Protein AF-A0AAW2CGY0-F1 (afdb_monomer)

Sequence (391 aa):
MDASTLFEADQASGKANYSTAVDIWSVGCIFAEMARRQALFPGDSEFQQLLHIFRLLGTPTEKQWGGVNTLRDWHAYPQWEPQNLARAVPSLGPDGVDILSDIHFRKVREVEELKDEVRNELFATGHLSQQLGLIDALQRLGVAYHFEREIQEALEHIYATFNDKIDVDDLYKVSLSFRLLRQEGFKVSCDVFKKFKDEDGQFKESLTSNDEGMLAFYEATHLRMHGEDILEEALEFTTTHLKSTASLIGNPLAAQITCALKQPLHKGIPRLEARRYISFYEQDASHNKVLLKLSILDFNLVQSLHKEELSYITRWWKDLDFATKLPFARDRIVECYFWIVLVYFEPQHSLARKILTRAISMTSILDDIYDAYGTLEELEPFTEAIERFIN

Nearest PDB structures (foldseek):
  5jo7-assembly3_C  TM=9.684E-01  e=3.046E-17  Hyoscyamus muticus
  5jo7-assembly1_A  TM=9.707E-01  e=7.675E-17  Hyoscyamus muticus
  4fjq-assembly1_A  TM=9.338E-01  e=6.766E-17  Artemisia annua
  5jo7-assembly4_D  TM=9.695E-01  e=2.017E-16  Hyoscyamus muticus
  5zzj-assembly2_B  TM=9.474E-01  e=5.162E-14  Santalum album

Radius of gyration: 27.79 Å; Cα contacts (8 Å, |Δi|>4): 350; chains: 1; bounding box: 84×55×68 Å

Secondary structure (DSSP, 8-state):
--SGGGTTTSTTTSS----HHHHHHHHHHHHHHHHHTS-SS--SSHHHHHHHHHHHH----TTTSTTGGGSTTGGGS---PPP-GGGT-TTS-HHHHHHHTTHHHHHHHHHHHHHHHHHHHHHH--SHHHHHHHHHHHHHTT-GGGSHHHHHHHHHHHHHHHHHHS-TT-HHHHHHHHHHHHHTT----GGGGGGGB-TTSSBPGGGGG-HHHHHHHHHHHTT--TT-HHHHHHHHHHHHHHHHHTTSTT-TTHHHHHHHHHS-GGGS-HHHHHHHHHHHHHH-TT--HHHHHHHHHHHHHHHHHHHHHHHHHHHHHHHHTHHHH-TTS---HHHHHHHHHHH--SGGGHHHHHHHHHHHHHHHHHHHIIIII--HHHHHHHHHHHHHHH-

Mean predicted aligned error: 12.02 Å

Structure (mmCIF, N/CA/C/O backbone):
data_AF-A0AAW2CGY0-F1
#
_entry.id   AF-A0AAW2CGY0-F1
#
loop_
_atom_site.group_PDB
_atom_site.id
_atom_site.type_symbol
_atom_site.label_atom_id
_atom_site.label_alt_id
_atom_site.label_comp_id
_atom_site.label_asym_id
_atom_site.label_entity_id
_atom_site.label_seq_id
_atom_site.pdbx_PDB_ins_code
_atom_site.Cartn_x
_atom_site.Cartn_y
_atom_site.Cartn_z
_atom_site.occupancy
_atom_site.B_iso_or_equiv
_atom_site.auth_seq_id
_atom_site.auth_comp_id
_atom_site.auth_asym_id
_atom_site.auth_atom_id
_atom_site.pdbx_PDB_model_num
ATOM 1 N N . MET A 1 1 ? 27.617 14.134 0.502 1.00 64.62 1 MET A N 1
ATOM 2 C CA . MET A 1 1 ? 28.979 13.600 0.586 1.00 64.62 1 MET A CA 1
ATOM 3 C C . MET A 1 1 ? 29.471 13.802 2.007 1.00 64.62 1 MET A C 1
ATOM 5 O O . MET A 1 1 ? 29.737 14.941 2.379 1.00 64.62 1 MET A O 1
ATOM 9 N N . ASP A 1 2 ? 29.576 12.720 2.774 1.00 65.88 2 ASP A N 1
ATOM 10 C CA . ASP A 1 2 ? 30.226 12.666 4.089 1.00 65.88 2 ASP A CA 1
ATOM 11 C C . ASP A 1 2 ? 31.477 11.769 3.993 1.00 65.88 2 ASP A C 1
ATOM 13 O O . ASP A 1 2 ? 31.558 10.879 3.143 1.00 65.88 2 ASP A O 1
ATOM 17 N N . ALA A 1 3 ? 32.487 12.043 4.814 1.00 59.31 3 ALA A N 1
ATOM 18 C CA . ALA A 1 3 ? 33.688 11.228 4.925 1.00 59.31 3 ALA A CA 1
ATOM 19 C C . ALA A 1 3 ? 33.430 9.896 5.656 1.00 59.31 3 ALA A C 1
ATOM 21 O O . ALA A 1 3 ? 34.126 8.920 5.376 1.00 59.31 3 ALA A O 1
ATOM 22 N N . SER A 1 4 ? 32.437 9.825 6.555 1.00 60.19 4 SER A N 1
ATOM 23 C CA . SER A 1 4 ? 32.098 8.589 7.287 1.00 60.19 4 SER A CA 1
ATOM 24 C C . SER A 1 4 ? 31.462 7.509 6.399 1.00 60.19 4 SER A C 1
ATOM 26 O O . SER A 1 4 ? 31.631 6.320 6.662 1.00 60.19 4 SER A O 1
ATOM 28 N N . THR A 1 5 ? 30.805 7.897 5.298 1.00 58.12 5 THR A N 1
ATOM 29 C CA . THR A 1 5 ? 30.094 6.995 4.366 1.00 58.12 5 THR A CA 1
ATOM 30 C C . THR A 1 5 ? 31.002 5.949 3.712 1.00 58.12 5 THR A C 1
ATOM 32 O O . THR A 1 5 ? 30.543 4.878 3.325 1.00 58.12 5 THR A O 1
ATOM 35 N N . LEU A 1 6 ? 32.302 6.230 3.603 1.00 58.66 6 LEU A N 1
ATOM 36 C CA . LEU A 1 6 ? 33.288 5.287 3.066 1.00 58.66 6 LEU A CA 1
ATOM 37 C C . LEU A 1 6 ? 33.593 4.123 4.017 1.00 58.66 6 LEU A C 1
ATOM 39 O O . LEU A 1 6 ? 34.175 3.129 3.589 1.00 58.66 6 LEU A O 1
ATOM 43 N N . PHE A 1 7 ? 33.202 4.244 5.288 1.00 56.00 7 PHE A N 1
ATOM 44 C CA . PHE A 1 7 ? 33.628 3.353 6.363 1.00 56.00 7 PHE A CA 1
ATOM 45 C C . PHE A 1 7 ? 32.492 2.790 7.226 1.00 56.00 7 PHE A C 1
ATOM 47 O O . PHE A 1 7 ? 32.712 1.844 7.980 1.00 56.00 7 PHE A O 1
ATOM 54 N N . GLU A 1 8 ? 31.258 3.283 7.072 1.00 46.00 8 GLU A N 1
ATOM 55 C CA . GLU A 1 8 ? 30.050 2.678 7.667 1.00 46.00 8 GLU A CA 1
ATOM 56 C C . GLU A 1 8 ? 29.830 1.207 7.236 1.00 46.00 8 GLU A C 1
ATOM 58 O O . GLU A 1 8 ? 29.047 0.484 7.846 1.00 46.00 8 GLU A O 1
ATOM 63 N N . ALA A 1 9 ? 30.576 0.722 6.238 1.00 41.09 9 ALA A N 1
ATOM 64 C CA . ALA A 1 9 ? 30.618 -0.672 5.800 1.00 41.09 9 ALA A CA 1
ATOM 65 C C . ALA A 1 9 ? 31.370 -1.646 6.743 1.00 41.09 9 ALA A C 1
ATOM 67 O O . ALA A 1 9 ? 31.343 -2.854 6.493 1.00 41.09 9 ALA A O 1
ATOM 68 N N . ASP A 1 10 ? 32.054 -1.168 7.794 1.00 44.44 10 ASP A N 1
ATOM 69 C CA . ASP A 1 10 ? 33.135 -1.949 8.425 1.00 44.44 10 ASP A CA 1
ATOM 70 C C . ASP A 1 10 ? 32.837 -2.553 9.816 1.00 44.44 10 ASP A C 1
ATOM 72 O O . ASP A 1 10 ? 33.541 -3.458 10.259 1.00 44.44 10 ASP A O 1
ATOM 76 N N . GLN A 1 11 ? 31.783 -2.148 10.536 1.00 42.56 11 GLN A N 1
ATOM 77 C CA . GLN A 1 11 ? 31.691 -2.503 11.969 1.00 42.56 11 GLN A CA 1
ATOM 78 C C . GLN A 1 11 ? 30.809 -3.693 12.377 1.00 42.56 11 GLN A C 1
ATOM 80 O O . GLN A 1 11 ? 30.830 -4.065 13.549 1.00 42.56 11 GLN A O 1
ATOM 85 N N . ALA A 1 12 ? 30.095 -4.365 11.468 1.00 34.94 12 ALA A N 1
ATOM 86 C CA . ALA A 1 12 ? 29.167 -5.435 11.877 1.00 34.94 12 ALA A CA 1
ATOM 87 C C . ALA A 1 12 ? 29.613 -6.887 11.592 1.00 34.94 12 ALA A C 1
ATOM 89 O O . ALA A 1 12 ? 28.973 -7.805 12.100 1.00 34.94 12 ALA A O 1
ATOM 90 N N . SER A 1 13 ? 30.669 -7.162 10.804 1.00 30.84 13 SER A N 1
ATOM 91 C CA . SER A 1 13 ? 30.925 -8.556 10.364 1.00 30.84 13 SER A CA 1
ATOM 92 C C . SER A 1 13 ? 32.378 -8.971 10.072 1.00 30.84 13 SER A C 1
ATOM 94 O O . SER A 1 13 ? 32.595 -10.138 9.733 1.00 30.84 13 SER A O 1
ATOM 96 N N . GLY A 1 14 ? 33.388 -8.098 10.157 1.00 34.00 14 GLY A N 1
ATOM 97 C CA . GLY A 1 14 ? 34.773 -8.491 9.826 1.00 34.00 14 GLY A CA 1
ATOM 98 C C . GLY A 1 14 ? 34.959 -9.009 8.385 1.00 34.00 14 GLY A C 1
ATOM 99 O O . GLY A 1 14 ? 35.881 -9.775 8.104 1.00 34.00 14 GLY A O 1
ATOM 100 N N . LYS A 1 15 ? 34.063 -8.616 7.473 1.00 35.62 15 LYS A N 1
ATOM 101 C CA . LYS A 1 15 ? 34.148 -8.810 6.022 1.00 35.62 15 LYS A CA 1
ATOM 102 C C . LYS A 1 15 ? 33.670 -7.522 5.359 1.00 35.62 15 LYS A C 1
ATOM 104 O O . LYS A 1 15 ? 32.626 -7.005 5.744 1.00 35.62 15 LYS A O 1
ATOM 109 N N . ALA A 1 16 ? 34.434 -7.037 4.381 1.00 42.88 16 ALA A N 1
ATOM 110 C CA . ALA A 1 16 ? 34.141 -5.824 3.625 1.00 42.88 16 ALA A CA 1
ATOM 111 C C . ALA A 1 16 ? 32.808 -5.966 2.872 1.00 42.88 16 ALA A C 1
ATOM 113 O O . ALA A 1 16 ? 32.757 -6.591 1.811 1.00 42.88 16 ALA A O 1
ATOM 114 N N . ASN A 1 17 ? 31.729 -5.407 3.418 1.00 43.34 17 ASN A N 1
ATOM 115 C CA . ASN A 1 17 ? 30.432 -5.391 2.753 1.00 43.34 17 ASN A CA 1
ATOM 116 C C . ASN A 1 17 ? 30.239 -4.042 2.060 1.00 43.34 17 ASN A C 1
ATOM 118 O O . ASN A 1 17 ? 29.825 -3.058 2.665 1.00 43.34 17 ASN A O 1
ATOM 122 N N . TYR A 1 18 ? 30.547 -4.021 0.766 1.00 51.38 18 TYR A N 1
ATOM 123 C CA . TYR A 1 18 ? 30.196 -2.940 -0.152 1.00 51.38 18 TYR A CA 1
ATOM 124 C C . TYR A 1 18 ? 28.688 -2.643 -0.080 1.00 51.38 18 TYR A C 1
ATOM 126 O O . TYR A 1 18 ? 27.882 -3.575 -0.105 1.00 51.38 18 TYR A O 1
ATOM 134 N N . SER A 1 19 ? 28.297 -1.370 0.020 1.00 55.59 19 SER A N 1
ATOM 135 C CA . SER A 1 19 ? 26.897 -0.962 0.192 1.00 55.59 19 SER A CA 1
ATOM 136 C C . SER A 1 19 ? 26.476 0.078 -0.847 1.00 55.59 19 SER A C 1
ATOM 138 O O . SER A 1 19 ? 27.303 0.831 -1.358 1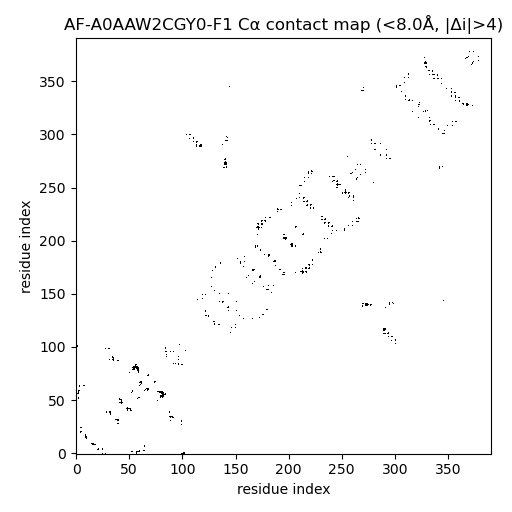.00 55.59 19 SER A O 1
ATOM 140 N N . THR A 1 20 ? 25.170 0.178 -1.109 1.00 57.06 20 THR A N 1
ATOM 141 C CA . THR A 1 20 ? 24.578 1.187 -2.008 1.00 57.06 20 THR A CA 1
ATOM 142 C C . THR A 1 20 ? 24.961 2.623 -1.622 1.00 57.06 20 THR A C 1
ATOM 144 O O . THR A 1 20 ? 25.008 3.512 -2.469 1.00 57.06 20 THR A O 1
ATOM 147 N N . ALA A 1 21 ? 25.272 2.869 -0.345 1.00 57.12 21 ALA A N 1
ATOM 148 C CA . ALA A 1 21 ? 25.752 4.168 0.116 1.00 57.12 21 ALA A CA 1
ATOM 149 C C . ALA A 1 21 ? 27.113 4.533 -0.506 1.00 57.12 21 ALA A C 1
ATOM 151 O O . ALA A 1 21 ? 27.333 5.691 -0.863 1.00 57.12 21 ALA A O 1
ATOM 152 N N . VAL A 1 22 ? 27.992 3.543 -0.711 1.00 64.81 22 VAL A N 1
ATOM 153 C CA . VAL A 1 22 ? 29.288 3.720 -1.381 1.00 64.81 22 VAL A CA 1
ATOM 154 C C . VAL A 1 22 ? 29.090 4.038 -2.867 1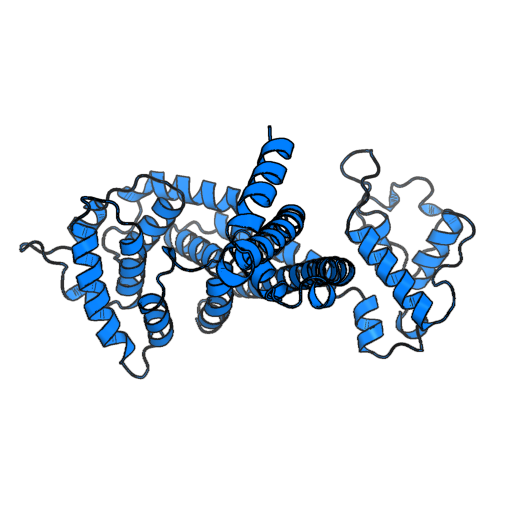.00 64.81 22 VAL A C 1
ATOM 156 O O . VAL A 1 22 ? 29.716 4.973 -3.363 1.00 64.81 22 VAL A O 1
ATOM 159 N N . ASP A 1 23 ? 28.169 3.352 -3.558 1.00 66.50 23 ASP A N 1
ATOM 160 C CA . ASP A 1 23 ? 27.820 3.641 -4.961 1.00 66.50 23 ASP A CA 1
ATOM 161 C C . ASP A 1 23 ? 27.334 5.088 -5.142 1.00 66.50 23 ASP A C 1
ATOM 163 O O . ASP A 1 23 ? 27.808 5.821 -6.014 1.00 66.50 23 ASP A O 1
ATOM 167 N N . ILE A 1 24 ? 26.408 5.530 -4.287 1.00 63.12 24 ILE A N 1
ATOM 168 C CA . ILE A 1 24 ? 25.847 6.887 -4.331 1.00 63.12 24 ILE A CA 1
ATOM 169 C C . ILE A 1 24 ? 26.928 7.930 -4.017 1.00 63.12 24 ILE A C 1
ATOM 171 O O . ILE A 1 24 ? 26.988 8.978 -4.669 1.00 63.12 24 ILE A O 1
ATOM 175 N N . TRP A 1 25 ? 27.824 7.638 -3.070 1.00 75.38 25 TRP A N 1
ATOM 176 C CA . TRP A 1 25 ? 28.967 8.497 -2.766 1.00 75.38 25 TRP A CA 1
ATOM 177 C C . TRP A 1 25 ? 29.912 8.627 -3.970 1.00 75.38 25 TRP A C 1
ATOM 179 O O . TRP A 1 25 ? 30.301 9.740 -4.335 1.00 75.38 25 TRP A O 1
ATOM 189 N N . SER A 1 26 ? 30.216 7.517 -4.652 1.00 75.25 26 SER A N 1
ATOM 190 C CA . SER A 1 26 ? 31.014 7.509 -5.883 1.00 75.25 26 SER A CA 1
ATOM 191 C C . SER A 1 26 ? 30.347 8.291 -7.019 1.00 75.25 26 SER A C 1
ATOM 193 O O . SER A 1 26 ? 31.024 9.054 -7.710 1.00 75.25 26 SER A O 1
ATOM 195 N N . VAL A 1 27 ? 29.025 8.188 -7.190 1.00 77.06 27 VAL A N 1
ATOM 196 C CA . VAL A 1 27 ? 28.272 9.004 -8.161 1.00 77.06 27 VAL A CA 1
ATOM 197 C C . VAL A 1 27 ? 28.368 10.495 -7.823 1.00 77.06 27 VAL A C 1
ATOM 199 O O . VAL A 1 27 ? 28.562 11.311 -8.726 1.00 77.06 27 VAL A O 1
ATOM 202 N N . GLY A 1 28 ? 28.304 10.858 -6.538 1.00 79.44 28 GLY A N 1
ATOM 203 C CA . GLY A 1 28 ? 28.541 12.226 -6.071 1.00 79.44 28 GLY A CA 1
ATOM 204 C C . GLY A 1 28 ? 29.932 12.742 -6.453 1.00 79.44 28 GLY A C 1
ATOM 205 O O . GLY A 1 28 ? 30.054 13.841 -6.998 1.00 79.44 28 GLY A O 1
ATOM 206 N N . CYS A 1 29 ? 30.977 11.929 -6.263 1.00 83.19 29 CYS A N 1
ATOM 207 C CA . CYS A 1 29 ? 32.334 12.250 -6.718 1.00 83.19 29 CYS A CA 1
ATOM 208 C C . CYS A 1 29 ? 32.380 12.503 -8.226 1.00 83.19 29 CYS A C 1
ATOM 210 O O . CYS A 1 29 ? 32.832 13.567 -8.647 1.00 83.19 29 CYS A O 1
ATOM 212 N N . ILE A 1 30 ? 31.850 11.577 -9.030 1.00 82.69 30 ILE A N 1
ATOM 213 C CA . ILE A 1 30 ? 31.856 11.676 -10.496 1.00 82.69 30 ILE A CA 1
ATOM 214 C C . ILE A 1 30 ? 31.090 12.921 -10.958 1.00 82.69 30 ILE A C 1
ATOM 216 O O . ILE A 1 30 ? 31.568 13.659 -11.816 1.00 82.69 30 ILE A O 1
ATOM 220 N N . PHE A 1 31 ? 29.926 13.213 -10.373 1.00 81.94 31 PHE A N 1
ATOM 221 C CA . PHE A 1 31 ? 29.149 14.410 -10.702 1.00 81.94 31 PHE A CA 1
ATOM 222 C C . PHE A 1 31 ? 29.930 15.697 -10.417 1.00 81.94 31 PHE A C 1
ATOM 224 O O . PHE A 1 31 ? 30.002 16.596 -11.261 1.00 81.94 31 PHE A O 1
ATOM 231 N N . ALA A 1 32 ? 30.582 15.763 -9.258 1.00 83.56 32 ALA A N 1
ATOM 232 C CA . ALA A 1 32 ? 31.415 16.892 -8.880 1.00 83.56 32 ALA A CA 1
ATOM 233 C C . ALA A 1 32 ? 32.650 17.039 -9.795 1.00 83.56 32 ALA A C 1
ATOM 235 O O . ALA A 1 32 ? 33.047 18.154 -10.145 1.00 83.56 32 ALA A O 1
ATOM 236 N N . GLU A 1 33 ? 33.247 15.922 -10.213 1.00 88.31 33 GLU A N 1
ATOM 237 C CA . GLU A 1 33 ? 34.378 15.866 -11.146 1.00 88.31 33 GLU A CA 1
ATOM 238 C C . GLU A 1 33 ? 34.003 16.304 -12.554 1.00 88.31 33 GLU A C 1
ATOM 240 O O . GLU A 1 33 ? 34.715 17.116 -13.147 1.00 88.31 33 GLU A O 1
ATOM 245 N N . MET A 1 34 ? 32.859 15.850 -13.064 1.00 83.88 34 MET A N 1
ATOM 246 C CA . MET A 1 34 ? 32.322 16.291 -14.351 1.00 83.88 34 MET A CA 1
ATOM 247 C C . MET A 1 34 ? 32.076 17.800 -14.357 1.00 83.88 34 MET A C 1
ATOM 249 O O . MET A 1 34 ? 32.421 18.480 -15.325 1.00 83.88 34 MET A O 1
ATOM 253 N N . ALA A 1 35 ? 31.536 18.343 -13.263 1.00 83.75 35 ALA A N 1
ATOM 254 C CA . ALA A 1 35 ? 31.267 19.768 -13.157 1.00 83.75 35 ALA A CA 1
ATOM 255 C C . ALA A 1 35 ? 32.544 20.623 -13.134 1.00 83.75 35 ALA A C 1
ATOM 257 O O . ALA A 1 35 ? 32.571 21.694 -13.748 1.00 83.75 35 ALA A O 1
ATOM 258 N N . ARG A 1 36 ? 33.612 20.175 -12.455 1.00 86.69 36 ARG A N 1
ATOM 259 C CA . ARG A 1 36 ? 34.880 20.930 -12.373 1.00 86.69 36 ARG A CA 1
ATOM 260 C C . ARG A 1 36 ? 35.910 20.569 -13.453 1.00 86.69 36 ARG A C 1
ATOM 262 O O . ARG A 1 36 ? 36.892 21.289 -13.605 1.00 86.69 36 ARG A O 1
ATOM 269 N N . ARG A 1 37 ? 35.704 19.466 -14.183 1.00 85.50 37 ARG A N 1
ATOM 270 C CA . ARG A 1 37 ? 36.625 18.858 -15.170 1.00 85.50 37 ARG A CA 1
ATOM 271 C C . ARG A 1 37 ? 37.981 18.410 -14.605 1.00 85.50 37 ARG A C 1
ATOM 273 O O . ARG A 1 37 ? 38.968 18.348 -15.333 1.00 85.50 37 ARG A O 1
ATOM 280 N N . GLN A 1 38 ? 38.037 18.131 -13.309 1.00 86.88 38 GLN A N 1
ATOM 281 C CA . GLN A 1 38 ? 39.229 17.699 -12.573 1.00 86.88 38 GLN A CA 1
ATOM 282 C C . GLN A 1 38 ? 38.806 16.745 -11.452 1.00 86.88 38 GLN A C 1
ATOM 284 O O . GLN A 1 38 ? 37.706 16.893 -10.907 1.00 86.88 38 GLN A O 1
ATOM 289 N N . ALA A 1 39 ? 39.689 15.810 -11.092 1.00 86.81 39 ALA A N 1
ATOM 290 C CA . ALA A 1 39 ? 39.473 14.880 -9.984 1.00 86.81 39 ALA A CA 1
ATOM 291 C C . ALA A 1 39 ? 39.133 15.638 -8.689 1.00 86.81 39 ALA A C 1
ATOM 293 O O . ALA A 1 39 ? 39.738 16.671 -8.391 1.00 86.81 39 ALA A O 1
ATOM 294 N N . LEU A 1 40 ? 38.145 15.150 -7.934 1.00 85.50 40 LEU A N 1
ATOM 295 C CA . LEU A 1 40 ? 37.718 15.777 -6.681 1.00 85.50 40 LEU A CA 1
ATOM 296 C C . LEU A 1 40 ? 38.733 15.520 -5.578 1.00 85.50 40 LEU A C 1
ATOM 298 O O . LEU A 1 40 ? 39.047 16.405 -4.784 1.00 85.50 40 LEU A O 1
ATOM 302 N N . PHE A 1 41 ? 39.252 14.299 -5.575 1.00 90.19 41 PHE A N 1
ATOM 303 C CA . PHE A 1 41 ? 40.181 13.784 -4.589 1.00 90.19 41 PHE A CA 1
ATOM 304 C C . PHE A 1 41 ? 41.336 13.099 -5.334 1.00 90.19 41 PHE A C 1
ATOM 306 O O . PHE A 1 41 ? 41.228 11.916 -5.651 1.00 90.19 41 PHE A O 1
ATOM 313 N N . PRO A 1 42 ? 42.405 13.833 -5.691 1.00 86.44 42 PRO A N 1
ATOM 314 C CA . PRO A 1 42 ? 43.524 13.288 -6.456 1.00 86.44 42 PRO A CA 1
ATOM 315 C C . PRO A 1 42 ? 44.552 12.619 -5.526 1.00 86.44 42 PRO A C 1
ATOM 317 O O . PRO A 1 42 ? 45.594 13.204 -5.244 1.00 86.44 42 PRO A O 1
ATOM 320 N N . GLY A 1 43 ? 44.245 11.434 -4.996 1.00 86.75 43 GLY A N 1
ATOM 321 C CA . GLY A 1 43 ? 45.175 10.654 -4.176 1.00 86.75 43 GLY A CA 1
ATOM 322 C C . GLY A 1 43 ? 45.853 9.526 -4.955 1.00 86.75 43 GLY A C 1
ATOM 323 O O . GLY A 1 43 ? 45.187 8.753 -5.636 1.00 86.75 43 GLY A O 1
ATOM 324 N N . ASP A 1 44 ? 47.170 9.374 -4.782 1.00 84.31 44 ASP A N 1
ATOM 325 C CA . ASP A 1 44 ? 47.958 8.307 -5.428 1.00 84.31 44 ASP A CA 1
ATOM 326 C C . ASP A 1 44 ? 48.164 7.079 -4.510 1.00 84.31 44 ASP A C 1
ATOM 328 O O . ASP A 1 44 ? 48.858 6.120 -4.849 1.00 84.31 44 ASP A O 1
ATOM 332 N N . SER A 1 45 ? 47.574 7.107 -3.312 1.00 84.50 45 SER A N 1
ATOM 333 C CA . SER A 1 45 ? 47.552 6.014 -2.331 1.00 84.50 45 SER A CA 1
ATOM 334 C C . SER A 1 45 ? 46.303 6.118 -1.458 1.00 84.50 45 SER A C 1
ATOM 336 O O . SER A 1 45 ? 45.731 7.199 -1.344 1.00 84.50 45 SER A O 1
ATOM 338 N N . GLU A 1 46 ? 45.912 5.032 -0.788 1.00 76.00 46 GLU A N 1
ATOM 339 C CA . GLU A 1 46 ? 44.767 5.017 0.137 1.00 76.00 46 GLU A CA 1
ATOM 340 C C . GLU A 1 46 ? 44.876 6.114 1.208 1.00 76.00 46 GLU A C 1
ATOM 342 O O . GLU A 1 46 ? 43.952 6.902 1.395 1.00 76.00 46 GLU A O 1
ATOM 347 N N . PHE A 1 47 ? 46.050 6.257 1.828 1.00 81.94 47 PHE A N 1
ATOM 348 C CA . PHE A 1 47 ? 46.302 7.305 2.817 1.00 81.94 47 PHE A CA 1
ATOM 349 C C . PHE A 1 47 ? 46.129 8.717 2.237 1.00 81.94 47 PHE A C 1
ATOM 351 O O . PHE A 1 47 ? 45.476 9.563 2.846 1.00 81.94 47 PHE A O 1
ATOM 358 N N . GLN A 1 48 ? 46.681 8.988 1.047 1.00 81.88 48 GLN A N 1
ATOM 359 C CA . GLN A 1 48 ? 46.527 10.295 0.397 1.00 81.88 48 GLN A CA 1
ATOM 360 C C . GLN A 1 48 ? 45.085 10.554 -0.047 1.00 81.88 48 GLN A C 1
ATOM 362 O O . GLN A 1 48 ? 44.600 11.675 0.093 1.00 81.88 48 GLN A O 1
ATOM 367 N N . GLN A 1 49 ? 44.391 9.529 -0.541 1.00 83.62 49 GLN A N 1
ATOM 368 C CA . GLN A 1 49 ? 42.991 9.616 -0.941 1.00 83.62 49 GLN A CA 1
ATOM 369 C C . GLN A 1 49 ? 42.127 10.050 0.246 1.00 83.62 49 GLN A C 1
ATOM 371 O O . GLN A 1 49 ? 41.384 11.029 0.149 1.00 83.62 49 GLN A O 1
ATOM 376 N N . LEU A 1 50 ? 42.296 9.390 1.394 1.00 83.38 50 LEU A N 1
ATOM 377 C CA . LEU A 1 50 ? 41.606 9.729 2.638 1.00 83.38 50 LEU A CA 1
ATOM 378 C C . LEU A 1 50 ? 41.980 11.119 3.149 1.00 83.38 50 LEU A C 1
ATOM 380 O O . LEU A 1 50 ? 41.108 11.874 3.572 1.00 83.38 50 LEU A O 1
ATOM 384 N N . LEU A 1 51 ? 43.247 11.515 3.014 1.00 85.62 51 LEU A N 1
ATOM 385 C CA . LEU A 1 51 ? 43.699 12.862 3.351 1.00 85.62 51 LEU A CA 1
ATOM 386 C C . LEU A 1 51 ? 42.962 13.937 2.535 1.00 85.62 51 LEU A C 1
ATOM 388 O O . LEU A 1 51 ? 42.545 14.955 3.086 1.00 85.62 51 LEU A O 1
ATOM 392 N N . HIS A 1 52 ? 42.780 13.719 1.230 1.00 87.25 52 HIS A N 1
ATOM 393 C CA . HIS A 1 52 ? 42.039 14.635 0.360 1.00 87.25 52 HIS A CA 1
ATOM 394 C C . HIS A 1 52 ? 40.550 14.691 0.706 1.00 87.25 52 HIS A C 1
ATOM 396 O O . HIS A 1 52 ? 39.971 15.780 0.718 1.00 87.25 52 HIS A O 1
ATOM 402 N N . ILE A 1 53 ? 39.955 13.542 1.026 1.00 85.69 53 ILE A N 1
ATOM 403 C CA . ILE A 1 53 ? 38.554 13.436 1.437 1.00 85.69 53 ILE A CA 1
ATOM 404 C C . ILE A 1 53 ? 38.323 14.190 2.749 1.00 85.69 53 ILE A C 1
ATOM 406 O O . ILE A 1 53 ? 37.498 15.104 2.784 1.00 85.69 53 ILE A O 1
ATOM 410 N N . PHE A 1 54 ? 39.100 13.895 3.795 1.00 88.56 54 PHE A N 1
ATOM 411 C CA . PHE A 1 54 ? 38.958 14.533 5.109 1.00 88.56 54 PHE A CA 1
ATOM 412 C C . PHE A 1 54 ? 39.255 16.027 5.063 1.00 88.56 54 PHE A C 1
ATOM 414 O O . PHE A 1 54 ? 38.608 16.822 5.737 1.00 88.56 54 PHE A O 1
ATOM 421 N N . ARG A 1 55 ? 40.192 16.455 4.215 1.00 86.81 55 ARG A N 1
ATOM 422 C CA . ARG A 1 55 ? 40.503 17.877 4.067 1.00 86.81 55 ARG A CA 1
ATOM 423 C C . ARG A 1 55 ? 39.332 18.686 3.513 1.00 86.81 55 ARG A C 1
ATOM 425 O O . ARG A 1 55 ? 39.232 19.871 3.827 1.00 86.81 55 ARG A O 1
ATOM 432 N N . LEU A 1 56 ? 38.489 18.087 2.671 1.00 84.31 56 LEU A N 1
ATOM 433 C CA . LEU A 1 56 ? 37.325 18.758 2.095 1.00 84.31 56 LEU A CA 1
ATOM 434 C C . LEU A 1 56 ? 36.059 18.555 2.934 1.00 84.31 56 LEU A C 1
ATOM 436 O O . LEU A 1 56 ? 35.338 19.520 3.173 1.00 84.31 56 LEU A O 1
ATOM 440 N N . LEU A 1 57 ? 35.786 17.319 3.352 1.00 83.94 57 LEU A N 1
ATOM 441 C CA . LEU A 1 57 ? 34.536 16.922 4.010 1.00 83.94 57 LEU A CA 1
ATOM 442 C C . LEU A 1 57 ? 34.620 16.942 5.544 1.00 83.94 57 LEU A C 1
ATOM 444 O O . LEU A 1 57 ? 33.596 16.807 6.204 1.00 83.94 57 LEU A O 1
ATOM 448 N N . GLY A 1 58 ? 35.808 17.175 6.099 1.00 84.94 58 GLY A N 1
ATOM 449 C CA . GLY A 1 58 ? 36.090 17.117 7.530 1.00 84.94 58 GLY A CA 1
ATOM 450 C C . GLY A 1 58 ? 36.595 15.742 7.965 1.00 84.94 58 GLY A C 1
ATOM 451 O O . GLY A 1 58 ? 36.335 14.725 7.318 1.00 84.94 58 GLY A O 1
ATOM 452 N N . THR A 1 59 ? 37.342 15.717 9.066 1.00 85.75 59 THR A N 1
ATOM 453 C CA . THR A 1 59 ? 37.822 14.472 9.678 1.00 85.75 59 THR A CA 1
ATOM 454 C C . THR A 1 59 ? 36.709 13.877 10.553 1.00 85.75 59 THR A C 1
ATOM 456 O O . THR A 1 59 ? 36.209 14.585 11.429 1.00 85.75 59 THR A O 1
ATOM 459 N N . PRO A 1 60 ? 36.296 12.609 10.347 1.00 80.81 60 PRO A N 1
ATOM 460 C CA . PRO A 1 60 ? 35.237 11.981 11.139 1.00 80.81 60 PRO A CA 1
ATOM 461 C C . PRO A 1 60 ? 35.509 11.994 12.651 1.00 80.81 60 PRO A C 1
ATOM 463 O O . PRO A 1 60 ? 36.624 11.733 13.100 1.00 80.81 60 PRO A O 1
ATOM 466 N N . THR A 1 61 ? 34.473 12.260 13.447 1.00 80.94 61 THR A N 1
ATOM 467 C CA . THR A 1 61 ? 34.526 12.237 14.922 1.00 80.94 61 THR A CA 1
ATOM 468 C C . THR A 1 61 ? 33.804 11.018 15.499 1.00 80.94 61 THR A C 1
ATOM 470 O O . THR A 1 61 ? 32.982 10.418 14.818 1.00 80.94 61 THR A O 1
ATOM 473 N N . GLU A 1 62 ? 34.007 10.702 16.786 1.00 73.44 62 GLU A N 1
ATOM 474 C CA . GLU A 1 62 ? 33.282 9.618 17.496 1.00 73.44 62 GLU A CA 1
ATOM 475 C C . GLU A 1 62 ? 31.757 9.742 17.432 1.00 73.44 62 GLU A C 1
ATOM 477 O O . GLU A 1 62 ? 31.035 8.754 17.513 1.00 73.44 62 GLU A O 1
ATOM 482 N N . LYS A 1 63 ? 31.252 10.970 17.286 1.00 67.44 63 LYS A N 1
ATOM 483 C CA . LYS A 1 63 ? 29.819 11.226 17.139 1.00 67.44 63 LYS A CA 1
ATOM 484 C C . LYS A 1 63 ? 29.303 10.837 15.748 1.00 67.44 63 LYS A C 1
ATOM 486 O O . LYS A 1 63 ? 28.133 10.503 15.613 1.00 67.44 63 LYS A O 1
ATOM 491 N N . GLN A 1 64 ? 30.149 10.943 14.726 1.00 60.06 64 GLN A N 1
ATOM 492 C CA . GLN A 1 64 ? 29.814 10.643 13.329 1.00 60.06 64 GLN A CA 1
ATOM 493 C C . GLN A 1 64 ? 30.156 9.199 12.959 1.00 60.06 64 GLN A C 1
ATOM 495 O O . GLN A 1 64 ? 29.480 8.603 12.133 1.00 60.06 64 GLN A O 1
ATOM 500 N N . TRP A 1 65 ? 31.192 8.642 13.580 1.00 68.81 65 TRP A N 1
ATOM 501 C CA . TRP A 1 65 ? 31.636 7.271 13.405 1.00 68.81 65 TRP A CA 1
ATOM 502 C C . TRP A 1 65 ? 32.084 6.716 14.761 1.00 68.81 65 TRP A C 1
ATOM 504 O O . TRP A 1 65 ? 33.178 7.009 15.247 1.00 68.81 65 TRP A O 1
ATOM 514 N N . GLY A 1 66 ? 31.210 5.931 15.393 1.00 64.06 66 GLY A N 1
ATOM 515 C CA . GLY A 1 66 ? 31.481 5.339 16.702 1.00 64.06 66 GLY A CA 1
ATOM 516 C C . GLY A 1 66 ? 32.668 4.374 16.654 1.00 64.06 66 GLY A C 1
ATOM 517 O O . GLY A 1 66 ? 32.720 3.480 15.815 1.00 64.06 66 GLY A O 1
ATOM 518 N N . GLY A 1 67 ? 33.638 4.549 17.548 1.00 69.12 67 GLY A N 1
ATOM 519 C CA . GLY A 1 67 ? 34.857 3.743 17.618 1.00 69.12 67 GLY A CA 1
ATOM 520 C C . GLY A 1 67 ? 35.964 4.181 16.657 1.00 69.12 67 GLY A C 1
ATOM 521 O O . GLY A 1 67 ? 36.977 3.489 16.555 1.00 69.12 67 GLY A O 1
ATOM 522 N N . VAL A 1 68 ? 35.823 5.317 15.970 1.00 71.94 68 VAL A N 1
ATOM 523 C CA . VAL A 1 68 ? 36.808 5.768 14.978 1.00 71.94 68 VAL A CA 1
ATOM 524 C C . VAL A 1 68 ? 38.208 5.985 15.569 1.00 71.94 68 VAL A C 1
ATOM 526 O O . VAL A 1 68 ? 39.203 5.619 14.946 1.00 71.94 68 VAL A O 1
ATOM 529 N N . ASN A 1 69 ? 38.321 6.465 16.813 1.00 77.25 69 ASN A N 1
ATOM 530 C CA . ASN A 1 69 ? 39.625 6.661 17.455 1.00 77.25 69 ASN A CA 1
ATOM 531 C C . ASN A 1 69 ? 40.320 5.353 17.847 1.00 77.25 69 ASN A C 1
ATOM 533 O O . ASN A 1 69 ? 41.480 5.379 18.252 1.00 77.25 69 ASN A O 1
ATOM 537 N N . THR A 1 70 ? 39.619 4.222 17.760 1.00 77.19 70 THR A N 1
ATOM 538 C CA . THR A 1 70 ? 40.180 2.896 18.049 1.00 77.19 70 THR A CA 1
ATOM 539 C C . THR A 1 70 ? 40.803 2.239 16.818 1.00 77.19 70 THR A C 1
ATOM 541 O O . THR A 1 70 ? 41.461 1.204 16.940 1.00 77.19 70 THR A O 1
ATOM 544 N N . LEU A 1 71 ? 40.633 2.842 15.635 1.00 72.12 71 LEU A N 1
ATOM 545 C CA . LEU A 1 71 ? 41.194 2.329 14.393 1.00 72.12 71 LEU A CA 1
ATOM 546 C C . LEU A 1 71 ? 42.710 2.479 14.360 1.00 72.12 71 LEU A C 1
ATOM 548 O O . LEU A 1 71 ? 43.300 3.450 14.844 1.00 72.12 71 LEU A O 1
ATOM 552 N N . ARG A 1 72 ? 43.347 1.491 13.734 1.00 72.31 72 ARG A N 1
ATOM 553 C CA . ARG A 1 72 ? 44.795 1.457 13.570 1.00 72.31 72 ARG A CA 1
ATOM 554 C C . ARG A 1 72 ? 45.259 2.696 12.800 1.00 72.31 72 ARG A C 1
ATOM 556 O O . ARG A 1 72 ? 44.710 3.024 11.757 1.00 72.31 72 ARG A O 1
ATOM 563 N N . ASP A 1 73 ? 46.274 3.368 13.335 1.00 73.19 73 ASP A N 1
ATOM 564 C CA . ASP A 1 73 ? 46.899 4.557 12.745 1.00 73.19 73 ASP A CA 1
ATOM 565 C C . ASP A 1 73 ? 45.958 5.777 12.575 1.00 73.19 73 ASP A C 1
ATOM 567 O O . ASP A 1 73 ? 46.342 6.760 11.942 1.00 73.19 73 ASP A O 1
ATOM 571 N N . TRP A 1 74 ? 44.771 5.795 13.211 1.00 76.56 74 TRP A N 1
ATOM 572 C CA . TRP A 1 74 ? 43.829 6.929 13.143 1.00 76.56 74 TRP A CA 1
ATOM 573 C C . TRP A 1 74 ? 44.432 8.251 13.634 1.00 76.56 74 TRP A C 1
ATOM 575 O O . TRP A 1 74 ? 44.205 9.314 13.059 1.00 76.56 74 TRP A O 1
ATOM 585 N N . HIS A 1 75 ? 45.285 8.178 14.659 1.00 74.06 75 HIS A N 1
ATOM 586 C CA . HIS A 1 75 ? 46.009 9.329 15.204 1.00 74.06 75 HIS A CA 1
ATOM 587 C C . HIS A 1 75 ? 46.957 10.008 14.195 1.00 74.06 75 HIS A C 1
ATOM 589 O O . HIS A 1 75 ? 47.443 11.104 14.472 1.00 74.06 75 HIS A O 1
ATOM 595 N N . ALA A 1 76 ? 47.240 9.381 13.045 1.00 74.56 76 ALA A N 1
ATOM 596 C CA . ALA A 1 76 ? 48.070 9.954 11.989 1.00 74.56 76 ALA A CA 1
ATOM 597 C C . ALA A 1 76 ? 47.313 10.945 11.082 1.00 74.56 76 ALA A C 1
ATOM 599 O O . ALA A 1 76 ? 47.957 11.705 10.353 1.00 74.56 76 ALA A O 1
ATOM 600 N N . TYR A 1 77 ? 45.974 10.969 11.117 1.00 80.94 77 TYR A N 1
ATOM 601 C CA . TYR A 1 77 ? 45.181 11.898 10.312 1.00 80.94 77 TYR A CA 1
ATOM 602 C C . TYR A 1 77 ? 45.039 13.267 11.000 1.00 80.94 77 TYR A C 1
ATOM 604 O O . TYR A 1 77 ? 44.639 13.342 12.167 1.00 80.94 77 TYR A O 1
ATOM 612 N N . PRO A 1 78 ? 45.317 14.378 10.290 1.00 87.62 78 PRO A N 1
ATOM 613 C CA . PRO A 1 78 ? 45.019 15.712 10.794 1.00 87.62 78 PRO A CA 1
ATOM 614 C C . PRO A 1 78 ? 43.519 15.893 11.048 1.00 87.62 78 PRO A C 1
ATOM 616 O O . PRO A 1 78 ? 42.683 15.336 10.338 1.00 87.62 78 PRO A O 1
ATOM 619 N N . GLN A 1 79 ? 43.179 16.709 12.041 1.00 87.19 79 GLN A N 1
ATOM 620 C CA . GLN A 1 79 ? 41.794 17.064 12.343 1.00 87.19 79 GLN A CA 1
ATOM 621 C C . GLN A 1 79 ? 41.403 18.310 11.542 1.00 87.19 79 GLN A C 1
ATOM 623 O O . GLN A 1 79 ? 41.968 19.387 11.751 1.00 87.19 79 GLN A O 1
ATOM 628 N N . TRP A 1 80 ? 40.466 18.156 10.607 1.00 88.69 80 TRP A N 1
ATOM 629 C CA . TRP A 1 80 ? 39.944 19.236 9.775 1.00 88.69 80 TRP A CA 1
ATOM 630 C C . TRP A 1 80 ? 38.447 19.418 9.966 1.00 88.69 80 TRP A C 1
ATOM 632 O O . TRP A 1 80 ? 37.694 18.451 10.043 1.00 88.69 80 TRP A O 1
ATOM 642 N N . GLU A 1 81 ? 38.024 20.678 9.955 1.00 82.00 81 GLU A N 1
ATOM 643 C CA . GLU A 1 81 ? 36.613 21.038 9.873 1.00 82.00 81 GLU A CA 1
ATOM 644 C C . GLU A 1 81 ? 36.106 20.913 8.424 1.00 82.00 81 GLU A C 1
ATOM 646 O O . GLU A 1 81 ? 36.852 21.242 7.490 1.00 82.00 81 GLU A O 1
ATOM 651 N N . PRO A 1 82 ? 34.843 20.494 8.213 1.00 80.44 82 PRO A N 1
ATOM 652 C CA . PRO A 1 82 ? 34.238 20.434 6.887 1.00 80.44 82 PRO A CA 1
ATOM 653 C C . PRO A 1 82 ? 34.290 21.784 6.164 1.00 80.44 82 PRO A C 1
ATOM 655 O O . PRO A 1 82 ? 33.910 22.826 6.706 1.00 80.44 82 PRO A O 1
ATOM 658 N N . GLN A 1 83 ? 34.727 21.778 4.904 1.00 83.69 83 GLN A N 1
ATOM 659 C CA . GLN A 1 83 ? 34.750 22.976 4.070 1.00 83.69 83 GLN A CA 1
ATOM 660 C C . GLN A 1 83 ? 33.460 23.116 3.256 1.00 83.69 83 GLN A C 1
ATOM 662 O O . GLN A 1 83 ? 32.741 22.156 2.989 1.00 83.69 83 GLN A O 1
ATOM 667 N N . ASN A 1 84 ? 33.168 24.338 2.805 1.00 80.25 84 ASN A N 1
ATOM 668 C CA . ASN A 1 84 ? 32.010 24.577 1.949 1.00 80.25 84 ASN A CA 1
ATOM 669 C C . ASN A 1 84 ? 32.218 23.942 0.562 1.00 80.25 84 ASN A C 1
ATOM 671 O O . ASN A 1 84 ? 33.031 24.423 -0.234 1.00 80.25 84 ASN A O 1
ATOM 675 N N . LEU A 1 85 ? 31.427 22.905 0.267 1.00 78.00 85 LEU A N 1
ATOM 676 C CA . LEU A 1 85 ? 31.497 22.122 -0.965 1.00 78.00 85 LEU A CA 1
ATOM 677 C C . LEU A 1 85 ? 31.293 22.967 -2.231 1.00 78.00 85 LEU A C 1
ATOM 679 O O . LEU A 1 85 ? 31.935 22.693 -3.241 1.00 78.00 85 LEU A O 1
ATOM 683 N N . ALA A 1 86 ? 30.515 24.057 -2.166 1.00 80.44 86 ALA A N 1
ATOM 684 C CA . ALA A 1 86 ? 30.328 24.986 -3.286 1.00 80.44 86 ALA A CA 1
ATOM 685 C C . ALA A 1 86 ? 31.658 25.558 -3.803 1.00 80.44 86 ALA A C 1
ATOM 687 O O . ALA A 1 86 ? 31.810 25.826 -4.991 1.00 80.44 86 ALA A O 1
ATOM 688 N N . ARG A 1 87 ? 32.658 25.712 -2.921 1.00 83.62 87 ARG A N 1
ATOM 689 C CA . ARG A 1 87 ? 33.988 26.215 -3.301 1.00 83.62 87 ARG A CA 1
ATOM 690 C C . ARG A 1 87 ? 34.790 25.190 -4.100 1.00 83.62 87 ARG A C 1
ATOM 692 O O . ARG A 1 87 ? 35.625 25.586 -4.905 1.00 83.62 87 ARG A O 1
ATOM 699 N N . ALA A 1 88 ? 34.538 23.899 -3.890 1.00 81.69 88 ALA A N 1
ATOM 700 C CA . ALA A 1 88 ? 35.180 22.812 -4.628 1.00 81.69 88 ALA A CA 1
ATOM 701 C C . ALA A 1 88 ? 34.496 22.517 -5.975 1.00 81.69 88 ALA A C 1
ATOM 703 O O . ALA A 1 88 ? 35.056 21.800 -6.805 1.00 81.69 88 ALA A O 1
ATOM 704 N N . VAL A 1 89 ? 33.298 23.059 -6.206 1.00 84.12 89 VAL A N 1
ATOM 705 C CA . VAL A 1 89 ? 32.534 22.943 -7.458 1.00 84.12 89 VAL A CA 1
ATOM 706 C C . VAL A 1 89 ? 31.929 24.297 -7.860 1.00 84.12 89 VAL A C 1
ATOM 708 O O . VAL A 1 89 ? 30.711 24.439 -7.927 1.00 84.12 89 VAL A O 1
ATOM 711 N N . PRO A 1 90 ? 32.753 25.318 -8.158 1.00 83.12 90 PRO A N 1
ATOM 712 C CA . PRO A 1 90 ? 32.268 26.684 -8.389 1.00 83.12 90 PRO A CA 1
ATOM 713 C C . PRO A 1 90 ? 31.384 26.826 -9.640 1.00 83.12 90 PRO A C 1
ATOM 715 O O . PRO A 1 90 ? 30.697 27.829 -9.802 1.00 83.12 90 PRO A O 1
ATOM 718 N N . SER A 1 91 ? 31.421 25.840 -10.539 1.00 83.31 91 SER A N 1
ATOM 719 C CA . SER A 1 91 ? 30.582 25.753 -11.735 1.00 83.31 91 SER A CA 1
ATOM 720 C C . SER A 1 91 ? 29.174 25.211 -11.462 1.00 83.31 91 SER A C 1
ATOM 722 O O . SER A 1 91 ? 28.315 25.333 -12.335 1.00 83.31 91 SER A O 1
ATOM 724 N N . LEU A 1 92 ? 28.920 24.615 -10.290 1.00 82.19 92 LEU A N 1
ATOM 725 C CA . LEU A 1 92 ? 27.590 24.151 -9.899 1.00 82.19 92 LEU A CA 1
ATOM 726 C C . LEU A 1 92 ? 26.812 25.278 -9.219 1.00 82.19 92 LEU A C 1
ATOM 728 O O . LEU A 1 92 ? 27.297 25.926 -8.293 1.00 82.19 92 LEU A O 1
ATOM 732 N N . GLY A 1 93 ? 25.575 25.487 -9.673 1.00 79.88 93 GLY A N 1
ATOM 733 C CA . GLY A 1 93 ? 24.619 26.348 -8.982 1.00 79.88 93 GLY A CA 1
ATOM 734 C C . GLY A 1 93 ? 24.181 25.759 -7.632 1.00 79.88 93 GLY A C 1
ATOM 735 O O . GLY A 1 93 ? 24.504 24.605 -7.335 1.00 79.88 93 GLY A O 1
ATOM 736 N N . PRO A 1 94 ? 23.412 26.516 -6.830 1.00 73.69 94 PRO A N 1
ATOM 737 C CA . PRO A 1 94 ? 22.967 26.099 -5.498 1.00 73.69 94 PRO A CA 1
ATOM 738 C C . PRO A 1 94 ? 22.331 24.704 -5.476 1.00 73.69 94 PRO A C 1
ATOM 740 O O . PRO A 1 94 ? 22.722 23.889 -4.652 1.00 73.69 94 PRO A O 1
ATOM 743 N N . ASP A 1 95 ? 21.464 24.391 -6.442 1.00 68.94 95 ASP A N 1
ATOM 744 C CA . ASP A 1 95 ? 20.791 23.087 -6.549 1.00 68.94 95 ASP A CA 1
ATOM 745 C C . ASP A 1 95 ? 21.769 21.935 -6.846 1.00 68.94 95 ASP A C 1
ATOM 747 O O . ASP A 1 95 ? 21.621 20.821 -6.353 1.00 68.94 95 ASP A O 1
ATOM 751 N N . GLY A 1 96 ? 22.815 22.195 -7.636 1.00 71.44 96 GLY A N 1
ATOM 752 C CA . GLY A 1 96 ? 23.852 21.205 -7.942 1.00 71.44 96 GLY A CA 1
ATOM 753 C C . GLY A 1 96 ? 24.770 20.931 -6.751 1.00 71.44 96 GLY A C 1
ATOM 754 O O . GLY A 1 96 ? 25.178 19.792 -6.526 1.00 71.44 96 GLY A O 1
ATOM 755 N N . VAL A 1 97 ? 25.071 21.967 -5.964 1.00 75.12 97 VAL A N 1
ATOM 756 C CA . VAL A 1 97 ? 25.793 21.824 -4.693 1.00 75.12 97 VAL A CA 1
ATOM 757 C C . VAL A 1 97 ? 24.926 21.102 -3.667 1.00 75.12 97 VAL A C 1
ATOM 759 O O . VAL A 1 97 ? 25.434 20.260 -2.935 1.00 75.12 97 VAL A O 1
ATOM 762 N N . ASP A 1 98 ? 23.628 21.388 -3.643 1.00 69.94 98 ASP A N 1
ATOM 763 C CA . ASP A 1 98 ? 22.662 20.770 -2.744 1.00 69.94 98 ASP A CA 1
ATOM 764 C C . ASP A 1 98 ? 22.565 19.250 -2.963 1.00 69.94 98 ASP A C 1
ATOM 766 O O . ASP A 1 98 ? 22.693 18.475 -2.011 1.00 69.94 98 ASP A O 1
ATOM 770 N N . ILE A 1 99 ? 22.509 18.820 -4.230 1.00 70.56 99 ILE A N 1
ATOM 771 C CA . ILE A 1 99 ? 22.586 17.408 -4.646 1.00 70.56 99 ILE A CA 1
ATOM 772 C C . ILE A 1 99 ? 23.870 16.736 -4.135 1.00 70.56 99 ILE A C 1
ATOM 774 O O . ILE A 1 99 ? 23.823 15.620 -3.619 1.00 70.56 99 ILE A O 1
ATOM 778 N N . LEU A 1 100 ? 25.016 17.416 -4.230 1.00 70.88 100 LEU A N 1
ATOM 779 C CA . LEU A 1 100 ? 26.287 16.912 -3.696 1.00 70.88 100 LEU A CA 1
ATOM 780 C C . LEU A 1 100 ? 26.338 16.927 -2.156 1.00 70.88 100 LEU A C 1
ATOM 782 O O . LEU A 1 100 ? 27.040 16.123 -1.537 1.00 70.88 100 LEU A O 1
ATOM 786 N N . SER A 1 101 ? 25.581 17.821 -1.520 1.00 64.69 101 SER A N 1
ATOM 787 C CA . SER A 1 101 ? 25.599 18.069 -0.074 1.00 64.69 101 SER A CA 1
ATOM 788 C C . SER A 1 101 ? 24.751 17.109 0.771 1.00 64.69 101 SER A C 1
ATOM 790 O O . SER A 1 101 ? 24.610 17.314 1.980 1.00 64.69 101 SER A O 1
ATOM 792 N N . ASP A 1 102 ? 24.310 15.994 0.182 1.00 64.94 102 ASP A N 1
ATOM 793 C CA . ASP A 1 102 ? 23.783 14.832 0.907 1.00 64.94 102 ASP A CA 1
ATOM 794 C C . ASP A 1 102 ? 22.341 14.921 1.416 1.00 64.94 102 ASP A C 1
ATOM 796 O O . ASP A 1 102 ? 21.998 14.386 2.471 1.00 64.94 102 ASP A O 1
ATOM 800 N N . ILE A 1 103 ? 21.447 15.564 0.661 1.00 54.72 103 ILE A N 1
ATOM 801 C CA . ILE A 1 103 ? 20.014 15.521 0.988 1.00 54.72 103 ILE A CA 1
ATOM 802 C C . ILE A 1 103 ? 19.494 14.080 1.078 1.00 54.72 103 ILE A C 1
ATOM 804 O O . ILE A 1 103 ? 18.635 13.802 1.912 1.00 54.72 103 ILE A O 1
ATOM 808 N N . HIS A 1 104 ? 19.996 13.164 0.245 1.00 52.38 104 HIS A N 1
ATOM 809 C CA . HIS A 1 104 ? 19.544 11.775 0.262 1.00 52.38 104 HIS A CA 1
ATOM 810 C C . HIS A 1 104 ? 19.946 11.062 1.563 1.00 52.38 104 HIS A C 1
ATOM 812 O O . HIS A 1 104 ? 19.070 10.536 2.241 1.00 52.38 104 HIS A O 1
ATOM 818 N N . PHE A 1 105 ? 21.216 11.127 1.983 1.00 59.31 105 PHE A N 1
ATOM 819 C CA . PHE A 1 105 ? 21.668 10.509 3.237 1.00 59.31 105 PHE A CA 1
ATOM 820 C C . PHE A 1 105 ? 21.040 11.151 4.474 1.00 59.31 105 PHE A C 1
ATOM 822 O O . PHE A 1 105 ? 20.612 10.440 5.378 1.00 59.31 105 PHE A O 1
ATOM 829 N N . ARG A 1 106 ? 20.907 12.488 4.508 1.00 65.19 106 ARG A N 1
ATOM 830 C CA . ARG A 1 106 ? 20.219 13.166 5.621 1.00 65.19 106 ARG A CA 1
ATOM 831 C C . ARG A 1 106 ? 18.782 12.678 5.763 1.00 65.19 106 ARG A C 1
ATOM 833 O O . ARG A 1 106 ? 18.362 12.421 6.881 1.00 65.19 106 ARG A O 1
ATOM 840 N N . LYS A 1 107 ? 18.067 12.512 4.645 1.00 66.88 107 LYS A N 1
ATOM 841 C CA . LYS A 1 107 ? 16.696 11.988 4.640 1.00 66.88 107 LYS A CA 1
ATOM 842 C C . LYS A 1 107 ? 16.631 10.518 5.047 1.00 66.88 107 LYS A C 1
ATOM 844 O O . LYS A 1 107 ? 15.714 10.158 5.768 1.00 66.88 107 LYS A O 1
ATOM 849 N N . VAL A 1 108 ? 17.579 9.682 4.614 1.00 72.38 108 VAL A N 1
ATOM 850 C CA . VAL A 1 108 ? 17.639 8.263 5.014 1.00 72.38 108 VAL A CA 1
ATOM 851 C C . VAL A 1 108 ? 17.907 8.135 6.514 1.00 72.38 108 VAL A C 1
ATOM 853 O O . VAL A 1 108 ? 17.169 7.437 7.199 1.00 72.38 108 VAL A O 1
ATOM 856 N N . ARG A 1 109 ? 18.898 8.860 7.047 1.00 77.31 109 ARG A N 1
ATOM 857 C CA . ARG A 1 109 ? 19.192 8.862 8.487 1.00 77.31 109 ARG A CA 1
ATOM 858 C C . ARG A 1 109 ? 18.013 9.382 9.305 1.00 77.31 109 ARG A C 1
ATOM 860 O O . ARG A 1 109 ? 17.646 8.776 10.300 1.00 77.31 109 ARG A O 1
ATOM 867 N N . GLU A 1 110 ? 17.401 10.475 8.861 1.00 84.56 110 GLU A N 1
ATOM 868 C CA . GLU A 1 110 ? 16.209 11.031 9.499 1.00 84.56 110 GLU A CA 1
ATOM 869 C C . GLU A 1 110 ? 15.043 10.032 9.497 1.00 84.56 110 GLU A C 1
ATOM 871 O O . GLU A 1 110 ? 14.325 9.933 10.484 1.00 84.56 110 GLU A O 1
ATOM 876 N N . VAL A 1 111 ? 14.863 9.252 8.426 1.00 86.19 111 VAL A N 1
ATOM 877 C CA . VAL A 1 111 ? 13.860 8.178 8.396 1.00 86.19 111 VAL A CA 1
ATOM 878 C C . VAL A 1 111 ? 14.161 7.096 9.431 1.00 86.19 111 VAL A C 1
ATOM 880 O O . VAL A 1 111 ? 13.233 6.673 10.113 1.00 86.19 111 VAL A O 1
ATOM 883 N N . GLU A 1 112 ? 15.416 6.678 9.603 1.00 87.19 112 GLU A N 1
ATOM 884 C CA . GLU A 1 112 ? 15.774 5.699 10.641 1.00 87.19 112 GLU A CA 1
ATOM 885 C C . GLU A 1 112 ? 15.537 6.241 12.061 1.00 87.19 112 GLU A C 1
ATOM 887 O O . GLU A 1 112 ? 14.931 5.554 12.882 1.00 87.19 112 GLU A O 1
ATOM 892 N N . GLU A 1 113 ? 15.894 7.500 12.331 1.00 90.56 113 GLU A N 1
ATOM 893 C CA . GLU A 1 113 ? 15.611 8.161 13.616 1.00 90.56 113 GLU A CA 1
ATOM 894 C C . GLU A 1 113 ? 14.096 8.222 13.901 1.00 90.56 113 GLU A C 1
ATOM 896 O O . GLU A 1 113 ? 13.638 7.870 14.990 1.00 90.56 113 GLU A O 1
ATOM 901 N N . LEU A 1 114 ? 13.292 8.605 12.902 1.00 93.75 114 LEU A N 1
ATOM 902 C CA . LEU A 1 114 ? 11.832 8.659 13.025 1.00 93.75 114 LEU A CA 1
ATOM 903 C C . LEU A 1 114 ? 11.209 7.264 13.183 1.00 93.75 114 LEU A C 1
ATOM 905 O O . LEU A 1 114 ? 10.211 7.117 13.890 1.00 93.75 114 LEU A O 1
ATOM 909 N N . LYS A 1 115 ? 11.777 6.233 12.545 1.00 93.50 115 LYS A N 1
ATOM 910 C CA . LYS A 1 115 ? 11.343 4.840 12.730 1.00 93.50 115 LYS A CA 1
ATOM 911 C C . LYS A 1 115 ? 11.535 4.399 14.175 1.00 93.50 115 LYS A C 1
ATOM 913 O O . LYS A 1 115 ? 10.634 3.777 14.732 1.00 93.50 115 LYS A O 1
ATOM 918 N N . ASP A 1 116 ? 12.665 4.733 14.788 1.00 91.38 116 ASP A N 1
ATOM 919 C CA . ASP A 1 116 ? 12.932 4.398 16.187 1.00 91.38 116 ASP A CA 1
ATOM 920 C C . ASP A 1 116 ? 11.957 5.095 17.145 1.00 91.38 116 ASP A C 1
ATOM 922 O O . ASP A 1 116 ? 11.430 4.451 18.055 1.00 91.38 116 ASP A O 1
ATOM 926 N N . GLU A 1 117 ? 11.646 6.375 16.915 1.00 93.25 117 GLU A N 1
ATOM 927 C CA . GLU A 1 117 ? 10.634 7.101 17.696 1.00 93.25 117 GLU A CA 1
ATOM 928 C C . GLU A 1 117 ? 9.249 6.449 17.590 1.00 93.25 117 GLU A C 1
ATOM 930 O O . GLU A 1 117 ? 8.650 6.107 18.612 1.00 93.25 117 GLU A O 1
ATOM 935 N N . VAL A 1 118 ? 8.768 6.195 16.368 1.00 93.38 118 VAL A N 1
ATOM 936 C CA . VAL A 1 118 ? 7.455 5.563 16.143 1.00 93.38 118 VAL A CA 1
ATOM 937 C C . VAL A 1 118 ? 7.404 4.154 16.740 1.00 93.38 118 VAL A C 1
ATOM 939 O O . VAL A 1 118 ? 6.389 3.761 17.320 1.00 93.38 118 VAL A O 1
ATOM 942 N N . ARG A 1 119 ? 8.506 3.396 16.664 1.00 91.44 119 ARG A N 1
ATOM 943 C CA . ARG A 1 119 ? 8.605 2.067 17.280 1.00 91.44 119 ARG A CA 1
ATOM 944 C C . ARG A 1 119 ? 8.440 2.137 18.795 1.00 91.44 119 ARG A C 1
ATOM 946 O O . ARG A 1 119 ? 7.710 1.333 19.368 1.00 91.44 119 ARG A O 1
ATOM 953 N N . ASN A 1 120 ? 9.094 3.097 19.444 1.00 89.06 120 ASN A N 1
ATOM 954 C CA . ASN A 1 120 ? 8.979 3.282 20.889 1.00 89.06 120 ASN A CA 1
ATOM 955 C C . ASN A 1 120 ? 7.548 3.652 21.296 1.00 89.06 120 ASN A C 1
ATOM 957 O O . ASN A 1 120 ? 7.041 3.132 22.288 1.00 89.06 120 ASN A O 1
ATOM 961 N N . GLU A 1 121 ? 6.867 4.494 20.520 1.00 88.44 121 GLU A N 1
ATOM 962 C CA . GLU A 1 121 ? 5.473 4.872 20.781 1.00 88.44 121 GLU A CA 1
ATOM 963 C C . GLU A 1 121 ? 4.500 3.690 20.661 1.00 88.44 121 GLU A C 1
ATOM 965 O O . GLU A 1 121 ? 3.583 3.553 21.479 1.00 88.44 121 GLU A O 1
ATOM 970 N N . LEU A 1 122 ? 4.730 2.787 19.702 1.00 85.12 122 LEU A N 1
ATOM 971 C CA . LEU A 1 122 ? 3.903 1.595 19.505 1.00 85.12 122 LEU A CA 1
ATOM 972 C C . LEU A 1 122 ? 3.877 0.668 20.731 1.00 85.12 122 LEU A C 1
ATOM 974 O O . LEU A 1 122 ? 2.856 0.027 20.981 1.00 85.12 122 LEU A O 1
ATOM 978 N N . PHE A 1 123 ? 4.951 0.642 21.527 1.00 77.62 123 PHE A N 1
ATOM 979 C CA . PHE A 1 123 ? 5.029 -0.139 22.770 1.00 77.62 123 PHE A CA 1
ATOM 980 C C . PHE A 1 123 ? 4.844 0.689 24.050 1.00 77.62 123 PHE A C 1
ATOM 982 O O . PHE A 1 123 ? 4.508 0.131 25.094 1.00 77.62 123 PHE A O 1
ATOM 989 N N . ALA A 1 124 ? 5.045 2.008 24.002 1.00 78.38 124 ALA A N 1
ATOM 990 C CA . ALA A 1 124 ? 4.819 2.897 25.143 1.00 78.38 124 ALA A CA 1
ATOM 991 C C . ALA A 1 124 ? 3.326 3.161 25.402 1.00 78.38 124 ALA A C 1
ATOM 993 O O . ALA A 1 124 ? 2.937 3.508 26.521 1.00 78.38 124 ALA A O 1
ATOM 994 N N . THR A 1 125 ? 2.478 2.998 24.382 1.00 63.19 125 THR A N 1
ATOM 995 C CA . THR A 1 125 ? 1.026 3.164 24.499 1.00 63.19 125 THR A CA 1
ATOM 996 C C . THR A 1 125 ? 0.416 2.028 25.330 1.00 63.19 125 THR A C 1
ATOM 998 O O . THR A 1 125 ? 0.005 0.991 24.829 1.00 63.19 125 THR A O 1
ATOM 1001 N N . GLY A 1 126 ? 0.297 2.230 26.646 1.00 62.22 126 GLY A N 1
ATOM 1002 C CA . GLY A 1 126 ? -0.385 1.287 27.548 1.00 62.22 126 GLY A CA 1
ATOM 1003 C C . GLY A 1 126 ? -1.895 1.123 27.288 1.00 62.22 126 GLY A C 1
ATOM 1004 O O . GLY A 1 126 ? -2.549 0.317 27.952 1.00 62.22 126 GLY A O 1
ATOM 1005 N N . HIS A 1 127 ? -2.462 1.879 26.339 1.00 71.25 127 HIS A N 1
ATOM 1006 C CA . HIS A 1 127 ? -3.871 1.842 25.954 1.00 71.25 127 HIS A CA 1
ATOM 1007 C C . HIS A 1 127 ? -4.068 1.191 24.579 1.00 71.25 127 HIS A C 1
ATOM 1009 O O . HIS A 1 127 ? -3.669 1.740 23.553 1.00 71.25 127 HIS A O 1
ATOM 1015 N N . LEU A 1 128 ? -4.804 0.075 24.564 1.00 74.94 128 LEU A N 1
ATOM 1016 C CA . LEU A 1 128 ? -5.136 -0.716 23.370 1.00 74.94 128 LEU A CA 1
ATOM 1017 C C . LEU A 1 128 ? -5.708 0.125 22.214 1.00 74.94 128 LEU A C 1
ATOM 1019 O O . LEU A 1 128 ? -5.399 -0.114 21.053 1.00 74.94 128 LEU A O 1
ATOM 1023 N N . SER A 1 129 ? -6.530 1.132 22.525 1.00 73.62 129 SER A N 1
ATOM 1024 C CA . SER A 1 129 ? -7.155 2.002 21.522 1.00 73.62 129 SER A CA 1
ATOM 1025 C C . SER A 1 129 ? -6.152 2.894 20.790 1.00 73.62 129 SER A C 1
ATOM 1027 O O . SER A 1 129 ? -6.298 3.115 19.592 1.00 73.62 129 SER A O 1
ATOM 1029 N N . GLN A 1 130 ? -5.131 3.392 21.491 1.00 81.69 130 GLN A N 1
ATOM 1030 C CA . GLN A 1 130 ? -4.069 4.197 20.881 1.00 81.69 130 GLN A CA 1
ATOM 1031 C C . GLN A 1 130 ? -3.178 3.320 20.002 1.00 81.69 130 GLN A C 1
ATOM 1033 O O . GLN A 1 130 ? -2.839 3.712 18.889 1.00 81.69 130 GLN A O 1
ATOM 1038 N N . GLN A 1 131 ? -2.879 2.106 20.470 1.00 87.38 131 GLN A N 1
ATOM 1039 C CA . GLN A 1 131 ? -2.100 1.126 19.721 1.00 87.38 131 GLN A CA 1
ATOM 1040 C C . GLN A 1 131 ? -2.799 0.725 18.410 1.00 87.38 131 GLN A C 1
ATOM 1042 O O . GLN A 1 131 ? -2.178 0.749 17.352 1.00 87.38 131 GLN A O 1
ATOM 1047 N N . LEU A 1 132 ? -4.108 0.447 18.452 1.00 89.19 132 LEU A N 1
ATOM 1048 C CA . LEU A 1 132 ? -4.924 0.150 17.265 1.00 89.19 132 LEU A CA 1
ATOM 1049 C C . LEU A 1 132 ? -4.924 1.295 16.247 1.00 89.19 132 LEU A C 1
ATOM 1051 O O . LEU A 1 132 ? -4.720 1.059 15.058 1.00 89.19 132 LEU A O 1
ATOM 1055 N N . GLY A 1 133 ? -5.140 2.531 16.710 1.00 91.31 133 GLY A N 1
ATOM 1056 C CA . GLY A 1 133 ? -5.125 3.709 15.841 1.00 91.31 133 GLY A CA 1
ATOM 1057 C C . GLY A 1 133 ? -3.759 3.936 15.190 1.00 91.31 133 GLY A C 1
ATOM 1058 O O . GLY A 1 133 ? -3.687 4.272 14.010 1.00 91.31 133 GLY A O 1
ATOM 1059 N N . LEU A 1 134 ? -2.673 3.690 15.929 1.00 93.56 134 LEU A N 1
ATOM 1060 C CA . LEU A 1 134 ? -1.316 3.807 15.402 1.00 93.56 134 LEU A CA 1
ATOM 1061 C C . LEU A 1 134 ? -1.011 2.731 14.349 1.00 93.56 134 LEU A C 1
ATOM 1063 O O . LEU A 1 134 ? -0.454 3.059 13.303 1.00 93.56 134 LEU A O 1
ATOM 1067 N N . ILE A 1 135 ? -1.416 1.476 14.579 1.00 95.12 135 ILE A N 1
ATOM 1068 C CA . ILE A 1 135 ? -1.275 0.387 13.594 1.00 95.12 135 ILE A CA 1
ATOM 1069 C C . ILE A 1 135 ? -2.053 0.716 12.316 1.00 95.12 135 ILE A C 1
ATOM 1071 O O . ILE A 1 135 ? -1.509 0.594 11.217 1.00 95.12 135 ILE A O 1
ATOM 1075 N N . ASP A 1 136 ? -3.295 1.191 12.444 1.00 95.69 136 ASP A N 1
ATOM 1076 C CA . ASP A 1 136 ? -4.091 1.600 11.285 1.00 95.69 136 ASP A CA 1
ATOM 1077 C C . ASP A 1 136 ? -3.417 2.729 10.503 1.00 95.69 136 ASP A C 1
ATOM 1079 O O . ASP A 1 136 ? -3.307 2.666 9.277 1.00 95.69 136 ASP A O 1
ATOM 1083 N N . ALA A 1 137 ? -2.908 3.744 11.205 1.00 96.44 137 ALA A N 1
ATOM 1084 C CA . ALA A 1 137 ? -2.198 4.849 10.580 1.00 96.44 137 ALA A CA 1
ATOM 1085 C C . ALA A 1 137 ? -0.926 4.373 9.860 1.00 96.44 137 ALA A C 1
ATOM 1087 O O . ALA A 1 137 ? -0.703 4.767 8.718 1.00 96.44 137 ALA A O 1
ATOM 1088 N N . LEU A 1 138 ? -0.130 3.487 10.468 1.00 97.19 138 LEU A N 1
ATOM 1089 C CA . LEU A 1 138 ? 1.065 2.891 9.857 1.00 97.19 138 LEU A CA 1
ATOM 1090 C C . LEU A 1 138 ? 0.745 2.168 8.541 1.00 97.19 138 LEU A C 1
ATOM 1092 O O . LEU A 1 138 ? 1.421 2.390 7.528 1.00 97.19 138 LEU A O 1
ATOM 1096 N N . GLN A 1 139 ? -0.296 1.328 8.543 1.00 96.25 139 GLN A N 1
ATOM 1097 C CA . GLN A 1 139 ? -0.734 0.587 7.358 1.00 96.25 139 GLN A CA 1
ATOM 1098 C C . GLN A 1 139 ? -1.253 1.534 6.275 1.00 96.25 139 GLN A C 1
ATOM 1100 O O . GLN A 1 139 ? -0.806 1.480 5.127 1.00 96.25 139 GLN A O 1
ATOM 1105 N N . ARG A 1 140 ? -2.147 2.459 6.637 1.00 96.75 140 ARG A N 1
ATOM 1106 C CA . ARG A 1 140 ? -2.778 3.378 5.682 1.00 96.75 140 ARG A CA 1
ATOM 1107 C C . ARG A 1 140 ? -1.825 4.434 5.137 1.00 96.75 140 ARG A C 1
ATOM 1109 O O . ARG A 1 140 ? -2.047 4.899 4.028 1.00 96.75 140 ARG A O 1
ATOM 1116 N N . LEU A 1 141 ? -0.774 4.807 5.869 1.00 97.50 141 LEU A N 1
ATOM 1117 C CA . LEU A 1 141 ? 0.292 5.697 5.390 1.00 97.50 141 LEU A CA 1
ATOM 1118 C C . LEU A 1 141 ? 1.354 4.964 4.555 1.00 97.50 141 LEU A C 1
ATOM 1120 O O . LEU A 1 141 ? 2.246 5.607 4.002 1.00 97.50 141 LEU A O 1
ATOM 1124 N N . GLY A 1 142 ? 1.247 3.639 4.419 1.00 96.50 142 GLY A N 1
ATOM 1125 C CA . GLY A 1 142 ? 2.121 2.836 3.569 1.00 96.50 142 GLY A CA 1
ATOM 1126 C C . GLY A 1 142 ? 3.535 2.663 4.118 1.00 96.50 142 GLY A C 1
ATOM 1127 O O . GLY A 1 142 ? 4.452 2.476 3.327 1.00 96.50 142 GLY A O 1
ATOM 1128 N N . VAL A 1 143 ? 3.709 2.738 5.442 1.00 97.69 143 VAL A N 1
ATOM 1129 C CA . VAL A 1 143 ? 5.006 2.562 6.128 1.00 97.69 143 VAL A CA 1
ATOM 1130 C C . VAL A 1 143 ? 5.041 1.341 7.051 1.00 97.69 143 VAL A C 1
ATOM 1132 O O . VAL A 1 143 ? 6.066 1.077 7.670 1.00 97.69 143 VAL A O 1
ATOM 1135 N N . ALA A 1 144 ? 3.952 0.567 7.128 1.00 96.62 144 ALA A N 1
ATOM 1136 C CA . ALA A 1 144 ? 3.863 -0.639 7.959 1.00 96.62 144 ALA A CA 1
ATOM 1137 C C . ALA A 1 144 ? 4.951 -1.689 7.671 1.00 96.62 144 ALA A C 1
ATOM 1139 O O . ALA A 1 144 ? 5.349 -2.397 8.588 1.00 96.62 144 ALA A O 1
ATOM 1140 N N . TYR A 1 145 ? 5.489 -1.739 6.447 1.00 95.44 145 TYR A N 1
ATOM 1141 C CA . TYR A 1 145 ? 6.567 -2.662 6.068 1.00 95.44 145 TYR A CA 1
ATOM 1142 C C . TYR A 1 145 ? 7.880 -2.444 6.853 1.00 95.44 145 TYR A C 1
ATOM 1144 O O . TYR A 1 145 ? 8.747 -3.311 6.866 1.00 95.44 145 TYR A O 1
ATOM 1152 N N . HIS A 1 146 ? 8.041 -1.303 7.538 1.00 95.19 146 HIS A N 1
ATOM 1153 C CA . HIS A 1 146 ? 9.161 -1.062 8.461 1.00 95.19 146 HIS A CA 1
ATOM 1154 C C . HIS A 1 146 ? 8.940 -1.636 9.869 1.00 95.19 146 HIS A C 1
ATOM 1156 O O . HIS A 1 146 ? 9.876 -1.635 10.670 1.00 95.19 146 HIS A O 1
ATOM 1162 N N . PHE A 1 147 ? 7.718 -2.075 10.179 1.00 95.81 147 PHE A N 1
ATOM 1163 C CA . PHE A 1 147 ? 7.254 -2.422 11.527 1.00 95.81 147 PHE A CA 1
ATOM 1164 C C . PHE A 1 147 ? 6.507 -3.765 11.570 1.00 95.81 147 PHE A C 1
ATOM 1166 O O . PHE A 1 147 ? 5.700 -3.987 12.468 1.00 95.81 147 PHE A O 1
ATOM 1173 N N . GLU A 1 148 ? 6.717 -4.652 10.591 1.00 94.19 148 GLU A N 1
ATOM 1174 C CA . GLU A 1 148 ? 5.947 -5.902 10.444 1.00 94.19 148 GLU A CA 1
ATOM 1175 C C . GLU A 1 148 ? 5.961 -6.748 11.724 1.00 94.19 148 GLU A C 1
ATOM 1177 O O . GLU A 1 148 ? 4.918 -7.212 12.183 1.00 94.19 148 GLU A O 1
ATOM 1182 N N . ARG A 1 149 ? 7.137 -6.893 12.348 1.00 93.38 149 ARG A N 1
ATOM 1183 C CA . ARG A 1 149 ? 7.297 -7.656 13.591 1.00 93.38 149 ARG A CA 1
ATOM 1184 C C . ARG A 1 149 ? 6.542 -7.003 14.744 1.00 93.38 149 ARG A C 1
ATOM 1186 O O . ARG A 1 149 ? 5.840 -7.683 15.483 1.00 93.38 149 ARG A O 1
ATOM 1193 N N . GLU A 1 150 ? 6.688 -5.694 14.909 1.00 93.00 150 GLU A N 1
ATOM 1194 C CA . GLU A 1 150 ? 6.061 -4.957 16.000 1.00 93.00 150 GLU A CA 1
ATOM 1195 C C . GLU A 1 150 ? 4.534 -4.904 15.865 1.00 93.00 150 GLU A C 1
ATOM 1197 O O . GLU A 1 150 ? 3.821 -5.030 16.860 1.00 93.00 150 GLU A O 1
ATOM 1202 N N . ILE A 1 151 ? 4.027 -4.763 14.637 1.00 94.25 151 ILE A N 1
ATOM 1203 C CA . ILE A 1 151 ? 2.595 -4.834 14.331 1.00 94.25 151 ILE A CA 1
ATOM 1204 C C . ILE A 1 151 ? 2.060 -6.230 14.659 1.00 94.25 151 ILE A C 1
ATOM 1206 O O . ILE A 1 151 ? 1.031 -6.337 15.325 1.00 94.25 151 ILE A O 1
ATOM 1210 N N . GLN A 1 152 ? 2.770 -7.288 14.258 1.00 94.19 152 GLN A N 1
ATOM 1211 C CA . GLN A 1 152 ? 2.381 -8.664 14.560 1.00 94.19 152 GLN A CA 1
ATOM 1212 C C . GLN A 1 152 ? 2.314 -8.914 16.075 1.00 94.19 152 GLN A C 1
ATOM 1214 O O . GLN A 1 152 ? 1.288 -9.370 16.575 1.00 94.19 152 GLN A O 1
ATOM 1219 N N . GLU A 1 153 ? 3.361 -8.552 16.824 1.00 91.56 153 GLU A N 1
ATOM 1220 C CA . GLU A 1 153 ? 3.405 -8.691 18.290 1.00 91.56 153 GLU A CA 1
ATOM 1221 C C . GLU A 1 153 ? 2.254 -7.927 18.972 1.00 91.56 153 GLU A C 1
ATOM 1223 O O . GLU A 1 153 ? 1.603 -8.433 19.893 1.00 91.56 153 GLU A O 1
ATOM 1228 N N . ALA A 1 154 ? 1.957 -6.713 18.498 1.00 90.75 154 ALA A N 1
ATOM 1229 C CA . ALA A 1 154 ? 0.849 -5.913 19.003 1.00 90.75 154 ALA A CA 1
ATOM 1230 C C . ALA A 1 154 ? -0.516 -6.563 18.724 1.00 90.75 154 ALA A C 1
ATOM 1232 O O . ALA A 1 154 ? -1.363 -6.640 19.619 1.00 90.75 154 ALA A O 1
ATOM 1233 N N . LEU A 1 155 ? -0.733 -7.056 17.502 1.00 92.44 155 LEU A N 1
ATOM 1234 C CA . LEU A 1 155 ? -1.985 -7.695 17.102 1.00 92.44 155 LEU A CA 1
ATOM 1235 C C . LEU A 1 155 ? -2.207 -9.037 17.798 1.00 92.44 155 LEU A C 1
ATOM 1237 O O . LEU A 1 155 ? -3.345 -9.339 18.150 1.00 92.44 155 LEU A O 1
ATOM 1241 N N . GLU A 1 156 ? -1.154 -9.796 18.101 1.00 92.25 156 GLU A N 1
ATOM 1242 C CA . GLU A 1 156 ? -1.248 -11.005 18.928 1.00 92.25 156 GLU A CA 1
ATOM 1243 C C . GLU A 1 156 ? -1.762 -10.689 20.339 1.00 92.25 156 GLU A C 1
ATOM 1245 O O . GLU A 1 156 ? -2.668 -11.360 20.845 1.00 92.25 156 GLU A O 1
ATOM 1250 N N . HIS A 1 157 ? -1.249 -9.625 20.966 1.00 88.25 157 HIS A N 1
ATOM 1251 C CA . HIS A 1 157 ? -1.736 -9.171 22.270 1.00 88.25 157 HIS A CA 1
ATOM 1252 C C . HIS A 1 157 ? -3.178 -8.636 22.199 1.00 88.25 157 HIS A C 1
ATOM 1254 O O . HIS A 1 157 ? -3.997 -8.928 23.081 1.00 88.25 157 HIS A O 1
ATOM 1260 N N . ILE A 1 158 ? -3.520 -7.885 21.144 1.00 87.44 158 ILE A N 1
ATOM 1261 C CA . ILE A 1 158 ? -4.894 -7.428 20.891 1.00 87.44 158 ILE A CA 1
ATOM 1262 C C . ILE A 1 158 ? -5.826 -8.632 20.742 1.00 87.44 158 ILE A C 1
ATOM 1264 O O . ILE A 1 158 ? -6.864 -8.672 21.393 1.00 87.44 158 ILE A O 1
ATOM 1268 N N . TYR A 1 159 ? -5.449 -9.634 19.949 1.00 90.31 159 TYR A N 1
ATOM 1269 C CA . TYR A 1 159 ? -6.238 -10.844 19.728 1.00 90.31 159 TYR A CA 1
ATOM 1270 C C . TYR A 1 159 ? -6.475 -11.616 21.030 1.00 90.31 159 TYR A C 1
ATOM 1272 O O . TYR A 1 159 ? -7.607 -11.988 21.335 1.00 90.31 159 TYR A O 1
ATOM 1280 N N . ALA A 1 160 ? -5.426 -11.797 21.839 1.00 88.19 160 ALA A N 1
ATOM 1281 C CA . ALA A 1 160 ? -5.515 -12.492 23.122 1.00 88.19 160 ALA A CA 1
ATOM 1282 C C . ALA A 1 160 ? -6.436 -11.784 24.129 1.00 88.19 160 ALA A C 1
ATOM 1284 O O . ALA A 1 160 ? -7.024 -12.433 24.988 1.00 88.19 160 ALA A O 1
ATOM 1285 N N . THR A 1 161 ? -6.569 -10.460 24.026 1.00 82.44 161 THR A N 1
ATOM 1286 C CA . THR A 1 161 ? -7.376 -9.639 24.943 1.00 82.44 161 THR A CA 1
ATOM 1287 C C . THR A 1 161 ? -8.674 -9.124 24.320 1.00 82.44 161 THR A C 1
ATOM 1289 O O . THR A 1 161 ? -9.413 -8.379 24.967 1.00 82.44 161 THR A O 1
ATOM 1292 N N . PHE A 1 162 ? -8.979 -9.546 23.090 1.00 77.94 162 PHE A N 1
ATOM 1293 C CA . PHE A 1 162 ? -10.051 -9.001 22.260 1.00 77.94 162 PHE A CA 1
ATOM 1294 C C . PHE A 1 162 ? -11.426 -9.082 22.937 1.00 77.94 162 PHE A C 1
ATOM 1296 O O . PHE A 1 162 ? -12.203 -8.133 22.871 1.00 77.94 162 PHE A O 1
ATOM 1303 N N . ASN A 1 163 ? -11.709 -10.186 23.636 1.00 72.25 163 ASN A N 1
ATOM 1304 C CA . ASN A 1 163 ? -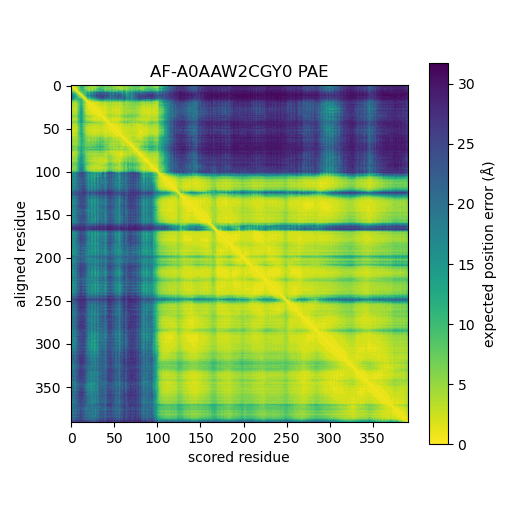12.981 -10.390 24.338 1.00 72.25 163 ASN A CA 1
ATOM 1305 C C . ASN A 1 163 ? -13.036 -9.741 25.734 1.00 72.25 163 ASN A C 1
ATOM 1307 O O . ASN A 1 163 ? -14.132 -9.506 26.235 1.00 72.25 163 ASN A O 1
ATOM 1311 N N . ASP A 1 164 ? -11.885 -9.444 26.347 1.00 69.38 164 ASP A N 1
ATOM 1312 C CA . ASP A 1 164 ? -11.798 -9.039 27.759 1.00 69.38 164 ASP A CA 1
ATOM 1313 C C . ASP A 1 164 ? -11.546 -7.534 27.952 1.00 69.38 164 ASP A C 1
ATOM 1315 O O . ASP A 1 164 ? -11.950 -6.965 28.966 1.00 69.38 164 ASP A O 1
ATOM 1319 N N . LYS A 1 165 ? -10.830 -6.884 27.019 1.00 62.62 165 LYS A N 1
ATOM 1320 C CA . LYS A 1 165 ? -10.320 -5.506 27.181 1.00 62.62 165 LYS A CA 1
ATOM 1321 C C . LYS A 1 165 ? -10.823 -4.499 26.153 1.00 62.62 165 LYS A C 1
ATOM 1323 O O . LYS A 1 165 ? -10.669 -3.298 26.379 1.00 62.62 165 LYS A O 1
ATOM 1328 N N . ILE A 1 166 ? -11.361 -4.942 25.019 1.00 62.53 166 ILE A N 1
ATOM 1329 C CA . ILE A 1 166 ? -11.967 -4.005 24.072 1.00 62.53 166 ILE A CA 1
ATOM 1330 C C . ILE A 1 166 ? -13.270 -3.538 24.697 1.00 62.53 166 ILE A C 1
ATOM 1332 O O . ILE A 1 166 ? -14.097 -4.362 25.076 1.00 62.53 166 ILE A O 1
ATOM 1336 N N . ASP A 1 167 ? -13.420 -2.218 24.808 1.00 66.12 167 ASP A N 1
ATOM 1337 C CA . ASP A 1 167 ? -14.680 -1.576 25.163 1.00 66.12 167 ASP A CA 1
ATOM 1338 C C . ASP A 1 167 ? -15.755 -2.089 24.208 1.00 66.12 167 ASP A C 1
ATOM 1340 O O . ASP A 1 167 ? -15.829 -1.712 23.034 1.00 66.12 167 ASP A O 1
ATOM 1344 N N . VAL A 1 168 ? -16.497 -3.074 24.702 1.00 60.97 168 VAL A N 1
ATOM 1345 C CA . VAL A 1 168 ? -17.363 -3.916 23.892 1.00 60.97 168 VAL A CA 1
ATOM 1346 C C . VAL A 1 168 ? -18.540 -3.113 23.346 1.00 60.97 168 VAL A C 1
ATOM 1348 O O . VAL A 1 168 ? -19.173 -3.593 22.414 1.00 60.97 168 VAL A O 1
ATOM 1351 N N . ASP A 1 169 ? -18.778 -1.893 23.818 1.00 73.31 169 ASP A N 1
ATOM 1352 C CA . ASP A 1 169 ? -19.881 -1.055 23.354 1.00 73.31 169 ASP A CA 1
ATOM 1353 C C . ASP A 1 169 ? -19.466 -0.027 22.284 1.00 73.31 169 ASP A C 1
ATOM 1355 O O . ASP A 1 169 ? -20.321 0.633 21.693 1.00 73.31 169 ASP A O 1
ATOM 1359 N N . ASP A 1 170 ? -18.174 0.073 21.955 1.00 89.19 170 ASP A N 1
ATOM 1360 C CA . ASP A 1 170 ? -17.668 1.019 20.957 1.00 89.19 170 ASP A CA 1
ATOM 1361 C C . ASP A 1 170 ? -17.576 0.384 19.555 1.00 89.19 170 ASP A C 1
ATOM 1363 O O . ASP A 1 170 ? -16.692 -0.431 19.263 1.00 89.19 170 ASP A O 1
ATOM 1367 N N . LEU A 1 171 ? -18.488 0.784 18.657 1.00 93.69 171 LEU A N 1
ATOM 1368 C CA . LEU A 1 171 ? -18.532 0.301 17.272 1.00 93.69 171 LEU A CA 1
ATOM 1369 C C . LEU A 1 171 ? -17.220 0.554 16.520 1.00 93.69 171 LEU A C 1
ATOM 1371 O O . LEU A 1 171 ? -16.788 -0.314 15.758 1.00 93.69 171 LEU A O 1
ATOM 1375 N N . TYR A 1 172 ? -16.580 1.706 16.735 1.00 93.12 172 TYR A N 1
ATOM 1376 C CA . TYR A 1 172 ? -15.332 2.050 16.061 1.00 93.12 172 TYR A CA 1
ATOM 1377 C C . TYR A 1 172 ? -14.225 1.078 16.466 1.00 93.12 172 TYR A C 1
ATOM 1379 O O . TYR A 1 172 ? -13.615 0.439 15.607 1.00 93.12 172 TYR A O 1
ATOM 1387 N N . LYS A 1 173 ? -14.017 0.887 17.775 1.00 91.19 173 LYS A N 1
ATOM 1388 C CA . LYS A 1 173 ? -12.955 0.006 18.290 1.00 91.19 173 LYS A CA 1
ATOM 1389 C C . LYS A 1 173 ? -13.157 -1.445 17.868 1.00 91.19 173 LYS A C 1
ATOM 1391 O O . LYS A 1 173 ? -12.194 -2.098 17.463 1.00 91.19 173 LYS A O 1
ATOM 1396 N N . VAL A 1 174 ? -14.391 -1.949 17.943 1.00 93.12 174 VAL A N 1
ATOM 1397 C CA . VAL A 1 174 ? -14.708 -3.333 17.556 1.00 93.12 174 VAL A CA 1
ATOM 1398 C C . VAL A 1 174 ? -14.487 -3.533 16.059 1.00 93.12 174 VAL A C 1
ATOM 1400 O O . VAL A 1 174 ? -13.840 -4.503 15.670 1.00 93.12 174 VAL A O 1
ATOM 1403 N N . SER A 1 175 ? -14.956 -2.600 15.229 1.00 95.94 175 SER A N 1
ATOM 1404 C CA . SER A 1 175 ? -14.802 -2.677 13.772 1.00 95.94 175 SER A CA 1
ATOM 1405 C C . SER A 1 175 ? -13.344 -2.576 13.337 1.00 95.94 175 SER A C 1
ATOM 1407 O O . SER A 1 175 ? -12.888 -3.377 12.522 1.00 95.94 175 SER A O 1
ATOM 1409 N N . LEU A 1 176 ? -12.595 -1.632 13.913 1.00 95.25 176 LEU A N 1
ATOM 1410 C CA . LEU A 1 176 ? -11.179 -1.446 13.617 1.00 95.25 176 LEU A CA 1
ATOM 1411 C C . LEU A 1 176 ? -10.366 -2.685 14.001 1.00 95.25 176 LEU A C 1
ATOM 1413 O O . LEU A 1 176 ? -9.613 -3.206 13.183 1.00 95.25 176 LEU A O 1
ATOM 1417 N N . SER A 1 177 ? -10.567 -3.196 15.217 1.00 93.81 177 SER A N 1
ATOM 1418 C CA . SER A 1 177 ? -9.868 -4.390 15.699 1.00 93.81 177 SER A CA 1
ATOM 1419 C C . SER A 1 177 ? -10.206 -5.611 14.848 1.00 93.81 177 SER A C 1
ATOM 1421 O O . SER A 1 177 ? -9.310 -6.337 14.436 1.00 93.81 177 SER A O 1
ATOM 1423 N N . PHE A 1 178 ? -11.491 -5.819 14.539 1.00 95.44 178 PHE A N 1
ATOM 1424 C CA . PHE A 1 178 ? -11.940 -6.902 13.666 1.00 95.44 178 PHE A CA 1
ATOM 1425 C C . PHE A 1 178 ? -11.257 -6.843 12.297 1.00 95.44 178 PHE A C 1
ATOM 1427 O O . PHE A 1 178 ? -10.756 -7.861 11.819 1.00 95.44 178 PHE A O 1
ATOM 1434 N N . ARG A 1 179 ? -11.210 -5.652 11.685 1.00 97.12 179 ARG A N 1
ATOM 1435 C CA . ARG A 1 179 ? -10.564 -5.444 10.390 1.00 97.12 179 ARG A CA 1
ATOM 1436 C C . ARG A 1 179 ? -9.071 -5.753 10.456 1.00 97.12 179 ARG A C 1
ATOM 1438 O O . ARG A 1 179 ? -8.624 -6.600 9.691 1.00 97.12 179 ARG A O 1
ATOM 1445 N N . LEU A 1 180 ? -8.327 -5.109 11.357 1.00 96.31 180 LEU A N 1
ATOM 1446 C CA . LEU A 1 180 ? -6.871 -5.270 11.454 1.00 96.31 180 LEU A CA 1
ATOM 1447 C C . LEU A 1 180 ? -6.484 -6.728 11.733 1.00 96.31 180 LEU A C 1
ATOM 1449 O O . LEU A 1 180 ? -5.619 -7.283 11.065 1.00 96.31 180 LEU A O 1
ATOM 1453 N N . LEU A 1 181 ? -7.186 -7.385 12.658 1.00 95.56 181 LEU A N 1
ATOM 1454 C CA . LEU A 1 181 ? -6.948 -8.790 12.980 1.00 95.56 181 LEU A CA 1
ATOM 1455 C C . LEU A 1 181 ? -7.219 -9.709 11.784 1.00 95.56 181 LEU A C 1
ATOM 1457 O O . LEU A 1 181 ? -6.408 -10.580 11.479 1.00 95.56 181 LEU A O 1
ATOM 1461 N N . ARG A 1 182 ? -8.337 -9.528 11.071 1.00 96.31 182 ARG A N 1
ATOM 1462 C CA . ARG A 1 182 ? -8.619 -10.353 9.888 1.00 96.31 182 ARG A CA 1
ATOM 1463 C C . ARG A 1 182 ? -7.667 -10.080 8.727 1.00 96.31 182 ARG A C 1
ATOM 1465 O O . ARG A 1 182 ? -7.364 -11.021 7.998 1.00 96.31 182 ARG A O 1
ATOM 1472 N N . GLN A 1 183 ? -7.196 -8.842 8.559 1.00 95.19 183 GLN A N 1
ATOM 1473 C CA . GLN A 1 183 ? -6.196 -8.497 7.540 1.00 95.19 183 GLN A CA 1
ATOM 1474 C C . GLN A 1 183 ? -4.900 -9.297 7.735 1.00 95.19 183 GLN A C 1
ATOM 1476 O O . GLN A 1 183 ? -4.368 -9.802 6.753 1.00 95.19 183 GLN A O 1
ATOM 1481 N N . GLU A 1 184 ? -4.473 -9.505 8.983 1.00 94.25 184 GLU A N 1
ATOM 1482 C CA . GLU A 1 184 ? -3.297 -10.324 9.327 1.00 94.25 184 GLU A CA 1
ATOM 1483 C C . GLU A 1 184 ? -3.610 -11.827 9.504 1.00 94.25 184 GLU A C 1
ATOM 1485 O O . GLU A 1 184 ? -2.792 -12.606 9.989 1.00 94.25 184 GLU A O 1
ATOM 1490 N N . GLY A 1 185 ? -4.812 -12.275 9.127 1.00 94.56 185 GLY A N 1
ATOM 1491 C CA . GLY A 1 185 ? -5.176 -13.696 9.125 1.00 94.56 185 GLY A CA 1
ATOM 1492 C C . GLY A 1 185 ? -5.630 -14.273 10.473 1.00 94.56 185 GLY A C 1
ATOM 1493 O O . GLY A 1 185 ? -5.840 -15.487 10.579 1.00 94.56 185 GLY A O 1
ATOM 1494 N N . PHE A 1 186 ? -5.849 -13.445 11.499 1.00 95.19 186 PHE A N 1
ATOM 1495 C CA . PHE A 1 186 ? -6.438 -13.905 12.756 1.00 95.19 186 PHE A CA 1
ATOM 1496 C C . PHE A 1 186 ? -7.914 -14.288 12.577 1.00 95.19 186 PHE A C 1
ATOM 1498 O O . PHE A 1 186 ? -8.702 -13.619 11.903 1.00 95.19 186 PHE A O 1
ATOM 1505 N N . LYS A 1 187 ? -8.322 -15.369 13.248 1.00 93.94 187 LYS A N 1
ATOM 1506 C CA . LYS A 1 187 ? -9.684 -15.915 13.164 1.00 93.94 187 LYS A CA 1
ATOM 1507 C C . LYS A 1 187 ? -10.630 -15.213 14.137 1.00 93.94 187 LYS A C 1
ATOM 1509 O O . LYS A 1 187 ? -10.929 -15.731 15.208 1.00 93.94 187 LYS A O 1
ATOM 1514 N N . VAL A 1 188 ? -11.134 -14.046 13.750 1.00 93.81 188 VAL A N 1
ATOM 1515 C CA . VAL A 1 188 ? -12.150 -13.310 14.524 1.00 93.81 188 VAL A CA 1
ATOM 1516 C C . VAL A 1 188 ? -13.546 -13.637 14.001 1.00 93.81 188 VAL A C 1
ATOM 1518 O O . VAL A 1 188 ? -13.797 -13.488 12.808 1.00 93.81 188 VAL A O 1
ATOM 1521 N N . SER A 1 189 ? -14.467 -14.065 14.869 1.00 94.06 189 SER A N 1
ATOM 1522 C CA . SER A 1 189 ? -15.864 -14.336 14.487 1.00 94.06 189 SER A CA 1
ATOM 1523 C C . SER A 1 189 ? -16.631 -13.041 14.204 1.00 94.06 189 SER A C 1
ATOM 1525 O O . SER A 1 189 ? -16.483 -12.068 14.938 1.00 94.06 189 SER A O 1
ATOM 1527 N N . CYS A 1 190 ? -17.492 -13.026 13.181 1.00 95.56 190 CYS A N 1
ATOM 1528 C CA . CYS A 1 190 ? -18.390 -11.898 12.903 1.00 95.56 190 CYS A CA 1
ATOM 1529 C C . CYS A 1 190 ? -19.499 -11.734 13.960 1.00 95.56 190 CYS A C 1
ATOM 1531 O O . CYS A 1 190 ? -20.140 -10.688 14.037 1.00 95.56 190 CYS A O 1
ATOM 1533 N N . ASP A 1 191 ? -19.686 -12.730 14.830 1.00 93.62 191 ASP A N 1
ATOM 1534 C CA . ASP A 1 191 ? -20.652 -12.692 15.933 1.00 93.62 191 ASP A CA 1
ATOM 1535 C C . ASP A 1 191 ? -20.398 -11.564 16.932 1.00 93.62 191 ASP A C 1
ATOM 1537 O O . ASP A 1 191 ? -21.309 -11.155 17.651 1.00 93.62 191 ASP A O 1
ATOM 1541 N N . VAL A 1 192 ? -19.184 -11.013 16.938 1.00 92.75 192 VAL A N 1
ATOM 1542 C CA . VAL A 1 192 ? -18.818 -9.841 17.738 1.00 92.75 192 VAL A CA 1
ATOM 1543 C C . VAL A 1 192 ? -19.729 -8.648 17.449 1.00 92.75 192 VAL A C 1
ATOM 1545 O O . VAL A 1 192 ? -19.903 -7.805 18.323 1.00 92.75 192 VAL A O 1
ATOM 1548 N N . PHE A 1 193 ? -20.357 -8.590 16.268 1.00 94.81 193 PHE A N 1
ATOM 1549 C CA . PHE A 1 193 ? -21.275 -7.519 15.891 1.00 94.81 193 PHE A CA 1
ATOM 1550 C C . PHE A 1 193 ? -22.730 -7.751 16.328 1.00 94.81 193 PHE A C 1
ATOM 1552 O O . PHE A 1 193 ? -23.527 -6.817 16.264 1.00 94.81 193 PHE A O 1
ATOM 1559 N N . LYS A 1 194 ? -23.097 -8.940 16.840 1.00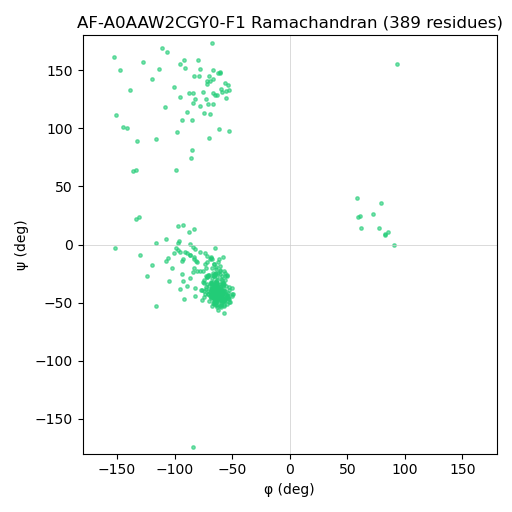 93.69 194 LYS A N 1
ATOM 1560 C CA . LYS A 1 194 ? -24.477 -9.246 17.284 1.00 93.69 194 LYS A CA 1
ATOM 1561 C C . LYS A 1 194 ? -24.973 -8.287 18.370 1.00 93.69 194 LYS A C 1
ATOM 1563 O O . LYS A 1 194 ? -26.142 -7.930 18.386 1.00 93.69 194 LYS A O 1
ATOM 1568 N N . LYS A 1 195 ? -24.082 -7.808 19.239 1.00 91.25 195 LYS A N 1
ATOM 1569 C CA . LYS A 1 195 ? -24.389 -6.833 20.305 1.00 91.25 195 LYS A CA 1
ATOM 1570 C C . LYS A 1 195 ? -24.850 -5.458 19.798 1.00 91.25 195 LYS A C 1
ATOM 1572 O O . LYS A 1 195 ? -25.486 -4.700 20.534 1.00 91.25 195 LYS A O 1
ATOM 1577 N N . PHE A 1 196 ? -24.535 -5.129 18.546 1.00 94.81 196 PHE A N 1
ATOM 1578 C CA . PHE A 1 196 ? -24.968 -3.893 17.899 1.00 94.81 196 PHE A CA 1
ATOM 1579 C C . PHE A 1 196 ? -26.347 -4.023 17.245 1.00 94.81 196 PHE A C 1
ATOM 1581 O O . PHE A 1 196 ? -26.844 -3.042 16.693 1.00 94.81 196 PHE A O 1
ATOM 1588 N N . LYS A 1 197 ? -26.974 -5.201 17.336 1.00 95.06 197 LYS A N 1
ATOM 1589 C CA . LYS A 1 197 ? -28.351 -5.422 16.909 1.00 95.06 197 LYS A CA 1
ATOM 1590 C C . LYS A 1 197 ? -29.350 -5.198 18.045 1.00 95.06 197 LYS A C 1
ATOM 1592 O O . LYS A 1 197 ? -28.998 -5.321 19.221 1.00 95.06 197 LYS A O 1
ATOM 1597 N N . ASP A 1 198 ? -30.562 -4.803 17.687 1.00 94.69 198 ASP A N 1
ATOM 1598 C CA . ASP A 1 198 ? -31.718 -4.688 18.576 1.00 94.69 198 ASP A CA 1
ATOM 1599 C C . ASP A 1 198 ? -32.453 -6.035 18.747 1.00 94.69 198 ASP A C 1
ATOM 1601 O O . ASP A 1 198 ? -31.980 -7.084 18.301 1.00 94.69 198 ASP A O 1
ATOM 1605 N N . GLU A 1 199 ? -33.590 -6.013 19.447 1.00 93.56 199 GLU A N 1
ATOM 1606 C CA . GLU A 1 199 ? -34.414 -7.203 19.712 1.00 93.56 199 GLU A CA 1
ATOM 1607 C C . GLU A 1 199 ? -35.054 -7.783 18.438 1.00 93.56 199 GLU A C 1
ATOM 1609 O O . GLU A 1 199 ? -35.310 -8.986 18.382 1.00 93.56 199 GLU A O 1
ATOM 1614 N N . ASP A 1 200 ? -35.239 -6.957 17.402 1.00 92.81 200 ASP A N 1
ATOM 1615 C CA . ASP A 1 200 ? -35.768 -7.351 16.090 1.00 92.81 200 ASP A CA 1
ATOM 1616 C C . ASP A 1 200 ? -34.670 -7.922 15.168 1.00 92.81 200 ASP A C 1
ATOM 1618 O O . ASP A 1 200 ? -34.933 -8.360 14.043 1.00 92.81 200 ASP A O 1
ATOM 1622 N N . GLY A 1 201 ? -33.419 -7.943 15.641 1.00 92.75 201 GLY A N 1
ATOM 1623 C CA . GLY A 1 201 ? -32.266 -8.445 14.904 1.00 92.75 201 GLY A CA 1
ATOM 1624 C C . GLY A 1 201 ? -31.730 -7.475 13.848 1.00 92.75 201 GLY A C 1
ATOM 1625 O O . GLY A 1 201 ? -30.926 -7.899 13.014 1.00 92.75 201 GLY A O 1
ATOM 1626 N N . GLN A 1 202 ? -32.132 -6.202 13.883 1.00 95.81 202 GLN A N 1
ATOM 1627 C CA . GLN A 1 202 ? -31.639 -5.137 13.006 1.00 95.81 202 GLN A CA 1
ATOM 1628 C C . GLN A 1 202 ? -30.512 -4.354 13.682 1.00 95.81 202 GLN A C 1
ATOM 1630 O O . GLN A 1 202 ? -30.410 -4.325 14.905 1.00 95.81 202 GLN A O 1
ATOM 1635 N N . PHE A 1 203 ? -29.625 -3.722 12.908 1.00 96.81 203 PHE A N 1
ATOM 1636 C CA . PHE A 1 203 ? -28.605 -2.845 13.491 1.00 96.81 203 PHE A CA 1
ATOM 1637 C C . PHE A 1 203 ? -29.250 -1.606 14.116 1.00 96.81 203 PHE A C 1
ATOM 1639 O O . PHE A 1 203 ? -30.035 -0.916 13.469 1.00 96.81 203 PHE A O 1
ATOM 1646 N N . LYS A 1 204 ? -28.882 -1.309 15.368 1.00 95.06 204 LYS A N 1
ATOM 1647 C CA . LYS A 1 204 ? -29.447 -0.195 16.142 1.00 95.06 204 LYS A CA 1
ATOM 1648 C C . LYS A 1 204 ? -29.286 1.128 15.387 1.00 95.06 204 LYS A C 1
ATOM 1650 O O . LYS A 1 204 ? -28.164 1.542 15.094 1.00 95.06 204 LYS A O 1
ATOM 1655 N N . GLU A 1 205 ? -30.380 1.860 15.178 1.00 93.06 205 GLU A N 1
ATOM 1656 C CA . GLU A 1 205 ? -30.337 3.184 14.534 1.00 93.06 205 GLU A CA 1
ATOM 1657 C C . GLU A 1 205 ? -29.447 4.181 15.286 1.00 93.06 205 GLU A C 1
ATOM 1659 O O . GLU A 1 205 ? -28.846 5.056 14.675 1.00 93.06 205 GLU A O 1
ATOM 1664 N N . SER A 1 206 ? -29.273 4.022 16.603 1.00 92.94 206 SER A N 1
ATOM 1665 C CA . SER A 1 206 ? -28.382 4.874 17.402 1.00 92.94 206 SER A CA 1
ATOM 1666 C C . SER A 1 206 ? -26.930 4.887 16.904 1.00 92.94 206 SER A C 1
ATOM 1668 O O . SER A 1 206 ? -26.204 5.843 17.176 1.00 92.94 206 SER A O 1
ATOM 1670 N N . LEU A 1 207 ? -26.493 3.854 16.172 1.00 92.94 207 LEU A N 1
ATOM 1671 C CA . LEU A 1 207 ? -25.144 3.760 15.604 1.00 92.94 207 LEU A CA 1
ATOM 1672 C C . LEU A 1 207 ? -24.878 4.823 14.528 1.00 92.94 207 LEU A C 1
ATOM 1674 O O . LEU A 1 207 ? -23.734 5.241 14.364 1.00 92.94 207 LEU A O 1
ATOM 1678 N N . THR A 1 208 ? -25.915 5.314 13.841 1.00 91.31 208 THR A N 1
ATOM 1679 C CA . THR A 1 208 ? -25.781 6.322 12.772 1.00 91.31 208 THR A CA 1
ATOM 1680 C C . THR A 1 208 ? -25.346 7.695 13.289 1.00 91.31 208 THR A C 1
ATOM 1682 O O . THR A 1 208 ? -24.971 8.563 12.507 1.00 91.31 208 THR A O 1
ATOM 1685 N N . SER A 1 209 ? -25.345 7.895 14.610 1.00 89.06 209 SER A N 1
ATOM 1686 C CA . SER A 1 209 ? -24.848 9.118 15.247 1.00 89.06 209 SER A CA 1
ATOM 1687 C C . SER A 1 209 ? -23.318 9.246 15.234 1.00 89.06 209 SER A C 1
ATOM 1689 O O . SER A 1 209 ? -22.806 10.345 15.438 1.00 89.06 209 SER A O 1
ATOM 1691 N N . ASN A 1 210 ? -22.587 8.151 14.983 1.00 89.62 210 ASN A N 1
ATOM 1692 C CA . ASN A 1 210 ? -21.127 8.120 14.945 1.00 89.62 210 ASN A CA 1
ATOM 1693 C C . ASN A 1 210 ? -20.621 7.757 13.541 1.00 89.62 210 ASN A C 1
ATOM 1695 O O . ASN A 1 210 ? -20.400 6.586 13.226 1.00 89.62 210 ASN A O 1
ATOM 1699 N N . ASP A 1 211 ? -20.393 8.773 12.708 1.00 91.88 211 ASP A N 1
ATOM 1700 C CA . ASP A 1 211 ? -19.903 8.593 11.336 1.00 91.88 211 ASP A CA 1
ATOM 1701 C C . ASP A 1 211 ? -18.539 7.885 11.264 1.00 91.88 211 ASP A C 1
ATOM 1703 O O . ASP A 1 211 ? -18.299 7.111 10.337 1.00 91.88 211 ASP A O 1
ATOM 1707 N N . GLU A 1 212 ? -17.653 8.102 12.241 1.00 92.12 212 GLU A N 1
ATOM 1708 C CA . GLU A 1 212 ? -16.336 7.455 12.292 1.00 92.12 212 GLU A CA 1
ATOM 1709 C C . GLU A 1 212 ? -16.472 5.950 12.560 1.00 92.12 212 GLU A C 1
ATOM 1711 O O . GLU A 1 212 ? -15.885 5.124 11.856 1.00 92.12 212 GLU A O 1
ATOM 1716 N N . GLY A 1 213 ? -17.320 5.582 13.525 1.00 94.62 213 GLY A N 1
ATOM 1717 C CA . GLY A 1 213 ? -17.667 4.189 13.803 1.00 94.62 213 GLY A CA 1
ATOM 1718 C C . GLY A 1 213 ? -18.348 3.510 12.617 1.00 94.62 213 GLY A C 1
ATOM 1719 O O . GLY A 1 213 ? -18.011 2.375 12.285 1.00 94.62 213 GLY A O 1
ATOM 1720 N N . MET A 1 214 ? -19.243 4.218 11.926 1.00 97.00 214 MET A N 1
ATOM 1721 C CA . MET A 1 214 ? -19.918 3.719 10.725 1.00 97.00 214 MET A CA 1
ATOM 1722 C C . MET A 1 214 ? -18.954 3.498 9.559 1.00 97.00 214 MET A C 1
ATOM 1724 O O . MET A 1 214 ? -19.061 2.491 8.860 1.00 97.00 214 MET A O 1
ATOM 1728 N N . LEU A 1 215 ? -17.988 4.398 9.363 1.00 96.81 215 LEU A N 1
ATOM 1729 C CA . LEU A 1 215 ? -16.948 4.236 8.352 1.00 96.81 215 LEU A CA 1
ATOM 1730 C C . LEU A 1 215 ? -16.022 3.058 8.682 1.00 96.81 215 LEU A C 1
ATOM 1732 O O . LEU A 1 215 ? -15.749 2.234 7.811 1.00 96.81 215 LEU A O 1
ATOM 1736 N N . ALA A 1 216 ? -15.576 2.935 9.935 1.00 97.06 216 ALA A N 1
ATOM 1737 C CA . ALA A 1 216 ? -14.770 1.793 10.364 1.00 97.06 216 ALA A CA 1
ATOM 1738 C C . ALA A 1 216 ? -15.528 0.469 10.188 1.00 97.06 216 ALA A C 1
ATOM 1740 O O . ALA A 1 216 ? -14.939 -0.522 9.746 1.00 97.06 216 ALA A O 1
ATOM 1741 N N . PHE A 1 217 ? -16.832 0.459 10.482 1.00 98.19 217 PHE A N 1
ATOM 1742 C CA . PHE A 1 217 ? -17.677 -0.714 10.302 1.00 98.19 217 PHE A CA 1
ATOM 1743 C C . PHE A 1 217 ? -17.848 -1.071 8.827 1.00 98.19 217 PHE A C 1
ATOM 1745 O O . PHE A 1 217 ? -17.635 -2.222 8.454 1.00 98.19 217 PHE A O 1
ATOM 1752 N N . TYR A 1 218 ? -18.113 -0.085 7.967 1.00 98.56 218 TYR A N 1
ATOM 1753 C CA . TYR A 1 218 ? -18.138 -0.276 6.517 1.00 98.56 218 TYR A CA 1
ATOM 1754 C C . TYR A 1 218 ? -16.847 -0.932 6.012 1.00 98.56 218 TYR A C 1
ATOM 1756 O O . TYR A 1 218 ? -16.911 -1.947 5.322 1.00 98.56 218 TYR A O 1
ATOM 1764 N N . GLU A 1 219 ? -15.677 -0.421 6.401 1.00 98.31 219 GLU A N 1
ATOM 1765 C CA . GLU A 1 219 ? -14.391 -0.989 5.977 1.00 98.31 219 GLU A CA 1
ATOM 1766 C C . GLU A 1 219 ? -14.193 -2.430 6.470 1.00 98.31 219 GLU A C 1
ATOM 1768 O O . GLU A 1 219 ? -13.709 -3.284 5.725 1.00 98.31 219 GLU A O 1
ATOM 1773 N N . ALA A 1 220 ? -14.629 -2.736 7.695 1.00 98.31 220 ALA A N 1
ATOM 1774 C CA . ALA A 1 220 ? -14.587 -4.085 8.256 1.00 98.31 220 ALA A CA 1
ATOM 1775 C C . ALA A 1 220 ? -15.452 -5.093 7.475 1.00 98.31 220 ALA A C 1
ATOM 1777 O O . ALA A 1 220 ? -15.049 -6.244 7.301 1.00 98.31 220 ALA A O 1
ATOM 1778 N N . THR A 1 221 ? -16.607 -4.676 6.943 1.00 98.38 221 THR A N 1
ATOM 1779 C CA . THR A 1 221 ? -17.509 -5.570 6.183 1.00 98.38 221 THR A CA 1
ATOM 1780 C C . THR A 1 221 ? -16.921 -6.070 4.861 1.00 98.38 221 THR A C 1
ATOM 1782 O O . THR A 1 221 ? -17.407 -7.061 4.304 1.00 98.38 221 THR A O 1
ATOM 1785 N N . HIS A 1 222 ? -15.863 -5.432 4.343 1.00 98.06 222 HIS A N 1
ATOM 1786 C CA . HIS A 1 222 ? -15.158 -5.908 3.145 1.00 98.06 222 HIS A CA 1
ATOM 1787 C C . HIS A 1 222 ? -14.220 -7.088 3.422 1.00 98.06 222 HIS A C 1
ATOM 1789 O O . HIS A 1 222 ? -13.739 -7.677 2.461 1.00 98.06 222 HIS A O 1
ATOM 1795 N N . LEU A 1 223 ? -14.029 -7.477 4.691 1.00 97.56 223 LEU A N 1
ATOM 1796 C CA . LEU A 1 223 ? -13.335 -8.707 5.109 1.00 97.56 223 LEU A CA 1
ATOM 1797 C C . LEU A 1 223 ? -14.285 -9.873 5.424 1.00 97.56 223 LEU A C 1
ATOM 1799 O O . LEU A 1 223 ? -13.903 -10.834 6.101 1.00 97.56 223 LEU A O 1
ATOM 1803 N N . ARG A 1 224 ? -15.543 -9.784 4.983 1.00 96.75 224 ARG A N 1
ATOM 1804 C CA . ARG A 1 224 ? -16.509 -10.870 5.150 1.00 96.75 224 ARG A CA 1
ATOM 1805 C C . ARG A 1 224 ? -16.140 -12.103 4.331 1.00 96.75 224 ARG A C 1
ATOM 1807 O O . ARG A 1 224 ? -15.582 -11.999 3.239 1.00 96.75 224 ARG A O 1
ATOM 1814 N N . MET A 1 225 ? -16.528 -13.260 4.842 1.00 95.06 225 MET A N 1
ATOM 1815 C CA . MET A 1 225 ? -16.437 -14.557 4.181 1.00 95.06 225 MET A CA 1
ATOM 1816 C C . MET A 1 225 ? -17.837 -15.080 3.830 1.00 95.06 225 MET A C 1
ATOM 1818 O O . MET A 1 225 ? -18.850 -14.540 4.271 1.00 95.06 225 MET A O 1
ATOM 1822 N N . HIS A 1 226 ? -17.904 -16.143 3.024 1.00 95.69 226 HIS A N 1
ATOM 1823 C CA . HIS A 1 226 ? -19.176 -16.791 2.700 1.00 95.69 226 HIS A CA 1
ATOM 1824 C C . HIS A 1 226 ? -19.889 -17.303 3.961 1.00 95.69 226 HIS A C 1
ATOM 1826 O O . HIS A 1 226 ? -19.274 -17.975 4.788 1.00 95.69 226 HIS A O 1
ATOM 1832 N N . GLY A 1 227 ? -21.192 -17.023 4.066 1.00 95.19 227 GLY A N 1
ATOM 1833 C CA . GLY A 1 227 ? -22.031 -17.430 5.199 1.00 95.19 227 GLY A CA 1
ATOM 1834 C C . GLY A 1 227 ? -21.997 -16.475 6.396 1.00 95.19 227 GLY A C 1
ATOM 1835 O O . GLY A 1 227 ? -22.490 -16.827 7.464 1.00 95.19 227 GLY A O 1
ATOM 1836 N N . GLU A 1 228 ? -21.412 -15.284 6.247 1.00 97.62 228 GLU A N 1
ATOM 1837 C CA . GLU A 1 228 ? -21.401 -14.245 7.282 1.00 97.62 228 GLU A CA 1
ATOM 1838 C C . GLU A 1 228 ? -22.482 -13.186 7.028 1.00 97.62 228 GLU A C 1
ATOM 1840 O O . GLU A 1 228 ? -22.178 -12.011 6.815 1.00 97.62 228 GLU A O 1
ATOM 1845 N N . ASP A 1 229 ? -23.750 -13.606 7.081 1.00 97.31 229 ASP A N 1
ATOM 1846 C CA . ASP A 1 229 ? -24.930 -12.781 6.760 1.00 97.31 229 ASP A CA 1
ATOM 1847 C C . ASP A 1 229 ? -24.955 -11.452 7.539 1.00 97.31 229 ASP A C 1
ATOM 1849 O O . ASP A 1 229 ? -25.263 -10.396 6.990 1.00 97.31 229 ASP A O 1
ATOM 1853 N N . ILE A 1 230 ? -24.505 -11.462 8.801 1.00 97.69 230 ILE A N 1
ATOM 1854 C CA . ILE A 1 230 ? -24.400 -10.255 9.636 1.00 97.69 230 ILE A CA 1
ATOM 1855 C C . ILE A 1 230 ? -23.528 -9.157 9.005 1.00 97.69 230 ILE A C 1
ATOM 1857 O O . ILE A 1 230 ? -23.806 -7.975 9.197 1.00 97.69 230 ILE A O 1
ATOM 1861 N N . LEU A 1 231 ? -22.480 -9.522 8.259 1.00 98.31 231 LEU A N 1
ATOM 1862 C CA . LEU A 1 231 ? -21.607 -8.562 7.581 1.00 98.31 231 LEU A CA 1
ATOM 1863 C C . LEU A 1 231 ? -22.171 -8.113 6.231 1.00 98.31 231 LEU A C 1
ATOM 1865 O O . LEU A 1 231 ? -21.818 -7.032 5.762 1.00 98.31 231 LEU A O 1
ATOM 1869 N N . GLU A 1 232 ? -23.032 -8.916 5.605 1.00 97.75 232 GLU A N 1
ATOM 1870 C CA . GLU A 1 232 ? -23.776 -8.507 4.410 1.00 97.75 232 GLU A CA 1
ATOM 1871 C C . GLU A 1 232 ? -24.825 -7.455 4.768 1.00 97.75 232 GLU A C 1
ATOM 1873 O O . GLU A 1 232 ? -24.835 -6.372 4.179 1.00 97.75 232 GLU A O 1
ATOM 1878 N N . GLU A 1 233 ? -25.613 -7.716 5.813 1.00 98.00 233 GLU A N 1
ATOM 1879 C CA . GLU A 1 233 ? -26.560 -6.752 6.377 1.00 98.00 233 GLU A CA 1
ATOM 1880 C C . GLU A 1 233 ? -25.848 -5.472 6.845 1.00 98.00 233 GLU A C 1
ATOM 1882 O O . GLU A 1 233 ? -26.298 -4.357 6.580 1.00 98.00 233 GLU A O 1
ATOM 1887 N N . ALA A 1 234 ? -24.692 -5.612 7.503 1.00 98.31 234 ALA A N 1
ATOM 1888 C CA . ALA A 1 234 ? -23.896 -4.472 7.947 1.00 98.31 234 ALA A CA 1
ATOM 1889 C C . ALA A 1 234 ? -23.366 -3.641 6.776 1.00 98.31 234 ALA A C 1
ATOM 1891 O O . ALA A 1 234 ? -23.327 -2.411 6.865 1.00 98.31 234 ALA A O 1
ATOM 1892 N N . LEU A 1 235 ? -22.958 -4.282 5.674 1.00 98.38 235 LEU A N 1
ATOM 1893 C CA . LEU A 1 235 ? -22.523 -3.567 4.478 1.00 98.38 235 LEU A CA 1
ATOM 1894 C C . LEU A 1 235 ? -23.676 -2.730 3.914 1.00 98.38 235 LEU A C 1
ATOM 1896 O O . LEU A 1 235 ? -23.458 -1.571 3.561 1.00 98.38 235 LEU A O 1
ATOM 1900 N N . GLU A 1 236 ? -24.888 -3.280 3.836 1.00 97.94 236 GLU A N 1
ATOM 1901 C CA . GLU A 1 236 ? -26.065 -2.546 3.356 1.00 97.94 236 GLU A CA 1
ATOM 1902 C C . GLU A 1 236 ? -26.415 -1.366 4.276 1.00 97.94 236 GLU A C 1
ATOM 1904 O O . GLU A 1 236 ? -26.552 -0.229 3.806 1.00 97.94 236 GLU A O 1
ATOM 1909 N N . PHE A 1 237 ? -26.472 -1.617 5.586 1.00 97.88 237 PHE A N 1
ATOM 1910 C CA . PHE A 1 237 ? -26.748 -0.615 6.615 1.00 97.88 237 PHE A CA 1
ATOM 1911 C C . PHE A 1 237 ? -25.749 0.549 6.563 1.00 97.88 237 PHE A C 1
ATOM 1913 O O . PHE A 1 237 ? -26.129 1.716 6.424 1.00 97.88 237 PHE A O 1
ATOM 1920 N N . THR A 1 238 ? -24.451 0.236 6.597 1.00 98.25 238 THR A N 1
ATOM 1921 C CA . THR A 1 238 ? -23.388 1.248 6.582 1.00 98.25 238 THR A CA 1
ATOM 1922 C C . THR A 1 238 ? -23.316 1.990 5.253 1.00 98.25 238 THR A C 1
ATOM 1924 O O . THR A 1 238 ? -23.204 3.214 5.250 1.00 98.25 238 THR A O 1
ATOM 1927 N N . THR A 1 239 ? -23.463 1.300 4.118 1.00 97.94 239 THR A N 1
ATOM 1928 C CA . THR A 1 239 ? -23.463 1.939 2.792 1.00 97.94 239 THR A CA 1
ATOM 1929 C C . THR A 1 239 ? -24.598 2.951 2.656 1.00 97.94 239 THR A C 1
ATOM 1931 O O . THR A 1 239 ? -24.399 4.028 2.089 1.00 97.94 239 THR A O 1
ATOM 1934 N N . THR A 1 240 ? -25.787 2.618 3.159 1.00 96.62 240 THR A N 1
ATOM 1935 C CA . THR A 1 240 ? -26.963 3.494 3.089 1.00 96.62 240 THR A CA 1
ATOM 1936 C C . THR A 1 240 ? -26.743 4.775 3.889 1.00 96.62 240 THR A C 1
ATOM 1938 O O . THR A 1 240 ? -26.910 5.869 3.345 1.00 96.62 240 THR A O 1
ATOM 1941 N N . HIS A 1 241 ? -26.283 4.648 5.137 1.00 95.62 241 HIS A N 1
ATOM 1942 C CA . HIS A 1 241 ? -25.947 5.794 5.986 1.00 95.62 241 HIS A CA 1
ATOM 1943 C C . HIS A 1 241 ? -24.843 6.660 5.367 1.00 95.62 241 HIS A C 1
ATOM 1945 O O . HIS A 1 241 ? -25.032 7.853 5.138 1.00 95.62 241 HIS A O 1
ATOM 1951 N N . LEU A 1 242 ? -23.718 6.047 4.990 1.00 96.06 242 LEU A N 1
ATOM 1952 C CA . LEU A 1 242 ? -22.544 6.757 4.483 1.00 96.06 242 LEU A CA 1
ATOM 1953 C C . LEU A 1 242 ? -22.808 7.494 3.162 1.00 96.06 242 LEU A C 1
ATOM 1955 O O . LEU A 1 242 ? -22.248 8.569 2.948 1.00 96.06 242 LEU A O 1
ATOM 1959 N N . LYS A 1 243 ? -23.679 6.976 2.284 1.00 95.56 243 LYS A N 1
ATOM 1960 C CA . LYS A 1 243 ? -24.111 7.699 1.073 1.00 95.56 243 LYS A CA 1
ATOM 1961 C C . LYS A 1 243 ? -24.854 8.991 1.409 1.00 95.56 243 LYS A C 1
ATOM 1963 O O . LYS A 1 243 ? -24.645 9.995 0.731 1.00 95.56 243 LYS A O 1
ATOM 1968 N N . SER A 1 244 ? -25.697 8.966 2.441 1.00 91.88 244 SER A N 1
ATOM 1969 C CA . SER A 1 244 ? -26.379 10.161 2.943 1.00 91.88 244 SER A CA 1
ATOM 1970 C C . SER A 1 244 ? -25.362 11.139 3.537 1.00 91.88 244 SER A C 1
ATOM 1972 O O . SER A 1 244 ? -25.275 12.290 3.102 1.00 91.88 244 SER A O 1
ATOM 1974 N N . THR A 1 245 ? -24.499 10.654 4.434 1.00 90.38 245 THR A N 1
ATOM 1975 C CA . THR A 1 245 ? -23.482 11.458 5.125 1.00 90.38 245 THR A CA 1
ATOM 1976 C C . THR A 1 245 ? -22.485 12.118 4.171 1.00 90.38 245 THR A C 1
ATOM 1978 O O . THR A 1 245 ? -22.137 13.283 4.357 1.00 90.38 245 THR A O 1
ATOM 1981 N N . ALA A 1 246 ? -22.060 11.429 3.108 1.00 87.81 246 ALA A N 1
ATOM 1982 C CA . ALA A 1 246 ? -21.120 11.964 2.119 1.00 87.81 246 ALA A CA 1
ATOM 1983 C C . ALA A 1 246 ? -21.636 13.219 1.391 1.00 87.81 246 ALA A C 1
ATOM 1985 O O . ALA A 1 246 ? -20.840 14.001 0.872 1.00 87.81 246 ALA A O 1
ATOM 1986 N N . SER A 1 247 ? -22.957 13.416 1.346 1.00 86.75 247 SER A N 1
ATOM 1987 C CA . SER A 1 247 ? -23.588 14.585 0.724 1.00 86.75 247 SER A CA 1
ATOM 1988 C C . SER A 1 247 ? -23.714 15.794 1.662 1.00 86.75 247 SER A C 1
ATOM 1990 O O . SER A 1 247 ? -24.052 16.891 1.208 1.00 86.75 247 SER A O 1
ATOM 1992 N N . LEU A 1 248 ? -23.424 15.624 2.958 1.00 85.06 248 LEU A N 1
ATOM 1993 C CA . LEU A 1 248 ? -23.553 16.677 3.961 1.00 85.06 248 LEU A CA 1
ATOM 1994 C C . LEU A 1 248 ? -22.380 17.661 3.888 1.00 85.06 248 LEU A C 1
ATOM 1996 O O . LEU A 1 248 ? -21.217 17.323 4.117 1.00 85.06 248 LEU A O 1
ATOM 2000 N N . ILE A 1 249 ? -22.707 18.922 3.610 1.00 73.94 249 ILE A N 1
ATOM 2001 C CA . ILE A 1 249 ? -21.745 20.026 3.582 1.00 73.94 249 ILE A CA 1
ATOM 2002 C C . ILE A 1 249 ? -21.179 20.245 4.993 1.00 73.94 249 ILE A C 1
ATOM 2004 O O . ILE A 1 249 ? -21.932 20.417 5.948 1.00 73.94 249 ILE A O 1
ATOM 2008 N N . GLY A 1 250 ? -19.850 20.294 5.110 1.00 72.19 250 GLY A N 1
ATOM 2009 C CA . GLY A 1 250 ? -19.153 20.599 6.365 1.00 72.19 250 GLY A CA 1
ATOM 2010 C C . GLY A 1 250 ? -18.814 19.388 7.236 1.00 72.19 250 GLY A C 1
ATOM 2011 O O . GLY A 1 250 ? -18.182 19.572 8.273 1.00 72.19 250 GLY A O 1
ATOM 2012 N N . ASN A 1 251 ? -19.168 18.164 6.826 1.00 76.56 251 ASN A N 1
ATOM 2013 C CA . ASN A 1 251 ? -18.692 16.967 7.517 1.00 76.56 251 ASN A CA 1
ATOM 2014 C C . ASN A 1 251 ? -17.184 16.770 7.236 1.00 76.56 251 ASN A C 1
ATOM 2016 O O . ASN A 1 251 ? -16.804 16.633 6.067 1.00 76.56 251 ASN A O 1
ATOM 2020 N N . PRO A 1 252 ? -16.320 16.737 8.272 1.00 77.75 252 PRO A N 1
ATOM 2021 C CA . PRO A 1 252 ? -14.872 16.609 8.096 1.00 77.75 252 PRO A CA 1
ATOM 2022 C C . PRO A 1 252 ? -14.465 15.271 7.457 1.00 77.75 252 PRO A C 1
ATOM 2024 O O . PRO A 1 252 ? -13.438 15.198 6.789 1.00 77.75 252 PRO A O 1
ATOM 2027 N N . LEU A 1 253 ? -15.296 14.232 7.590 1.00 85.81 253 LEU A N 1
ATOM 2028 C CA . LEU A 1 253 ? -15.082 12.906 7.012 1.00 85.81 253 LEU A CA 1
ATOM 2029 C C . LEU A 1 253 ? -15.703 12.742 5.619 1.00 85.81 253 LEU A C 1
ATOM 2031 O O . LEU A 1 253 ? -15.453 11.723 4.981 1.00 85.81 253 LEU A O 1
ATOM 2035 N N . ALA A 1 254 ? -16.477 13.703 5.097 1.00 89.75 254 ALA A N 1
ATOM 2036 C CA . ALA A 1 254 ? -17.215 13.533 3.834 1.00 89.75 254 ALA A CA 1
ATOM 2037 C C . ALA A 1 254 ? -16.320 13.094 2.663 1.00 89.75 254 ALA A C 1
ATOM 2039 O O . ALA A 1 254 ? -16.687 12.215 1.876 1.00 89.75 254 ALA A O 1
ATOM 2040 N N . ALA A 1 255 ? -15.121 13.675 2.560 1.00 89.31 255 ALA A N 1
ATOM 2041 C CA . ALA A 1 255 ? -14.153 13.312 1.531 1.00 89.31 255 ALA A CA 1
ATOM 2042 C C . ALA A 1 255 ? -13.629 11.878 1.720 1.00 89.31 255 ALA A C 1
ATOM 2044 O O . ALA A 1 255 ? -13.572 11.115 0.756 1.00 89.31 255 ALA A O 1
ATOM 2045 N N . GLN A 1 256 ? -13.317 11.490 2.959 1.00 91.31 256 GLN A N 1
ATOM 2046 C CA . GLN A 1 256 ? -12.857 10.142 3.290 1.00 91.31 256 GLN A CA 1
ATOM 2047 C C . GLN A 1 256 ? -13.953 9.095 3.042 1.00 91.31 256 GLN A C 1
ATOM 2049 O O . GLN A 1 256 ? -13.684 8.064 2.429 1.00 91.31 256 GLN A O 1
ATOM 2054 N N . ILE A 1 257 ? -15.198 9.389 3.424 1.00 94.38 257 ILE A N 1
ATOM 2055 C CA . ILE A 1 257 ? -16.366 8.539 3.164 1.00 94.38 257 ILE A CA 1
ATOM 2056 C C . ILE A 1 257 ? -16.579 8.376 1.654 1.00 94.38 257 ILE A C 1
ATOM 2058 O O . ILE A 1 257 ? -16.769 7.265 1.162 1.00 94.38 257 ILE A O 1
ATOM 2062 N N . THR A 1 258 ? -16.491 9.467 0.889 1.00 93.50 258 THR A N 1
ATOM 2063 C CA . THR A 1 258 ? -16.610 9.422 -0.577 1.00 93.50 258 THR A CA 1
ATOM 2064 C C . THR A 1 258 ? -15.526 8.545 -1.206 1.00 93.50 258 THR A C 1
ATOM 2066 O O . THR A 1 258 ? -15.798 7.828 -2.172 1.00 93.50 258 THR A O 1
ATOM 2069 N N . CYS A 1 259 ? -14.299 8.591 -0.683 1.00 91.44 259 CYS A N 1
ATOM 2070 C CA . CYS A 1 259 ? -13.214 7.714 -1.118 1.00 91.44 259 CYS A CA 1
ATOM 2071 C C . CYS A 1 259 ? -13.514 6.241 -0.801 1.00 91.44 259 CYS A C 1
ATOM 2073 O O . CYS A 1 259 ? -13.475 5.426 -1.720 1.00 91.44 259 CYS A O 1
ATOM 2075 N N . ALA A 1 260 ? -13.900 5.922 0.436 1.00 94.62 260 ALA A N 1
ATOM 2076 C CA . ALA A 1 260 ? -14.226 4.565 0.885 1.00 94.62 260 ALA A CA 1
ATOM 2077 C C . ALA A 1 260 ? -15.390 3.925 0.102 1.00 94.62 260 ALA A C 1
ATOM 2079 O O . ALA A 1 260 ? -15.341 2.754 -0.285 1.00 94.62 260 ALA A O 1
ATOM 2080 N N . LE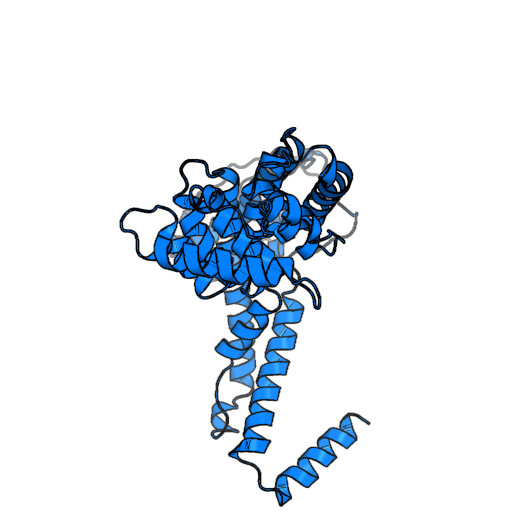U A 1 261 ? -16.435 4.705 -0.201 1.00 95.62 261 LEU A N 1
ATOM 2081 C CA . LEU A 1 261 ? -17.575 4.249 -1.006 1.00 95.62 261 LEU A CA 1
ATOM 2082 C C . LEU A 1 261 ? -17.197 3.935 -2.461 1.00 95.62 261 LEU A C 1
ATOM 2084 O O . LEU A 1 261 ? -17.854 3.114 -3.098 1.00 95.62 261 LEU A O 1
ATOM 2088 N N . LYS A 1 262 ? -16.155 4.581 -3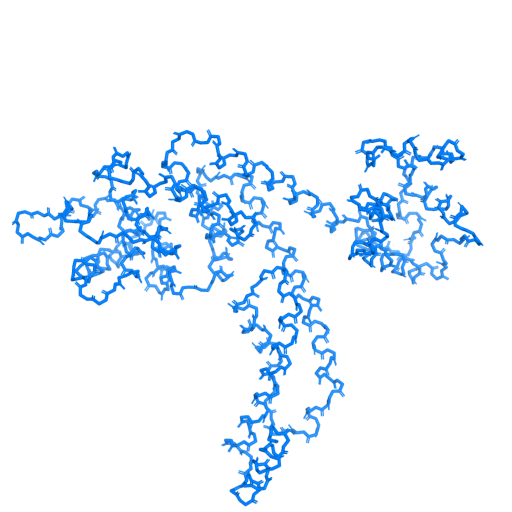.001 1.00 94.56 262 LYS A N 1
ATOM 2089 C CA . LYS A 1 262 ? -15.627 4.283 -4.342 1.00 94.56 262 LYS A CA 1
ATOM 2090 C C . LYS A 1 262 ? -14.678 3.092 -4.324 1.00 94.56 262 LYS A C 1
ATOM 2092 O O . LYS A 1 262 ? -14.740 2.255 -5.217 1.00 94.56 262 LYS A O 1
ATOM 2097 N N . GLN A 1 263 ? -13.787 3.053 -3.339 1.00 94.69 263 GLN A N 1
ATOM 2098 C CA . GLN A 1 263 ? -12.742 2.052 -3.211 1.00 94.69 263 GLN A CA 1
ATOM 2099 C C . GLN A 1 263 ? -12.528 1.745 -1.723 1.00 94.69 263 GLN A C 1
ATOM 2101 O O . GLN A 1 263 ? -11.856 2.516 -1.041 1.00 94.69 263 GLN A O 1
ATOM 2106 N N . PRO A 1 264 ? -13.079 0.630 -1.218 1.00 95.56 264 PRO A N 1
ATOM 2107 C CA . PRO A 1 264 ? -12.837 0.198 0.154 1.00 95.56 264 PRO A CA 1
ATOM 2108 C C . PRO A 1 264 ? -11.358 -0.103 0.384 1.00 95.56 264 PRO A C 1
ATOM 2110 O O . PRO A 1 264 ? -10.699 -0.629 -0.521 1.00 95.56 264 PRO A O 1
ATOM 2113 N N . LEU A 1 265 ? -10.866 0.140 1.599 1.00 93.62 265 LEU A N 1
ATOM 2114 C CA . LEU A 1 265 ? -9.459 -0.024 1.978 1.00 93.62 265 LEU A CA 1
ATOM 2115 C C . LEU A 1 265 ? -8.933 -1.421 1.643 1.00 93.62 265 LEU A C 1
ATOM 2117 O O . LEU A 1 265 ? -7.884 -1.542 1.022 1.00 93.62 265 LEU A O 1
ATOM 2121 N N . HIS A 1 266 ? -9.688 -2.475 1.974 1.00 95.00 266 HIS A N 1
ATOM 2122 C CA . HIS A 1 266 ? -9.273 -3.864 1.727 1.00 95.00 266 HIS A CA 1
ATOM 2123 C C . HIS A 1 266 ? -9.077 -4.195 0.235 1.00 95.00 266 HIS A C 1
ATOM 2125 O O . HIS A 1 266 ? -8.329 -5.102 -0.114 1.00 95.00 266 HIS A O 1
ATOM 2131 N N . LYS A 1 267 ? -9.745 -3.456 -0.657 1.00 94.25 267 LYS A N 1
ATOM 2132 C CA . LYS A 1 267 ? -9.639 -3.621 -2.114 1.00 94.25 267 LYS A CA 1
ATOM 2133 C C . LYS A 1 267 ? -8.722 -2.570 -2.747 1.00 94.25 267 LYS A C 1
ATOM 2135 O O . LYS A 1 267 ? -8.507 -2.598 -3.957 1.00 94.25 267 LYS A O 1
ATOM 2140 N N . GLY A 1 268 ? -8.283 -1.585 -1.966 1.00 92.38 268 GLY A N 1
ATOM 2141 C CA . GLY A 1 268 ? -7.432 -0.491 -2.406 1.00 92.38 268 GLY A CA 1
ATOM 2142 C C . GLY A 1 268 ? -5.981 -0.936 -2.528 1.00 92.38 268 GLY A C 1
ATOM 2143 O O . GLY A 1 268 ? -5.519 -1.824 -1.817 1.00 92.38 268 GLY A O 1
ATOM 2144 N N . ILE A 1 269 ? -5.245 -0.301 -3.438 1.00 92.75 269 ILE A N 1
ATOM 2145 C CA . ILE A 1 269 ? -3.823 -0.594 -3.607 1.00 92.75 269 ILE A CA 1
ATOM 2146 C C . ILE A 1 269 ? -3.038 0.229 -2.580 1.00 92.75 269 ILE A C 1
ATOM 2148 O O . ILE A 1 269 ? -3.118 1.464 -2.647 1.00 92.75 269 ILE A O 1
ATOM 2152 N N . PRO A 1 270 ? -2.245 -0.396 -1.683 1.00 92.88 270 PRO A N 1
ATOM 2153 C CA . PRO A 1 270 ? -1.646 0.278 -0.528 1.00 92.88 270 PRO A CA 1
ATOM 2154 C C . PRO A 1 270 ? -0.924 1.576 -0.881 1.00 92.88 270 PRO A C 1
ATOM 2156 O O . PRO A 1 270 ? -1.106 2.602 -0.233 1.00 92.88 270 PRO A O 1
ATOM 2159 N N . ARG A 1 271 ? -0.157 1.573 -1.976 1.00 93.06 271 ARG A N 1
ATOM 2160 C CA . ARG A 1 271 ? 0.632 2.736 -2.388 1.00 93.06 271 ARG A CA 1
ATOM 2161 C C . ARG A 1 271 ? -0.213 3.931 -2.846 1.00 93.06 271 ARG A C 1
ATOM 2163 O O . ARG A 1 271 ? 0.171 5.079 -2.612 1.00 93.06 271 ARG A O 1
ATOM 2170 N N . LEU A 1 272 ? -1.345 3.677 -3.505 1.00 91.44 272 LEU A N 1
ATOM 2171 C CA . LEU A 1 272 ? -2.268 4.726 -3.955 1.00 91.44 272 LEU A CA 1
ATOM 2172 C C . LEU A 1 272 ? -3.106 5.253 -2.794 1.00 91.44 272 LEU A C 1
ATOM 2174 O O . LEU A 1 272 ? -3.310 6.465 -2.688 1.00 91.44 272 LEU A O 1
ATOM 2178 N N . GLU A 1 273 ? -3.533 4.354 -1.911 1.00 93.06 273 GLU A N 1
ATOM 2179 C CA . GLU A 1 273 ? -4.255 4.718 -0.697 1.00 93.06 273 GLU A CA 1
ATOM 2180 C C . GLU A 1 273 ? -3.369 5.535 0.246 1.00 93.06 273 GLU A C 1
ATOM 2182 O O . GLU A 1 27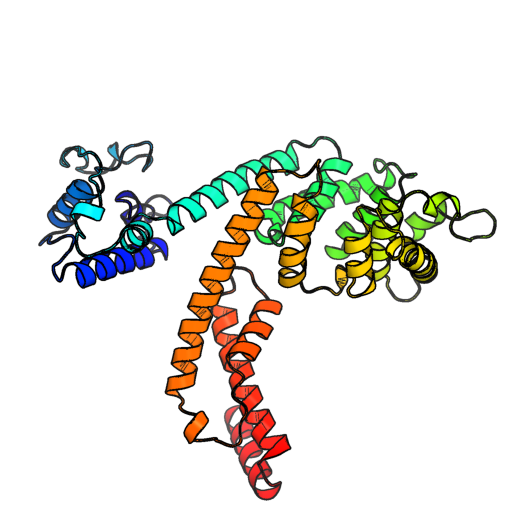3 ? -3.799 6.597 0.687 1.00 93.06 273 GLU A O 1
ATOM 2187 N N . ALA A 1 274 ? -2.093 5.174 0.415 1.00 94.25 274 ALA A N 1
ATOM 2188 C CA . ALA A 1 274 ? -1.119 5.966 1.167 1.00 94.25 274 ALA A CA 1
ATOM 2189 C C . ALA A 1 274 ? -0.990 7.399 0.648 1.00 94.25 274 ALA A C 1
ATOM 2191 O O . ALA A 1 274 ? -1.048 8.356 1.421 1.00 94.25 274 ALA A O 1
ATOM 2192 N N . ARG A 1 275 ? -0.890 7.581 -0.676 1.00 91.88 275 ARG A N 1
ATOM 2193 C CA . ARG A 1 275 ? -0.781 8.924 -1.266 1.00 91.88 275 ARG A CA 1
ATOM 2194 C C . ARG A 1 275 ? -1.984 9.806 -0.928 1.00 91.88 275 ARG A C 1
ATOM 2196 O O . ARG A 1 275 ? -1.800 11.004 -0.715 1.00 91.88 275 ARG A O 1
ATOM 2203 N N . ARG A 1 276 ? -3.190 9.232 -0.925 1.00 88.88 276 ARG A N 1
ATOM 2204 C CA . ARG A 1 276 ? -4.436 9.934 -0.580 1.00 88.88 276 ARG A CA 1
ATOM 2205 C C . ARG A 1 276 ? -4.531 10.172 0.922 1.00 88.88 276 ARG A C 1
ATOM 2207 O O . ARG A 1 276 ? -4.861 11.275 1.345 1.00 88.88 276 ARG A O 1
ATOM 2214 N N . TYR A 1 277 ? -4.215 9.151 1.713 1.00 93.94 277 TYR A N 1
ATOM 2215 C CA . TYR A 1 277 ? -4.388 9.172 3.154 1.00 93.94 277 TYR A CA 1
ATOM 2216 C C . TYR A 1 277 ? -3.445 10.141 3.859 1.00 93.94 277 TYR A C 1
ATOM 2218 O O . TYR A 1 277 ? -3.882 10.776 4.809 1.00 93.94 277 TYR A O 1
ATOM 2226 N N . ILE A 1 278 ? -2.225 10.361 3.350 1.00 91.50 278 ILE A N 1
ATOM 2227 C CA . ILE A 1 278 ? -1.316 11.403 3.865 1.00 91.50 278 ILE A CA 1
ATOM 2228 C C . ILE A 1 278 ? -2.033 12.760 3.987 1.00 91.50 278 ILE A C 1
ATOM 2230 O O . ILE A 1 278 ? -1.891 13.436 5.000 1.00 91.50 278 ILE A O 1
ATOM 2234 N N . SER A 1 279 ? -2.847 13.142 2.995 1.00 89.06 279 SER A N 1
ATOM 2235 C CA . SER A 1 279 ? -3.576 14.417 3.022 1.00 89.06 279 SER A CA 1
ATOM 2236 C C . SER A 1 279 ? -4.722 14.445 4.034 1.00 89.06 279 SER A C 1
ATOM 2238 O O . SER A 1 279 ? -4.985 15.498 4.604 1.00 89.06 279 SER A O 1
ATOM 2240 N N . PHE A 1 280 ? -5.403 13.319 4.266 1.00 89.44 280 PHE A N 1
ATOM 2241 C CA . PHE A 1 280 ? -6.424 13.233 5.317 1.00 89.44 280 PHE A CA 1
ATOM 2242 C C . PHE A 1 280 ? -5.787 13.249 6.706 1.00 89.44 280 PHE A C 1
ATOM 2244 O O . PHE A 1 280 ? -6.246 13.965 7.589 1.00 89.44 280 PHE A O 1
ATOM 2251 N N . TYR A 1 281 ? -4.688 12.516 6.869 1.00 92.94 281 TYR A N 1
ATOM 2252 C CA . TYR A 1 281 ? -3.950 12.423 8.118 1.00 92.94 281 TYR A CA 1
ATOM 2253 C C . TYR A 1 281 ? -3.352 13.774 8.534 1.00 92.94 281 TYR A C 1
ATOM 2255 O O . TYR A 1 281 ? -3.424 14.142 9.696 1.00 92.94 281 TYR A O 1
ATOM 2263 N N . GLU A 1 282 ? -2.839 14.566 7.589 1.00 91.38 282 GLU A N 1
ATOM 2264 C CA . GLU A 1 282 ? -2.343 15.925 7.862 1.00 91.38 282 GLU A CA 1
ATOM 2265 C C . GLU A 1 282 ? -3.443 16.890 8.350 1.00 91.38 282 GLU A C 1
ATOM 2267 O O . GLU A 1 282 ? -3.162 17.805 9.126 1.00 91.38 282 GLU A O 1
ATOM 2272 N N . GLN A 1 283 ? -4.694 16.696 7.916 1.00 88.19 283 GLN A N 1
ATOM 2273 C CA . GLN A 1 283 ? -5.832 17.546 8.296 1.00 88.19 283 GLN A CA 1
ATOM 2274 C C . GLN A 1 283 ? -6.407 17.212 9.676 1.00 88.19 283 GLN A C 1
ATOM 2276 O O . GLN A 1 283 ? -7.051 18.066 10.288 1.00 88.19 283 GLN A O 1
ATOM 2281 N N . ASP A 1 284 ? -6.189 15.994 10.171 1.00 88.06 284 ASP A N 1
ATOM 2282 C CA . ASP A 1 284 ? -6.617 15.588 11.505 1.00 88.06 284 ASP A CA 1
ATOM 2283 C C . ASP A 1 284 ? -5.827 16.367 12.567 1.00 88.06 284 ASP A C 1
ATOM 2285 O O . ASP A 1 284 ? -4.606 16.288 12.642 1.00 88.06 284 ASP A O 1
ATOM 2289 N N . ALA A 1 285 ? -6.510 17.124 13.425 1.00 89.06 285 ALA A N 1
ATOM 2290 C CA . ALA A 1 285 ? -5.857 17.915 14.468 1.00 89.06 285 ALA A CA 1
ATOM 2291 C C . ALA A 1 285 ? -5.110 17.060 15.514 1.00 89.06 285 ALA A C 1
ATOM 2293 O O . ALA A 1 285 ? -4.247 17.582 16.224 1.00 89.06 285 ALA A O 1
ATOM 2294 N N . SER A 1 286 ? -5.447 15.773 15.620 1.00 89.31 286 SER A N 1
ATOM 2295 C CA . SER A 1 286 ? -4.880 14.819 16.572 1.00 89.31 286 SER A CA 1
ATOM 2296 C C . SER A 1 286 ? -3.756 13.951 15.996 1.00 89.31 286 SER A C 1
ATOM 2298 O O . SER A 1 286 ? -3.195 13.127 16.722 1.00 89.31 286 SER A O 1
ATOM 2300 N N . HIS A 1 287 ? -3.387 14.146 14.724 1.00 92.69 287 HIS A N 1
ATOM 2301 C CA . HIS A 1 287 ? -2.416 13.285 14.057 1.00 92.69 287 HIS A CA 1
ATOM 2302 C C . HIS A 1 287 ? -1.040 13.293 14.730 1.00 92.69 287 HIS A C 1
ATOM 2304 O O . HIS A 1 287 ? -0.535 14.303 15.234 1.00 92.69 287 HIS A O 1
ATOM 2310 N N . ASN A 1 288 ? -0.372 12.148 14.649 1.00 93.88 288 ASN A N 1
ATOM 2311 C CA . ASN A 1 288 ? 1.008 12.021 15.076 1.00 93.88 288 ASN A CA 1
ATOM 2312 C C . ASN A 1 288 ? 1.952 12.680 14.056 1.00 93.88 288 ASN A C 1
ATOM 2314 O O . ASN A 1 288 ? 2.101 12.210 12.925 1.00 93.88 288 ASN A O 1
ATOM 2318 N N . LYS A 1 289 ? 2.608 13.766 14.477 1.00 95.06 289 LYS A N 1
ATOM 2319 C CA . LYS A 1 289 ? 3.518 14.562 13.639 1.00 95.06 289 LYS A CA 1
ATOM 2320 C C . LYS A 1 289 ? 4.778 13.801 13.226 1.00 95.06 289 LYS A C 1
ATOM 2322 O O . LYS A 1 289 ? 5.256 14.005 12.111 1.00 95.06 289 LYS A O 1
ATOM 2327 N N . VAL A 1 290 ? 5.305 12.945 14.104 1.00 95.69 290 VAL A N 1
ATOM 2328 C CA . VAL A 1 290 ? 6.485 12.108 13.833 1.00 95.69 290 VAL A CA 1
ATOM 2329 C C . VAL A 1 290 ? 6.142 11.115 12.727 1.00 95.69 290 VAL A C 1
ATOM 2331 O O . VAL A 1 290 ? 6.826 11.064 11.706 1.00 95.69 290 VAL A O 1
ATOM 2334 N N . LEU A 1 291 ? 5.007 10.424 12.865 1.00 96.94 291 LEU A N 1
ATOM 2335 C CA . LEU A 1 291 ? 4.522 9.479 11.863 1.00 96.94 291 LEU A CA 1
ATOM 2336 C C . LEU A 1 291 ? 4.193 10.155 10.522 1.00 96.94 291 LEU A C 1
ATOM 2338 O O . LEU A 1 291 ? 4.551 9.629 9.467 1.00 96.94 291 LEU A O 1
ATOM 2342 N N . LEU A 1 292 ? 3.554 11.332 10.531 1.00 94.94 292 LEU A N 1
ATOM 2343 C CA . LEU A 1 292 ? 3.292 12.081 9.297 1.00 94.94 292 LEU A CA 1
ATOM 2344 C C . LEU A 1 292 ? 4.610 12.413 8.583 1.00 94.94 292 LEU A C 1
ATOM 2346 O O . LEU A 1 292 ? 4.748 12.151 7.386 1.00 94.94 292 LEU A O 1
ATOM 2350 N N . LYS A 1 293 ? 5.602 12.927 9.316 1.00 94.88 293 LYS A N 1
ATOM 2351 C CA . LYS A 1 293 ? 6.921 13.255 8.762 1.00 94.88 293 LYS A CA 1
ATOM 2352 C C . LYS A 1 293 ? 7.619 12.021 8.187 1.00 94.88 293 LYS A C 1
ATOM 2354 O O . LYS A 1 293 ? 8.096 12.084 7.05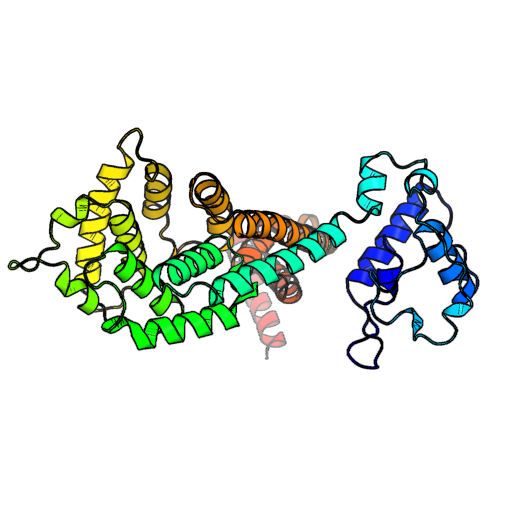3 1.00 94.88 293 LYS A O 1
ATOM 2359 N N . LEU A 1 294 ? 7.614 10.909 8.927 1.00 96.12 294 LEU A N 1
ATOM 2360 C CA . LEU A 1 294 ? 8.138 9.620 8.475 1.00 96.12 294 LEU A CA 1
ATOM 2361 C C . LEU A 1 294 ? 7.481 9.204 7.156 1.00 96.12 294 LEU A C 1
ATOM 2363 O O . LEU A 1 294 ? 8.181 8.944 6.182 1.00 96.12 294 LEU A O 1
ATOM 2367 N N . SER A 1 295 ? 6.146 9.221 7.094 1.00 94.00 295 SER A N 1
ATOM 2368 C CA . SER A 1 295 ? 5.398 8.800 5.905 1.00 94.00 295 SER A CA 1
ATOM 2369 C C . SER A 1 295 ? 5.713 9.636 4.664 1.00 94.00 295 SER A C 1
ATOM 2371 O O . SER A 1 295 ? 5.874 9.086 3.577 1.00 94.00 295 SER A O 1
ATOM 2373 N N . ILE A 1 296 ? 5.870 10.956 4.804 1.00 87.81 296 ILE A N 1
ATOM 2374 C CA . ILE A 1 296 ? 6.198 11.846 3.683 1.00 87.81 296 ILE A CA 1
ATOM 2375 C C . ILE A 1 296 ? 7.632 11.604 3.199 1.00 87.81 296 ILE A C 1
ATOM 2377 O O . ILE A 1 296 ? 7.876 11.554 1.989 1.00 87.81 296 ILE A O 1
ATOM 2381 N N . LEU A 1 297 ? 8.591 11.478 4.119 1.00 86.81 297 LEU A N 1
ATOM 2382 C CA . LEU A 1 297 ? 9.987 11.228 3.763 1.00 86.81 297 LEU A CA 1
ATOM 2383 C C . LEU A 1 297 ? 10.151 9.860 3.101 1.00 86.81 297 LEU A C 1
ATOM 2385 O O . LEU A 1 297 ? 10.706 9.792 2.003 1.00 86.81 297 LEU A O 1
ATOM 2389 N N . ASP A 1 298 ? 9.591 8.813 3.706 1.00 92.50 298 ASP A N 1
ATOM 2390 C CA . ASP A 1 298 ? 9.588 7.457 3.162 1.00 92.50 298 ASP A CA 1
ATOM 2391 C C . ASP A 1 298 ? 8.936 7.416 1.776 1.00 92.50 298 ASP A C 1
ATOM 2393 O O . ASP A 1 298 ? 9.541 6.948 0.809 1.00 92.50 298 ASP A O 1
ATOM 2397 N N . PHE A 1 299 ? 7.755 8.032 1.624 1.00 88.31 299 PHE A N 1
ATOM 2398 C CA . PHE A 1 299 ? 7.061 8.099 0.341 1.00 88.31 299 PHE A CA 1
ATOM 2399 C C . PHE A 1 299 ? 7.957 8.690 -0.754 1.00 88.31 299 PHE A C 1
ATOM 2401 O O . PHE A 1 299 ? 7.982 8.170 -1.873 1.00 88.31 299 PHE A O 1
ATOM 2408 N N . ASN A 1 300 ? 8.686 9.762 -0.447 1.00 83.50 300 ASN A N 1
ATOM 2409 C CA . ASN A 1 300 ? 9.568 10.427 -1.399 1.00 83.50 300 ASN A CA 1
ATOM 2410 C C . ASN A 1 300 ? 10.833 9.612 -1.705 1.00 83.50 300 ASN A C 1
ATOM 2412 O O . ASN A 1 300 ? 11.253 9.576 -2.863 1.00 83.50 300 ASN A O 1
ATOM 2416 N N . LEU A 1 301 ? 11.424 8.945 -0.709 1.00 84.12 301 LEU A N 1
ATOM 2417 C CA . LEU A 1 301 ? 12.586 8.070 -0.900 1.00 84.12 301 LEU A CA 1
ATOM 2418 C C . LEU A 1 301 ? 12.231 6.867 -1.778 1.00 84.12 301 LEU A C 1
ATOM 2420 O O . LEU A 1 301 ? 12.891 6.629 -2.790 1.00 84.12 301 LEU A O 1
ATOM 2424 N N . VAL A 1 302 ? 11.131 6.182 -1.464 1.00 87.88 302 VAL A N 1
ATOM 2425 C CA . VAL A 1 302 ? 10.616 5.056 -2.252 1.00 87.88 302 VAL A CA 1
ATOM 2426 C C . VAL A 1 302 ? 10.273 5.501 -3.678 1.00 87.88 302 VAL A C 1
ATOM 2428 O O . VAL A 1 302 ? 10.634 4.832 -4.643 1.00 87.88 302 VAL A O 1
ATOM 2431 N N . GLN A 1 303 ? 9.650 6.675 -3.853 1.00 83.75 303 GLN A N 1
ATOM 2432 C CA . GLN A 1 303 ? 9.388 7.218 -5.192 1.00 83.75 303 GLN A CA 1
ATOM 2433 C C . GLN A 1 303 ? 10.687 7.525 -5.961 1.00 83.75 303 GLN A C 1
ATOM 2435 O O . GLN A 1 303 ? 10.729 7.357 -7.181 1.00 83.75 303 GLN A O 1
ATOM 2440 N N . SER A 1 304 ? 11.737 7.993 -5.283 1.00 81.69 304 SER A N 1
ATOM 2441 C CA . SER A 1 304 ? 13.046 8.228 -5.902 1.00 81.69 304 SER A CA 1
ATOM 2442 C C . SER A 1 304 ? 13.661 6.924 -6.408 1.00 81.69 304 SER A C 1
ATOM 2444 O O . SER A 1 304 ? 14.091 6.872 -7.560 1.00 81.69 304 SER A O 1
ATOM 2446 N N . LEU A 1 305 ? 13.624 5.866 -5.591 1.00 82.81 305 LEU A N 1
ATOM 2447 C CA . LEU A 1 305 ? 14.042 4.521 -5.991 1.00 82.81 305 LEU A CA 1
ATOM 2448 C C . LEU A 1 305 ? 13.256 4.050 -7.223 1.00 82.81 305 LEU A C 1
ATOM 2450 O O . LEU A 1 305 ? 13.845 3.597 -8.201 1.00 82.81 305 LEU A O 1
ATOM 2454 N N . HIS A 1 306 ? 11.931 4.223 -7.229 1.00 87.44 306 HIS A N 1
ATOM 2455 C CA . HIS A 1 306 ? 11.106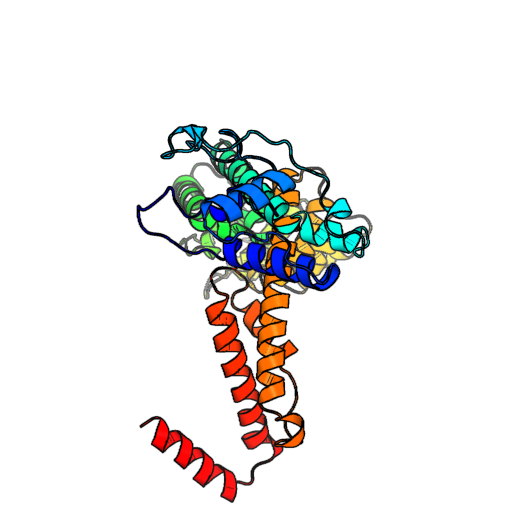 3.811 -8.368 1.00 87.44 306 HIS A CA 1
ATOM 2456 C C . HIS A 1 306 ? 11.450 4.563 -9.665 1.00 87.44 306 HIS A C 1
ATOM 2458 O O . HIS A 1 306 ? 11.459 3.981 -10.749 1.00 87.44 306 HIS A O 1
ATOM 2464 N N . LYS A 1 307 ? 11.786 5.856 -9.581 1.00 79.56 307 LYS A N 1
ATOM 2465 C CA . LYS A 1 307 ? 12.245 6.642 -10.743 1.00 79.56 307 LYS A CA 1
ATOM 2466 C C . LYS A 1 307 ? 13.591 6.149 -11.277 1.00 79.56 307 LYS A C 1
ATOM 2468 O O . LYS A 1 307 ? 13.796 6.134 -12.492 1.00 79.56 307 LYS A O 1
ATOM 2473 N N . GLU A 1 308 ? 14.497 5.743 -10.393 1.00 79.31 308 GLU A N 1
ATOM 2474 C CA . GLU A 1 308 ? 15.783 5.160 -10.774 1.00 79.31 308 GLU A CA 1
ATOM 2475 C C . GLU A 1 308 ? 15.595 3.813 -11.490 1.00 79.31 308 GLU A C 1
ATOM 2477 O O . GLU A 1 308 ? 16.133 3.599 -12.581 1.00 79.31 308 GLU A O 1
ATOM 2482 N N . GLU A 1 309 ? 14.766 2.934 -10.922 1.00 82.38 309 GLU A N 1
ATOM 2483 C CA . GLU A 1 309 ? 14.392 1.652 -11.522 1.00 82.38 309 GLU A CA 1
ATOM 2484 C C . GLU A 1 309 ? 13.779 1.844 -12.914 1.00 82.38 309 GLU A C 1
ATOM 2486 O O . GLU A 1 309 ? 14.225 1.216 -13.878 1.00 82.38 309 GLU A O 1
ATOM 2491 N N . LEU A 1 310 ? 12.818 2.765 -13.048 1.00 83.25 310 LEU A N 1
ATOM 2492 C CA . LEU A 1 310 ? 12.183 3.083 -14.325 1.00 83.25 310 LEU A CA 1
ATOM 2493 C C . LEU A 1 310 ? 13.188 3.640 -15.345 1.00 83.25 310 LEU A C 1
ATOM 2495 O O . LEU A 1 310 ? 13.134 3.286 -16.521 1.00 83.25 310 LEU A O 1
ATOM 2499 N N . SER A 1 311 ? 14.145 4.469 -14.921 1.00 78.81 311 SER A N 1
ATOM 2500 C CA . SER A 1 311 ? 15.220 4.964 -15.796 1.00 78.81 311 SER A CA 1
ATOM 2501 C C . SER A 1 311 ? 16.089 3.828 -16.344 1.00 78.81 311 SER A C 1
ATOM 2503 O O . SER A 1 311 ? 16.463 3.839 -17.518 1.00 78.81 311 SER A O 1
ATOM 2505 N N . TYR A 1 312 ? 16.404 2.830 -15.518 1.00 80.44 312 TYR A N 1
ATOM 2506 C CA . TYR A 1 312 ? 17.145 1.646 -15.953 1.00 80.44 312 TYR A CA 1
ATOM 2507 C C . TYR A 1 312 ? 16.324 0.779 -16.922 1.00 80.44 312 TYR A C 1
ATOM 2509 O O . TYR A 1 312 ? 16.825 0.365 -17.968 1.00 80.44 312 TYR A O 1
ATOM 2517 N N . ILE A 1 313 ? 15.050 0.542 -16.606 1.00 86.50 313 ILE A N 1
ATOM 2518 C CA . ILE A 1 313 ? 14.143 -0.279 -17.419 1.00 86.50 313 ILE A CA 1
ATOM 2519 C C . ILE A 1 313 ? 13.871 0.373 -18.776 1.00 86.50 313 ILE A C 1
ATOM 2521 O O . ILE A 1 313 ? 13.926 -0.298 -19.801 1.00 86.50 313 ILE A O 1
ATOM 2525 N N . THR A 1 314 ? 13.630 1.682 -18.810 1.00 85.19 314 THR A N 1
ATOM 2526 C CA . THR A 1 314 ? 13.380 2.410 -20.063 1.00 85.19 314 THR A CA 1
ATOM 2527 C C . THR A 1 314 ? 14.607 2.453 -20.969 1.00 85.19 314 THR A C 1
ATOM 2529 O O . THR A 1 314 ? 14.448 2.418 -22.186 1.00 85.19 314 THR A O 1
ATOM 2532 N N . ARG A 1 315 ? 15.828 2.490 -20.415 1.00 85.31 315 ARG A N 1
ATOM 2533 C CA . ARG A 1 315 ? 17.066 2.317 -21.196 1.00 85.31 315 ARG A CA 1
ATOM 2534 C C . ARG A 1 315 ? 17.131 0.930 -21.830 1.00 85.31 315 ARG A C 1
ATOM 2536 O O . ARG A 1 315 ? 17.229 0.837 -23.045 1.00 85.31 315 ARG A O 1
ATOM 2543 N N . TRP A 1 316 ? 16.950 -0.118 -21.025 1.00 91.06 316 TRP A N 1
ATOM 2544 C CA . TRP A 1 316 ? 16.888 -1.497 -21.521 1.00 91.06 316 TRP A CA 1
ATOM 2545 C C . TRP A 1 316 ? 15.833 -1.679 -22.625 1.00 91.06 316 TRP A C 1
ATOM 2547 O O . TRP A 1 316 ? 16.117 -2.297 -23.644 1.00 91.06 316 TRP A O 1
ATOM 2557 N N . TRP A 1 317 ? 14.638 -1.110 -22.452 1.00 94.38 317 TRP A N 1
ATOM 2558 C CA . TRP A 1 317 ? 13.559 -1.186 -23.439 1.00 94.38 317 TRP A CA 1
ATOM 2559 C C . TRP A 1 317 ? 13.918 -0.498 -24.759 1.00 94.38 317 TRP A C 1
ATOM 2561 O O . TRP A 1 317 ? 13.679 -1.045 -25.834 1.00 94.38 317 TRP A O 1
ATOM 2571 N N . LYS A 1 318 ? 14.551 0.680 -24.687 1.00 91.00 318 LYS A N 1
ATOM 2572 C CA . LYS A 1 318 ? 15.031 1.408 -25.870 1.00 91.00 318 LYS A CA 1
ATOM 2573 C C . LYS A 1 318 ? 16.108 0.636 -26.627 1.00 91.00 318 LYS A C 1
ATOM 2575 O O . LYS A 1 318 ? 16.070 0.628 -27.851 1.00 91.00 318 LYS A O 1
ATOM 2580 N N . ASP A 1 319 ? 17.014 -0.041 -25.923 1.00 93.88 319 ASP A N 1
ATOM 2581 C CA . ASP A 1 319 ? 18.087 -0.830 -26.544 1.00 93.88 319 ASP A CA 1
ATOM 2582 C C . ASP A 1 319 ? 17.550 -2.028 -27.354 1.00 93.88 319 ASP A C 1
ATOM 2584 O O . ASP A 1 319 ? 18.193 -2.479 -28.305 1.00 93.88 319 ASP A O 1
ATOM 2588 N N . LEU A 1 320 ? 16.355 -2.538 -27.021 1.00 94.31 320 LEU A N 1
ATOM 2589 C CA . LEU A 1 320 ? 15.684 -3.581 -27.807 1.00 94.31 320 LEU A CA 1
ATOM 2590 C C . LEU A 1 320 ? 15.150 -3.057 -29.144 1.00 94.31 320 LEU A C 1
ATOM 2592 O O . LEU A 1 320 ? 15.091 -3.824 -30.110 1.00 94.31 320 LEU A O 1
ATOM 2596 N N . ASP A 1 321 ? 14.824 -1.763 -29.217 1.00 94.31 321 ASP A N 1
ATOM 2597 C CA . ASP A 1 321 ? 14.361 -1.069 -30.422 1.00 94.31 321 ASP A CA 1
ATOM 2598 C C . ASP A 1 321 ? 13.082 -1.690 -31.028 1.00 94.31 321 ASP A C 1
ATOM 2600 O O . ASP A 1 321 ? 12.928 -1.833 -32.240 1.00 94.31 321 ASP A O 1
ATOM 2604 N N . PHE A 1 322 ? 12.136 -2.099 -30.174 1.00 93.62 322 PHE A N 1
ATOM 2605 C CA . PHE A 1 322 ? 10.858 -2.658 -30.635 1.00 93.62 322 PHE A CA 1
ATOM 2606 C C . PHE A 1 322 ? 9.976 -1.640 -31.350 1.00 93.62 322 PHE A C 1
ATOM 2608 O O . PHE A 1 322 ? 9.222 -2.029 -32.232 1.00 93.62 322 PHE A O 1
ATOM 2615 N N . ALA A 1 323 ? 10.115 -0.347 -31.055 1.00 90.12 323 ALA A N 1
ATOM 2616 C CA . ALA A 1 323 ? 9.369 0.692 -31.760 1.00 90.12 323 ALA A CA 1
ATOM 2617 C C . ALA A 1 323 ? 9.615 0.669 -33.282 1.00 90.12 323 ALA A C 1
ATOM 2619 O O . ALA A 1 323 ? 8.707 0.969 -34.054 1.00 90.12 323 ALA A O 1
ATOM 2620 N N . THR A 1 324 ? 10.822 0.296 -33.725 1.00 93.69 324 THR A N 1
ATOM 2621 C CA . THR A 1 324 ? 11.128 0.133 -35.154 1.00 93.69 324 THR A CA 1
ATOM 2622 C C . THR A 1 324 ? 10.980 -1.310 -35.628 1.00 93.69 324 THR A C 1
ATOM 2624 O O . THR A 1 324 ? 10.497 -1.530 -36.737 1.00 93.69 324 THR A O 1
ATOM 2627 N N . LYS A 1 325 ? 11.377 -2.299 -34.813 1.00 95.12 325 LYS A N 1
ATOM 2628 C CA . LYS A 1 325 ? 11.352 -3.723 -35.197 1.00 95.12 325 LYS A CA 1
ATOM 2629 C C . LYS A 1 325 ? 9.950 -4.330 -35.188 1.00 95.12 325 LYS A C 1
ATOM 2631 O O . LYS A 1 325 ? 9.682 -5.222 -35.983 1.00 95.12 325 LYS A O 1
ATOM 2636 N N . LEU A 1 326 ? 9.080 -3.863 -34.296 1.00 94.69 326 LEU A N 1
ATOM 2637 C CA . LEU A 1 326 ? 7.716 -4.346 -34.067 1.00 94.69 326 LEU A CA 1
ATOM 2638 C C . LEU A 1 326 ? 6.748 -3.149 -33.974 1.00 94.69 326 LEU A C 1
ATOM 2640 O O . LEU A 1 326 ? 6.152 -2.912 -32.925 1.00 94.69 326 LEU A O 1
ATOM 2644 N N . PRO A 1 327 ? 6.568 -2.371 -35.059 1.00 93.88 327 PRO A N 1
ATOM 2645 C CA . PRO A 1 327 ? 5.802 -1.120 -35.026 1.00 93.88 327 PRO A CA 1
ATOM 2646 C C . PRO A 1 327 ? 4.298 -1.315 -34.772 1.00 93.88 327 PRO A C 1
ATOM 2648 O O . PRO A 1 327 ? 3.587 -0.345 -34.525 1.00 93.88 327 PRO A O 1
ATOM 2651 N N . PHE A 1 328 ? 3.802 -2.551 -34.868 1.00 92.94 328 PHE A N 1
ATOM 2652 C CA . PHE A 1 328 ? 2.422 -2.904 -34.539 1.00 92.94 328 PHE A CA 1
ATOM 2653 C C . PHE A 1 328 ? 2.185 -3.019 -33.027 1.00 92.94 328 PHE A C 1
ATOM 2655 O O . PHE A 1 328 ? 1.044 -2.892 -32.586 1.00 92.94 328 PHE A O 1
ATOM 2662 N N . ALA A 1 329 ? 3.237 -3.267 -32.241 1.00 94.56 329 ALA A N 1
ATOM 2663 C CA . ALA A 1 329 ? 3.117 -3.522 -30.817 1.00 94.56 329 ALA A CA 1
ATOM 2664 C C . ALA A 1 329 ? 3.030 -2.216 -30.014 1.00 94.56 329 ALA A C 1
ATOM 2666 O O . ALA A 1 329 ? 3.648 -1.199 -30.345 1.00 94.56 329 ALA A O 1
ATOM 2667 N N . ARG A 1 330 ? 2.248 -2.236 -28.936 1.00 94.94 330 ARG A N 1
ATOM 2668 C CA . ARG A 1 330 ? 2.006 -1.080 -28.071 1.00 94.94 330 ARG A CA 1
ATOM 2669 C C . ARG A 1 330 ? 3.227 -0.821 -27.187 1.00 94.94 330 ARG A C 1
ATOM 2671 O O . ARG A 1 330 ? 3.692 -1.708 -26.477 1.00 94.94 330 ARG A O 1
ATOM 2678 N N . ASP A 1 331 ? 3.692 0.427 -27.136 1.00 93.69 331 ASP A N 1
ATOM 2679 C CA . ASP A 1 331 ? 4.692 0.839 -26.144 1.00 93.69 331 ASP A CA 1
ATOM 2680 C C . ASP A 1 331 ? 4.004 1.220 -24.826 1.00 93.69 331 ASP A C 1
ATOM 2682 O O . ASP A 1 331 ? 3.317 2.241 -24.739 1.00 93.69 331 ASP A O 1
ATOM 2686 N N . ARG A 1 332 ? 4.152 0.355 -23.817 1.00 94.69 332 ARG A N 1
ATOM 2687 C CA . ARG A 1 332 ? 3.520 0.476 -22.493 1.00 94.69 332 ARG A CA 1
ATOM 2688 C C . ARG A 1 332 ? 4.510 0.302 -21.346 1.00 94.69 332 ARG A C 1
ATOM 2690 O O . ARG A 1 332 ? 4.120 -0.069 -20.244 1.00 94.69 332 ARG A O 1
ATOM 2697 N N . ILE A 1 333 ? 5.802 0.542 -21.579 1.00 94.69 333 ILE A N 1
ATOM 2698 C CA . ILE A 1 333 ? 6.850 0.218 -20.596 1.00 94.69 333 ILE A CA 1
ATOM 2699 C C . ILE A 1 333 ? 6.645 0.915 -19.239 1.00 94.69 333 ILE A C 1
ATOM 2701 O O . ILE A 1 333 ? 6.926 0.333 -18.189 1.00 94.69 333 ILE A O 1
ATOM 2705 N N . VAL A 1 334 ? 6.122 2.147 -19.241 1.00 93.06 334 VAL A N 1
ATOM 2706 C CA . VAL A 1 334 ? 5.844 2.910 -18.014 1.00 93.06 334 VAL A CA 1
ATOM 2707 C C . VAL A 1 334 ? 4.625 2.342 -17.292 1.00 93.06 334 VAL A C 1
ATOM 2709 O O . VAL A 1 334 ? 4.661 2.187 -16.074 1.00 93.06 334 VAL A O 1
ATOM 2712 N N . GLU A 1 335 ? 3.565 2.000 -18.021 1.00 95.31 335 GLU A N 1
ATOM 2713 C CA . GLU A 1 335 ? 2.358 1.380 -17.479 1.00 95.31 335 GLU A CA 1
ATOM 2714 C C . GLU A 1 335 ? 2.648 -0.018 -16.925 1.00 95.31 335 GLU A C 1
ATOM 2716 O O . GLU A 1 335 ? 2.219 -0.333 -15.818 1.00 95.31 335 GLU A O 1
ATOM 2721 N N . CYS A 1 336 ? 3.434 -0.828 -17.638 1.00 96.00 336 CYS A N 1
ATOM 2722 C CA . CYS A 1 336 ? 3.926 -2.121 -17.171 1.00 96.00 336 CYS A CA 1
ATOM 2723 C C . CYS A 1 336 ? 4.713 -1.971 -15.865 1.00 96.00 336 CYS A C 1
ATOM 2725 O O . CYS A 1 336 ? 4.429 -2.674 -14.900 1.00 96.00 336 CYS A O 1
ATOM 2727 N N . TYR A 1 337 ? 5.655 -1.024 -15.795 1.00 96.06 337 TYR A N 1
ATOM 2728 C CA . TYR A 1 337 ? 6.390 -0.758 -14.557 1.00 96.06 337 TYR A CA 1
ATOM 2729 C C . TYR A 1 337 ? 5.462 -0.311 -13.420 1.00 96.06 337 TYR A C 1
ATOM 2731 O O . TYR A 1 337 ? 5.581 -0.792 -12.294 1.00 96.06 337 TYR A O 1
ATOM 2739 N N . PHE A 1 338 ? 4.513 0.580 -13.716 1.00 94.62 338 PHE A N 1
ATOM 2740 C CA . PHE A 1 338 ? 3.535 1.053 -12.744 1.00 94.62 338 PHE A CA 1
ATOM 2741 C C . PHE A 1 338 ? 2.713 -0.106 -12.174 1.00 94.62 338 PHE A C 1
ATOM 2743 O O . PHE A 1 338 ? 2.617 -0.217 -10.956 1.00 94.62 338 PHE A O 1
ATOM 2750 N N . TRP A 1 339 ? 2.214 -1.020 -13.013 1.00 95.81 339 TRP A N 1
ATOM 2751 C CA . TRP A 1 339 ? 1.526 -2.232 -12.558 1.00 95.81 339 TRP A CA 1
ATOM 2752 C C . TRP A 1 339 ? 2.378 -3.063 -11.600 1.00 95.81 339 TRP A C 1
ATOM 2754 O O . TRP A 1 339 ? 1.876 -3.494 -10.568 1.00 95.81 339 TRP A O 1
ATOM 2764 N N . ILE A 1 340 ? 3.668 -3.237 -11.888 1.00 96.56 340 ILE A N 1
ATOM 2765 C CA . ILE A 1 340 ? 4.568 -4.017 -11.032 1.00 96.56 340 ILE A CA 1
ATOM 2766 C C . ILE A 1 340 ? 4.862 -3.316 -9.695 1.00 96.56 340 ILE A C 1
ATOM 2768 O O . ILE A 1 340 ? 4.917 -3.983 -8.663 1.00 96.56 340 ILE A O 1
ATOM 2772 N N . VAL A 1 341 ? 4.972 -1.982 -9.668 1.00 95.06 341 VAL A N 1
ATOM 2773 C CA . VAL A 1 341 ? 5.065 -1.211 -8.410 1.00 95.06 341 VAL A CA 1
ATOM 2774 C C . VAL A 1 341 ? 3.828 -1.412 -7.532 1.00 95.06 341 VAL A C 1
ATOM 2776 O O . VAL A 1 341 ? 3.947 -1.423 -6.310 1.00 95.06 341 VAL A O 1
ATOM 2779 N N . LEU A 1 342 ? 2.648 -1.578 -8.134 1.00 93.19 342 LEU A N 1
ATOM 2780 C CA . LEU A 1 342 ? 1.403 -1.814 -7.401 1.00 93.19 342 LEU A CA 1
ATOM 2781 C C . LEU A 1 342 ? 1.311 -3.225 -6.796 1.00 93.19 342 LEU A C 1
ATOM 2783 O O . LEU A 1 342 ? 0.539 -3.404 -5.858 1.00 93.19 342 LEU A O 1
ATOM 2787 N N . VAL A 1 343 ? 2.087 -4.198 -7.294 1.00 93.38 343 VAL A N 1
ATOM 2788 C CA . VAL A 1 343 ? 2.160 -5.552 -6.712 1.00 93.38 343 VAL A CA 1
ATOM 2789 C C . VAL A 1 343 ? 3.009 -5.556 -5.437 1.00 93.38 343 VAL A C 1
ATOM 2791 O O . VAL A 1 343 ? 2.581 -6.109 -4.431 1.00 93.38 343 VAL A O 1
ATOM 2794 N N . TYR A 1 344 ? 4.195 -4.941 -5.470 1.00 90.81 344 TYR A N 1
ATOM 2795 C CA . TYR A 1 344 ? 5.072 -4.779 -4.303 1.00 90.81 344 TYR A CA 1
ATOM 2796 C C . TYR A 1 344 ? 5.912 -3.500 -4.447 1.00 90.81 344 TYR A C 1
ATOM 2798 O O . TYR A 1 344 ? 6.792 -3.371 -5.309 1.00 90.81 344 TYR A O 1
ATOM 2806 N N . PHE A 1 345 ? 5.634 -2.507 -3.607 1.00 94.94 345 PHE A N 1
ATOM 2807 C CA . PHE A 1 345 ? 6.240 -1.176 -3.704 1.00 94.94 345 PHE A CA 1
ATOM 2808 C C . PHE A 1 345 ? 7.494 -1.026 -2.832 1.00 94.94 345 PHE A C 1
ATOM 2810 O O . PHE A 1 345 ? 8.265 -0.083 -3.026 1.00 94.94 345 PHE A O 1
ATOM 2817 N N . GLU A 1 346 ? 7.711 -1.954 -1.906 1.00 94.19 346 GLU A N 1
ATOM 2818 C CA . GLU A 1 346 ? 8.695 -1.901 -0.832 1.00 94.19 346 GLU A CA 1
ATOM 2819 C C . GLU A 1 346 ? 10.133 -1.941 -1.385 1.00 94.19 346 GLU A C 1
ATOM 2821 O O . GLU A 1 346 ? 10.408 -2.657 -2.361 1.00 94.19 346 GLU A O 1
ATOM 2826 N N . PRO A 1 347 ? 11.093 -1.201 -0.801 1.00 88.88 347 PRO A N 1
ATOM 2827 C CA . PRO A 1 347 ? 12.461 -1.123 -1.314 1.00 88.88 347 PRO A CA 1
ATOM 2828 C C . PRO A 1 347 ? 13.146 -2.478 -1.537 1.00 88.88 347 PRO A C 1
ATOM 2830 O O . PRO A 1 347 ? 13.794 -2.657 -2.573 1.00 88.88 347 PRO A O 1
ATOM 2833 N N . GLN A 1 348 ? 12.946 -3.457 -0.642 1.00 85.19 348 GLN A N 1
ATOM 2834 C CA . GLN A 1 348 ? 13.594 -4.773 -0.728 1.00 85.19 348 GLN A CA 1
ATOM 2835 C C . GLN A 1 348 ? 13.255 -5.553 -2.009 1.00 85.19 348 GLN A C 1
ATOM 2837 O O . GLN A 1 348 ? 14.029 -6.406 -2.442 1.00 85.19 348 GLN A O 1
ATOM 2842 N N . HIS A 1 349 ? 12.141 -5.232 -2.670 1.00 90.06 349 HIS A N 1
ATOM 2843 C CA . HIS A 1 349 ? 11.696 -5.916 -3.884 1.00 90.06 349 HIS A CA 1
ATOM 2844 C C . HIS A 1 349 ? 12.178 -5.252 -5.187 1.00 90.06 349 HIS A C 1
ATOM 2846 O O . HIS A 1 349 ? 11.671 -5.565 -6.264 1.00 90.06 349 HIS A O 1
ATOM 2852 N N . SER A 1 350 ? 13.192 -4.378 -5.131 1.00 87.62 350 SER A N 1
ATOM 2853 C CA . SER A 1 350 ? 13.733 -3.682 -6.313 1.00 87.62 350 SER A CA 1
ATOM 2854 C C . SER A 1 350 ? 14.127 -4.622 -7.457 1.00 87.62 350 SER A C 1
ATOM 2856 O O . SER A 1 350 ? 13.747 -4.414 -8.613 1.00 87.62 350 SER A O 1
ATOM 2858 N N . LEU A 1 351 ? 14.858 -5.699 -7.149 1.00 84.50 351 LEU A N 1
ATOM 2859 C CA . LEU A 1 351 ? 15.265 -6.681 -8.156 1.00 84.50 351 LEU A CA 1
ATOM 2860 C C . LEU A 1 351 ? 14.051 -7.383 -8.778 1.00 84.50 351 LEU A C 1
ATOM 2862 O O . LEU A 1 351 ? 13.978 -7.513 -10.001 1.00 84.50 351 LEU A O 1
ATOM 2866 N N . ALA A 1 352 ? 13.088 -7.785 -7.947 1.00 90.19 352 ALA A N 1
ATOM 2867 C CA . ALA A 1 352 ? 11.860 -8.423 -8.402 1.00 90.19 352 ALA A CA 1
ATOM 2868 C C . ALA A 1 352 ? 11.075 -7.492 -9.340 1.00 90.19 352 ALA A C 1
ATOM 2870 O O . ALA A 1 352 ? 10.678 -7.923 -10.422 1.00 90.19 352 ALA A O 1
ATOM 2871 N N . ARG A 1 353 ? 10.971 -6.192 -9.015 1.00 95.88 353 ARG A N 1
ATOM 2872 C CA . ARG A 1 353 ? 10.278 -5.215 -9.869 1.00 95.88 353 ARG A CA 1
ATOM 2873 C C . ARG A 1 353 ? 10.950 -5.077 -11.225 1.00 95.88 353 ARG A C 1
ATOM 2875 O O . ARG A 1 353 ? 10.269 -5.071 -12.249 1.00 95.88 353 ARG A O 1
ATOM 2882 N N . LYS A 1 354 ? 12.285 -5.013 -11.257 1.00 89.62 354 LYS A N 1
ATOM 2883 C CA . LYS A 1 354 ? 13.054 -4.962 -12.512 1.00 89.62 354 LYS A CA 1
ATOM 2884 C C . LYS A 1 354 ? 12.813 -6.207 -13.367 1.00 89.62 354 LYS A C 1
ATOM 2886 O O . LYS A 1 354 ? 12.587 -6.074 -14.566 1.00 89.62 354 LYS A O 1
ATOM 2891 N N . ILE A 1 355 ? 12.835 -7.399 -12.768 1.00 92.56 355 ILE A N 1
ATOM 2892 C CA . ILE A 1 355 ? 12.621 -8.667 -13.481 1.00 92.56 355 ILE A CA 1
ATOM 2893 C C . ILE A 1 355 ? 11.182 -8.772 -13.990 1.00 92.56 355 ILE A C 1
ATOM 2895 O O . ILE A 1 355 ? 10.982 -8.982 -15.186 1.00 92.56 355 ILE A O 1
ATOM 2899 N N . LEU A 1 356 ? 10.183 -8.582 -13.123 1.00 96.00 356 LEU A N 1
ATOM 2900 C CA . LEU A 1 356 ? 8.784 -8.703 -13.526 1.00 96.00 356 LEU A CA 1
ATOM 2901 C C . LEU A 1 356 ? 8.391 -7.644 -14.544 1.00 96.00 356 LEU A C 1
ATOM 2903 O O . LEU A 1 356 ? 7.651 -7.976 -15.458 1.00 96.00 356 LEU A O 1
ATOM 2907 N N . THR A 1 357 ? 8.920 -6.420 -14.463 1.00 96.69 357 THR A N 1
ATOM 2908 C CA . THR A 1 357 ? 8.635 -5.394 -15.478 1.00 96.69 357 THR A CA 1
ATOM 2909 C C . THR A 1 357 ? 9.110 -5.833 -16.855 1.00 96.69 357 THR A C 1
ATOM 2911 O O . THR A 1 357 ? 8.376 -5.689 -17.831 1.00 96.69 357 THR A O 1
ATOM 2914 N N . ARG A 1 358 ? 10.309 -6.422 -16.948 1.00 94.44 358 ARG A N 1
ATOM 2915 C CA . ARG A 1 358 ? 10.798 -6.993 -18.208 1.00 94.44 358 ARG A CA 1
ATOM 2916 C C . ARG A 1 358 ? 9.884 -8.112 -18.692 1.00 94.44 358 ARG A C 1
ATOM 2918 O O . ARG A 1 358 ? 9.502 -8.101 -19.856 1.00 94.44 358 ARG A O 1
ATOM 2925 N N . ALA A 1 359 ? 9.504 -9.025 -17.799 1.00 96.12 359 ALA A N 1
ATOM 2926 C CA . ALA A 1 359 ? 8.617 -10.135 -18.128 1.00 96.12 359 ALA A CA 1
ATOM 2927 C C . ALA A 1 359 ? 7.253 -9.646 -18.644 1.00 96.12 359 ALA A C 1
ATOM 2929 O O . ALA A 1 359 ? 6.889 -9.988 -19.762 1.00 96.12 359 ALA A O 1
ATOM 2930 N N . ILE A 1 360 ? 6.549 -8.778 -17.903 1.00 96.75 360 ILE A N 1
ATOM 2931 C CA . ILE A 1 360 ? 5.223 -8.279 -18.302 1.00 96.75 360 ILE A CA 1
ATOM 2932 C C . ILE A 1 360 ? 5.278 -7.450 -19.591 1.00 96.75 360 ILE A C 1
ATOM 2934 O O . ILE A 1 360 ? 4.350 -7.505 -20.391 1.00 96.75 360 ILE A O 1
ATOM 2938 N N . SER A 1 361 ? 6.379 -6.730 -19.835 1.00 95.38 361 SER A N 1
ATOM 2939 C CA . SER A 1 361 ? 6.550 -5.963 -21.073 1.00 95.38 361 SER A CA 1
ATOM 2940 C C . SER A 1 361 ? 6.724 -6.896 -22.270 1.00 95.38 361 SER A C 1
ATOM 2942 O O . SER A 1 361 ? 6.108 -6.674 -23.305 1.00 95.38 361 SER A O 1
ATOM 2944 N N . MET A 1 362 ? 7.494 -7.982 -22.122 1.00 95.06 362 MET A N 1
ATOM 2945 C CA . MET A 1 362 ? 7.603 -9.016 -23.158 1.00 95.06 362 MET A CA 1
ATOM 2946 C C . MET A 1 362 ? 6.273 -9.745 -23.370 1.00 95.06 362 MET A C 1
ATOM 2948 O O . MET A 1 362 ? 5.890 -9.974 -24.513 1.00 95.06 362 MET A O 1
ATOM 2952 N N . THR A 1 363 ? 5.535 -10.054 -22.299 1.00 95.19 363 THR A N 1
ATOM 2953 C CA . THR A 1 363 ? 4.187 -10.632 -22.396 1.00 95.19 363 THR A CA 1
ATOM 2954 C C . THR A 1 363 ? 3.233 -9.710 -23.150 1.00 95.19 363 THR A C 1
ATOM 2956 O O . THR A 1 363 ? 2.482 -10.201 -23.978 1.00 95.19 363 THR A O 1
ATOM 2959 N N . SER A 1 364 ? 3.299 -8.391 -22.945 1.00 95.44 364 SER A N 1
ATOM 2960 C CA . SER A 1 364 ? 2.479 -7.431 -23.700 1.00 95.44 364 SER A CA 1
ATOM 2961 C C . SER A 1 364 ? 2.793 -7.424 -25.200 1.00 95.44 364 SER A C 1
ATOM 2963 O O . SER A 1 364 ? 1.894 -7.192 -26.000 1.00 95.44 364 SER A O 1
ATOM 2965 N N . ILE A 1 365 ? 4.048 -7.667 -25.596 1.00 95.38 365 ILE A N 1
ATOM 2966 C CA . ILE A 1 365 ? 4.411 -7.812 -27.015 1.00 95.38 365 ILE A CA 1
ATOM 2967 C C . ILE A 1 365 ? 3.870 -9.130 -27.573 1.00 95.38 365 ILE A C 1
ATOM 2969 O O . ILE A 1 365 ? 3.360 -9.154 -28.688 1.00 95.38 365 ILE A O 1
ATOM 2973 N N . LEU A 1 366 ? 3.977 -10.222 -26.809 1.00 94.81 366 LEU A N 1
ATOM 2974 C CA . LEU A 1 366 ? 3.409 -11.512 -27.202 1.00 94.81 366 LEU A CA 1
ATOM 2975 C C . LEU A 1 366 ? 1.886 -11.412 -27.364 1.00 94.81 366 LEU A C 1
ATOM 2977 O O . LEU A 1 366 ? 1.368 -11.863 -28.374 1.00 94.81 366 LEU A O 1
ATOM 2981 N N . ASP A 1 367 ? 1.195 -10.753 -26.435 1.00 96.31 367 ASP A N 1
ATOM 2982 C CA . ASP A 1 367 ? -0.241 -10.447 -26.511 1.00 96.31 367 ASP A CA 1
ATOM 2983 C C . ASP A 1 367 ? -0.597 -9.753 -27.838 1.00 96.31 367 ASP A C 1
ATOM 2985 O O . ASP A 1 367 ? -1.449 -10.231 -28.579 1.00 96.31 367 ASP A O 1
ATOM 2989 N N . ASP A 1 368 ? 0.146 -8.708 -28.221 1.00 96.44 368 ASP A N 1
ATOM 2990 C CA . ASP A 1 368 ? -0.062 -8.015 -29.503 1.00 96.44 368 ASP A CA 1
ATOM 2991 C C . ASP A 1 368 ? 0.202 -8.906 -30.729 1.00 96.44 368 ASP A C 1
ATOM 2993 O O . ASP A 1 368 ? -0.469 -8.766 -31.757 1.00 96.44 368 ASP A O 1
ATOM 2997 N N . ILE A 1 369 ? 1.168 -9.826 -30.640 1.00 96.31 369 ILE A N 1
ATOM 2998 C CA . ILE A 1 369 ? 1.442 -10.799 -31.704 1.00 96.31 369 ILE A CA 1
ATOM 2999 C C . ILE A 1 369 ? 0.251 -11.743 -31.881 1.00 96.31 369 ILE A C 1
ATOM 3001 O O . ILE A 1 369 ? -0.169 -11.943 -33.014 1.00 96.31 369 ILE A O 1
ATOM 3005 N N . TYR A 1 370 ? -0.302 -12.304 -30.806 1.00 96.31 370 TYR A N 1
ATOM 3006 C CA . TYR A 1 370 ? -1.394 -13.279 -30.908 1.00 96.31 370 TYR A CA 1
ATOM 3007 C C . TYR A 1 370 ? -2.749 -12.638 -31.232 1.00 96.31 370 TYR A C 1
ATOM 3009 O O . TYR A 1 370 ? -3.499 -13.192 -32.034 1.00 96.31 370 TYR A O 1
ATOM 3017 N N . ASP A 1 371 ? -3.056 -11.476 -30.655 1.00 94.69 371 ASP A N 1
ATOM 3018 C CA . ASP A 1 371 ? -4.410 -10.914 -30.719 1.00 94.69 371 ASP A CA 1
ATOM 3019 C C . ASP A 1 371 ? -4.619 -9.935 -31.880 1.00 94.69 371 ASP A C 1
ATOM 3021 O O . ASP A 1 371 ? -5.754 -9.735 -32.324 1.00 94.69 371 ASP A O 1
ATOM 3025 N N . ALA A 1 372 ? -3.552 -9.292 -32.368 1.00 91.62 372 ALA A N 1
ATOM 3026 C CA . ALA A 1 372 ? -3.673 -8.197 -33.331 1.00 91.62 372 ALA A CA 1
ATOM 3027 C C . ALA A 1 372 ? -2.888 -8.392 -34.633 1.00 91.62 372 ALA A C 1
ATOM 3029 O O . ALA A 1 372 ? -3.281 -7.811 -35.649 1.00 91.62 372 ALA A O 1
ATOM 3030 N N . TYR A 1 373 ? -1.786 -9.149 -34.621 1.00 94.06 373 TYR A N 1
ATOM 3031 C CA . TYR A 1 373 ? -0.854 -9.167 -35.751 1.00 94.06 373 TYR A CA 1
ATOM 3032 C C . TYR A 1 373 ? -0.732 -10.516 -36.464 1.00 94.06 373 TYR A C 1
ATOM 3034 O O . TYR A 1 373 ? -0.859 -10.568 -37.686 1.00 94.06 373 TYR A O 1
ATOM 3042 N N . GLY A 1 374 ? -0.457 -11.589 -35.728 1.00 94.50 374 GLY A N 1
ATOM 3043 C CA . GLY A 1 374 ? -0.129 -12.893 -36.288 1.00 94.50 374 GLY A CA 1
ATOM 3044 C C . GLY A 1 374 ? -1.332 -13.585 -36.918 1.00 94.50 374 GLY A C 1
ATOM 3045 O O . GLY A 1 374 ? -2.435 -13.594 -36.373 1.00 94.50 374 GLY A O 1
ATOM 3046 N N . THR A 1 375 ? -1.108 -14.204 -38.071 1.00 96.25 375 THR A N 1
ATOM 3047 C CA . THR A 1 375 ? -2.070 -15.138 -38.670 1.00 96.25 375 THR A CA 1
ATOM 3048 C C . THR A 1 375 ? -1.970 -16.512 -38.010 1.00 96.25 375 THR A C 1
ATOM 3050 O O . THR A 1 375 ? -0.944 -16.848 -37.420 1.00 96.25 375 THR A O 1
ATOM 3053 N N . LEU A 1 376 ? -3.014 -17.341 -38.109 1.00 95.50 376 LEU A N 1
ATOM 3054 C CA . LEU A 1 376 ? -2.996 -18.683 -37.513 1.00 95.50 376 LEU A CA 1
ATOM 3055 C C . LEU A 1 376 ? -1.802 -19.506 -38.027 1.00 95.50 376 LEU A C 1
ATOM 3057 O O . LEU A 1 376 ? -1.115 -20.159 -37.244 1.00 95.50 376 LEU A O 1
ATOM 3061 N N . GLU A 1 377 ? -1.506 -19.392 -39.322 1.00 96.81 377 GLU A N 1
ATOM 3062 C CA . GLU A 1 377 ? -0.392 -20.065 -39.988 1.00 96.81 377 GLU A CA 1
ATOM 3063 C C . GLU A 1 377 ? 0.993 -19.609 -39.486 1.00 96.81 377 GLU A C 1
ATOM 3065 O O . GLU A 1 377 ? 1.960 -20.364 -39.584 1.00 96.81 377 GLU A O 1
ATOM 3070 N N . GLU A 1 378 ? 1.111 -18.393 -38.943 1.00 96.69 378 GLU A N 1
ATOM 3071 C CA . GLU A 1 378 ? 2.340 -17.874 -38.322 1.00 96.69 378 GLU A CA 1
ATOM 3072 C C . GLU A 1 378 ? 2.411 -18.198 -36.823 1.00 96.69 378 GLU A C 1
ATOM 3074 O O . GLU A 1 378 ? 3.491 -18.480 -36.295 1.00 96.69 378 GLU A O 1
ATOM 3079 N N . LEU A 1 379 ? 1.268 -18.180 -36.131 1.00 97.00 379 LEU A N 1
ATOM 3080 C CA . LEU A 1 379 ? 1.180 -18.395 -34.687 1.00 97.00 379 LEU A CA 1
ATOM 3081 C C . LEU A 1 379 ? 1.379 -19.862 -34.293 1.00 97.00 379 LEU A C 1
ATOM 3083 O O . LEU A 1 379 ? 1.961 -20.124 -33.241 1.00 97.00 379 LEU A O 1
ATOM 3087 N N . GLU A 1 380 ? 0.953 -20.820 -35.118 1.00 96.44 380 GLU A N 1
ATOM 3088 C CA . GLU A 1 380 ? 1.198 -22.252 -34.886 1.00 96.44 380 GLU A CA 1
ATOM 3089 C C . GLU A 1 380 ? 2.700 -22.582 -34.754 1.00 96.44 380 GLU A C 1
ATOM 3091 O O . GLU A 1 380 ? 3.112 -23.050 -33.685 1.00 96.44 380 GLU A O 1
ATOM 3096 N N . PRO A 1 381 ? 3.563 -22.296 -35.754 1.00 96.94 381 PRO A N 1
ATOM 3097 C CA . PRO A 1 381 ? 4.994 -22.571 -35.636 1.00 96.94 381 PRO A CA 1
ATOM 3098 C C . PRO A 1 381 ? 5.686 -21.690 -34.586 1.00 96.94 381 PRO A C 1
ATOM 3100 O O . PRO A 1 381 ? 6.671 -22.122 -33.985 1.00 96.94 381 PRO A O 1
ATOM 3103 N N . PHE A 1 382 ? 5.190 -20.472 -34.332 1.00 95.69 382 PHE A N 1
ATOM 3104 C CA . PHE A 1 382 ? 5.712 -19.616 -33.263 1.00 95.69 382 PHE A CA 1
ATOM 3105 C C . PHE A 1 382 ? 5.460 -20.218 -31.872 1.00 95.69 382 PHE A C 1
ATOM 3107 O O . PHE A 1 382 ? 6.378 -20.281 -31.052 1.00 95.69 382 PHE A O 1
ATOM 3114 N N . THR A 1 383 ? 4.251 -20.734 -31.633 1.00 96.19 383 THR A N 1
ATOM 3115 C CA . THR A 1 383 ? 3.887 -21.431 -30.389 1.00 96.19 383 THR A CA 1
ATOM 3116 C C . THR A 1 383 ? 4.736 -22.686 -30.209 1.00 96.19 383 THR A C 1
ATOM 3118 O O . THR A 1 383 ? 5.345 -22.869 -29.156 1.00 96.19 383 THR A O 1
ATOM 3121 N N . GLU A 1 384 ? 4.867 -23.502 -31.260 1.00 96.56 384 GLU A N 1
ATOM 3122 C CA . GLU A 1 384 ? 5.678 -24.723 -31.217 1.00 96.56 384 GLU A CA 1
ATOM 3123 C C . GLU A 1 384 ? 7.152 -24.420 -30.889 1.00 96.56 384 GLU A C 1
ATOM 3125 O O . GLU A 1 384 ? 7.797 -25.146 -30.128 1.00 96.56 384 GLU A O 1
ATOM 3130 N N . ALA A 1 385 ? 7.706 -23.326 -31.423 1.00 95.56 385 ALA A N 1
ATOM 3131 C CA . ALA A 1 385 ? 9.070 -22.906 -31.115 1.00 95.56 385 ALA A CA 1
ATOM 3132 C C . ALA A 1 385 ? 9.262 -22.560 -29.627 1.00 95.56 385 ALA A C 1
ATOM 3134 O O . ALA A 1 385 ? 10.295 -22.909 -29.053 1.00 95.56 385 ALA A O 1
ATOM 3135 N N . ILE A 1 386 ? 8.275 -21.911 -28.998 1.00 93.44 386 ILE A N 1
ATOM 3136 C CA . ILE A 1 386 ? 8.298 -21.599 -27.562 1.00 93.44 386 ILE A CA 1
ATOM 3137 C C . ILE A 1 386 ? 8.185 -22.886 -26.735 1.00 93.44 386 ILE A C 1
ATOM 3139 O O . ILE A 1 386 ? 8.972 -23.090 -25.810 1.00 93.44 386 ILE A O 1
ATOM 3143 N N . GLU A 1 387 ? 7.267 -23.787 -27.085 1.00 94.75 387 GLU A N 1
ATOM 3144 C CA . GLU A 1 387 ? 7.078 -25.062 -26.380 1.00 94.75 387 GLU A CA 1
ATOM 3145 C C . GLU A 1 387 ? 8.335 -25.938 -26.409 1.00 94.75 387 GLU A C 1
ATOM 3147 O O . GLU A 1 387 ? 8.696 -26.536 -25.396 1.00 94.75 387 GLU A O 1
ATOM 3152 N N . ARG A 1 388 ? 9.042 -25.981 -27.543 1.00 95.69 388 ARG A N 1
ATOM 3153 C CA . ARG A 1 388 ? 10.313 -26.713 -27.685 1.00 95.69 388 ARG A CA 1
ATOM 3154 C C . ARG A 1 388 ? 11.465 -26.129 -26.868 1.00 95.69 388 ARG A C 1
ATOM 3156 O O . ARG A 1 388 ? 12.464 -26.809 -26.685 1.00 95.69 388 ARG A O 1
ATOM 3163 N N . PHE A 1 389 ? 11.384 -24.865 -26.462 1.00 88.38 389 PHE A N 1
ATOM 3164 C CA . PHE A 1 389 ? 12.396 -24.240 -25.609 1.00 88.38 389 PHE A CA 1
ATOM 3165 C C . PHE A 1 389 ? 12.125 -24.488 -24.118 1.00 88.38 389 PHE A C 1
ATOM 3167 O O . PHE A 1 389 ? 13.055 -24.487 -23.314 1.00 88.38 389 PHE A O 1
ATOM 3174 N N . ILE A 1 390 ? 10.852 -24.662 -23.750 1.00 83.19 390 ILE A N 1
ATOM 3175 C CA . ILE A 1 390 ? 10.415 -24.909 -22.369 1.00 83.19 390 ILE A CA 1
ATOM 3176 C C . ILE A 1 390 ? 10.561 -26.392 -21.992 1.00 83.19 390 ILE A C 1
ATOM 3178 O O . ILE A 1 390 ? 10.912 -26.687 -20.847 1.00 83.19 390 ILE A O 1
ATOM 3182 N N . ASN A 1 391 ? 10.277 -27.298 -22.934 1.00 71.69 391 ASN A N 1
ATOM 3183 C CA . ASN A 1 391 ? 10.418 -28.752 -22.787 1.00 71.69 391 ASN A CA 1
ATOM 3184 C C . ASN A 1 391 ? 11.836 -29.222 -23.114 1.00 71.69 391 ASN A C 1
ATOM 3186 O O . ASN A 1 391 ? 12.309 -30.158 -22.426 1.00 71.69 391 ASN A O 1
#

pLDDT: mean 86.06, std 12.84, range [30.84, 98.56]

Organism: NCBI:txid425828

Solvent-accessible surface area (backbone atoms only — not comparable to full-atom values): 22359 Å² total; per-residue (Å²): 84,62,53,46,58,80,52,74,46,55,84,87,71,90,56,92,48,87,50,72,64,44,55,53,44,51,51,42,47,51,54,46,16,66,60,57,73,45,76,80,52,87,40,96,44,72,69,46,30,50,50,45,42,22,59,42,47,11,43,78,42,58,90,74,34,77,65,49,84,74,42,86,73,43,89,75,60,77,88,37,70,60,49,71,64,52,74,76,26,74,75,46,54,73,70,56,38,45,66,44,64,26,59,66,59,52,51,52,52,49,41,53,56,40,49,53,53,52,54,51,51,60,71,66,45,89,42,71,68,59,35,51,53,49,52,51,48,32,48,45,41,56,51,32,86,82,38,54,67,59,51,49,58,50,48,52,54,46,62,76,35,48,89,80,69,53,64,84,84,39,56,35,60,50,20,44,50,50,34,57,40,46,74,75,67,44,93,72,68,75,68,76,55,58,80,54,33,48,97,88,69,44,73,42,73,76,54,75,78,37,64,67,26,38,50,31,36,36,49,29,33,72,72,59,60,93,89,44,60,73,33,54,54,42,35,54,55,30,51,57,52,47,60,58,52,40,70,43,85,87,49,90,54,20,68,59,47,50,46,40,77,75,48,39,67,87,80,44,51,56,73,64,46,12,67,55,39,48,62,57,47,70,70,42,92,82,52,60,66,64,59,52,52,37,34,56,52,49,52,51,53,50,51,50,53,52,52,52,53,48,55,54,51,54,50,56,52,56,75,69,40,44,75,75,77,41,67,86,45,84,91,49,68,66,59,38,38,50,56,37,41,68,75,56,67,56,76,92,42,52,67,57,40,58,52,48,26,53,49,52,44,52,49,52,45,50,49,36,38,67,78,73,66,50,50,71,86,55,44,52,61,53,49,52,56,52,51,65,70,75,106

InterPro domains:
  IPR001906 Terpene synthase, N-terminal domain [PF01397] (108-261)
  IPR005630 Terpene synthase, metal-binding domain [PF03936] (318-389)
  IPR008930 Terpenoid cyclases/protein prenyltransferase alpha-alpha toroid [SSF48239] (107-287)
  IPR008949 Isoprenoid synthase domain superfamily [G3DSA:1.10.600.10] (110-389)
  IPR008949 Isoprenoid synthase domain superfamily [SSF48576] (287-389)
  IPR011009 Protein kinase-like domain superfamily [SSF56112] (13-102)
  IPR036965 Terpene synthase, N-terminal domain superfamily [G3DSA:1.50.10.130] (126-286)
  IPR044814 Terpene cyclases, class 1, plant [cd00684] (108-388)
  IPR050148 Terpene synthase-like [PTHR31225] (111-389)

Foldseek 3Di:
DALCLVPVQDPDDNDRDDDVSVVLLVVLQVLLCVLVVHGQQDDPDPVSSSLSRCQARWDDDCVRPPCQVVDPPSVVHDGHDHDQVCVSRVSDDPVSSVSSVCPPVVLVVLLVVLLVVLLCVLVVPPALVVNLVSLVLCQLLPNCVSVVPSLVVSLVVCLVCVVPRQPLPQLLSNLSNLQSCVVVPHDDDPCSCQVQADPVSAGDPVQLVDLNSLLSLLLSLVSDDPPSVVSVNSVVVSLVSLVVVLPDPPDLCNVVSVVCNVARPVRDQSLVSSVVVLVSLVPPPPHDPSSSSSSVSVNVSLVVLLVVLLVVLVVVVVVVVCCVVPVQADDCLVVLLVVLCSVPSDPVCSVVSSVSSVVVRVVSRVVSCPPPNDDPVRVVVVVVVVVVVVD